Protein 2OWL (pdb70)

Foldseek 3Di:
DDFFKWKKFWDPDDPCPVVVLVLQVVAWDDDDLLDWTGWDPVDPLDRRQWDDDQQKIDGKDKIKAFPDDPVNLVVLLCVVQVVVVVPPDDRDDDVVCVVSSVVSSVVCSNVTDIDMDMWMARRVRNMDIRDDDPVVVVVVVVSVCVSRVHTDIGAFAPDQPLVLVQVCLLVVHFFPQKGFDWWWWKDAPDPVDDIDTTGPHDRNDVVNVVRVVVVITTAKTWMDGPVAWIFMGRVRITHRIDGDPCLVCVVVVPPVPPPVVVCNVSVVSVVVVVVVVVRVCVSSPHTDD/DDFFWWKKFFPDQLPDDVVVLVLQVVADDDDDLQGWTGWACVDDQDGRQWDDDPQKIDGKDKIKDFPDDPVQLVVVLVVVLVVCVVPDPVDPPPVPSVVRSVVSSSVCSNVTDMDMDMWIARSVRRMDIRDDDPVVVVVVVVNVCNSSVHTDIGGFDPDQQQVLQLVCLLVVAFFPQKGFDAWWWWAADPPPDDIDTTGPHDSNDCVNCVSVVVHTTTAKTWIHGNVAWIWMGRVRITHGIDGPVCLVCVLPDPDDPDDVVVCNVSSVSVVVVVVVVVSVCVSRPHTDD

B-factor: mean 51.79, std 23.67, range [5.96, 128.9]

Organism: Escherichia coli (strain K12) (NCBI:txid83333)

Sequence (578 aa):
LWFKNLVYRLSREISLRAEEEKQLASAFTPCGSQDAKGWVPPGSHSDALTHVANGQIVICARKEEKILPSPVIKQALEAKIAKLEAEQARKLKKTEKDSLKDEVLHSLLPRAFSRFSQTWIDTVNGLIVDCASAKKAEDTLALLRKSLGSLPVVPLSENPIELTLTEWVRSGSAAQGFQLLDEAELKSLLEDGGVIRAKKQDLTSEEITNHIEAGKVVTKLALDWQQRIQFVCDDGSLKRLKFCDELRDQNEDIDREDFAQRFDADFILTGELAALIQNLIEGLGGEAQLWFKNLVYRLSREISLRAEEEKQLASAFTPCGSQDAKGWVPPGSHSDALTHVANGQIVICARKEEKILPSPVIKQALEAKIAKLEAEQARKLKKTEKDSLKDEVLHSLLPRAFSRFSQTWIDTVNGLIVDCASAKKAEDTLALLRKSLGSLPVVPLSENPIELTLTEWVRSGSAAQGFQLLDEAELKSLLEDGGVIRAKKQDLTSEEITNHIEAGKVVTKLALDWQQRIQFVCDDGSLKRLKFCDELRDQNEDIDREDFAQRFDADFILTGELAALIQNLIEGLGGEAQ

Secondary structure (DSSP, 8-state):
---S---EEESS-----TT--HHHH----PPPTT----EE---TT---SEEESSSEEEEEEEEEEEE--HHHHHHHHHHHHHHHHTTS-----SSSTTHHHHHHHHHHTTT-EEEEEE--EETTTTB----S-HHHHHHHHHHHHHHHS---EEE-----HHHHHHHHHHHT-PSTTEEEEEEEEEE-SSTTS-EEEEES--SSSHHHHHHHHTT-EEEEEEEEETTTEEE--TTS---S-EE-HHHHSTTTTS-SS-HHHHHHHHHH--HHHHHHHHHHHHHTT----/---S---EEESS---S-TT--HHHH----PPPTT----B----TT---S-EEETTEEE--BEEEEEE--HHHHHHHHHHHHTTTTSS-----TTTTTHHHHHHHHHHHTTT-EEEEEE--EETTTTB----S-HHHHHHHHHHHHHHSS---EEE-----HHHHHHHHHHTT--STTEEEEEEEEEEESSTT--EEEEES--SSSHHHHHHHHTTEEEEEEEEEETTTEEE--TTS---S-EE-HHHHHTT-SS-SS-HHHHHHHHHH--HHHHHHHHHHHHHT-----

Nearest PDB structures (foldseek):
  2owl-assembly1_B  TM=1.003E+00  e=1.857E-48  Escherichia coli
  2owy-assembly1_B  TM=9.139E-01  e=2.282E-29  Pseudomonas aeruginosa PAO1
  3es2-assembly1_A  TM=2.554E-01  e=6.894E+00  Pseudomonas aeruginosa
  2owl-assembly1_B  TM=9.675E-01  e=3.656E-44  Escherichia coli
  2owy-assembly1_B  TM=9.275E-01  e=3.974E-29  Pseudomonas aeruginosa PAO1

Solvent-accessible surface area: 31763 Å² total

InterPro domains:
  IPR007476 Putative exonuclease, RdgC [MF_00194] (2-302)
  IPR007476 Putative exonuclease, RdgC [NF001464] (2-302)
  IPR007476 Putative exonuclease, RdgC [PF04381] (2-300)
  IPR007476 Putative exonuclease, RdgC [PTHR38103] (2-302)

Radius of gyration: 29.88 Å; Cα contacts (8 Å, |Δi|>4): 937; chains: 2; bounding box: 67×83×71 Å

Structure (mmCIF, N/CA/C/O backbone):
data_2OWL
#
_entry.id   2OWL
#
_cell.length_a   51.425
_cell.length_b   95.683
_cell.length_c   171.576
_cell.angle_alpha   90.00
_cell.angle_beta   90.00
_cell.angle_gamma   90.00
#
_symmetry.space_group_name_H-M   'P 21 21 21'
#
loop_
_entity.id
_entity.type
_entity.pdbx_description
1 polymer 'Recombination-associated protein rdgC'
2 non-polymer 'CALCIUM ION'
3 water water
#
loop_
_atom_site.group_PDB
_atom_site.id
_atom_site.type_symbol
_atom_site.label_atom_id
_atom_site.label_alt_id
_atom_site.label_comp_id
_atom_site.label_asym_id
_atom_site.label_entity_id
_atom_site.label_seq_id
_atom_site.pdbx_PDB_ins_code
_atom_site.Cartn_x
_atom_site.Cartn_y
_atom_site.Cartn_z
_atom_site.occupancy
_atom_site.B_iso_or_equiv
_atom_site.auth_seq_id
_atom_site.auth_comp_id
_atom_site.auth_asym_id
_atom_site.auth_atom_id
_atom_site.pdbx_PDB_model_num
ATOM 9 N N . LEU A 1 2 ? -21.213 -22.797 28.056 1.00 66.74 2 LEU A N 1
ATOM 10 C CA . LEU A 1 2 ? -20.558 -21.863 27.134 1.00 62.23 2 LEU A CA 1
ATOM 11 C C . LEU A 1 2 ? -20.003 -22.631 25.936 1.00 58.94 2 LEU A C 1
ATOM 12 O O . LEU A 1 2 ? -19.167 -23.554 26.054 1.00 59.19 2 LEU A O 1
ATOM 17 N N . TRP A 1 3 ? -20.559 -22.260 24.791 1.00 53.54 3 TRP A N 1
ATOM 18 C CA . TRP A 1 3 ? -20.200 -22.739 23.461 1.00 49.42 3 TRP A CA 1
ATOM 19 C C . TRP A 1 3 ? -18.817 -22.171 22.986 1.00 45.25 3 TRP A C 1
ATOM 20 O O . TRP A 1 3 ? -18.405 -21.043 23.308 1.00 43.84 3 TRP A O 1
ATOM 31 N N . PHE A 1 4 ? -18.125 -22.992 22.211 1.00 40.95 4 PHE A N 1
ATOM 32 C CA . PHE A 1 4 ? -16.891 -22.647 21.568 1.00 36.64 4 PHE A CA 1
ATOM 33 C C . PHE A 1 4 ? -17.009 -21.336 20.767 1.00 36.16 4 PHE A C 1
ATOM 34 O O . PHE A 1 4 ? -18.047 -21.088 20.100 1.00 36.97 4 PHE A O 1
ATOM 42 N N . LYS A 1 5 ? -15.959 -20.516 20.828 1.00 32.89 5 LYS A N 1
ATOM 43 C CA . LYS A 1 5 ? -15.900 -19.277 20.138 1.00 31.10 5 LYS A CA 1
ATOM 44 C C . LYS A 1 5 ? -14.954 -19.295 18.970 1.00 28.35 5 LYS A C 1
ATOM 45 O O . LYS A 1 5 ? -15.046 -18.480 18.057 1.00 26.76 5 LYS A O 1
ATOM 51 N N . ASN A 1 6 ? -14.083 -20.293 18.983 1.00 29.10 6 ASN A N 1
ATOM 52 C CA . ASN A 1 6 ? -12.944 -20.479 18.057 1.00 27.86 6 ASN A CA 1
ATOM 53 C C . ASN A 1 6 ? -12.576 -21.958 18.143 1.00 29.25 6 ASN A C 1
ATOM 54 O O . ASN A 1 6 ? -13.043 -22.598 19.113 1.00 25.06 6 ASN A O 1
ATOM 59 N N . LEU A 1 7 ? -11.783 -22.462 17.142 1.00 29.36 7 LEU A N 1
ATOM 60 C CA . LEU A 1 7 ? -11.468 -23.918 16.972 1.00 29.93 7 LEU A CA 1
ATOM 61 C C . LEU A 1 7 ? -10.187 -24.219 16.246 1.00 30.15 7 LEU A C 1
ATOM 62 O O . LEU A 1 7 ? -9.978 -23.774 15.152 1.00 31.57 7 LEU A O 1
ATOM 75 N N . VAL A 1 9 ? -8.274 -27.790 15.581 1.00 31.65 9 VAL A N 1
ATOM 76 C CA . VAL A 1 9 ? -8.453 -29.187 15.484 1.00 31.55 9 VAL A CA 1
ATOM 77 C C . VAL A 1 9 ? -7.140 -30.004 15.299 1.00 31.51 9 VAL A C 1
ATOM 78 O O . VAL A 1 9 ? -6.268 -29.607 14.540 1.00 30.79 9 VAL A O 1
ATOM 82 N N . TYR A 1 10 ? -7.090 -31.192 15.900 1.00 32.44 10 TYR A N 1
ATOM 83 C CA . TYR A 1 10 ? -5.936 -32.010 15.860 1.00 33.72 10 TYR A CA 1
ATOM 84 C C . TYR A 1 10 ? -6.352 -33.410 15.670 1.00 35.74 10 TYR A C 1
ATOM 85 O O . TYR A 1 10 ? -7.292 -33.886 16.273 1.00 31.64 10 TYR A O 1
ATOM 94 N N . ARG A 1 11 ? -5.570 -34.133 14.888 1.00 38.93 11 ARG A N 1
ATOM 95 C CA . ARG A 1 11 ? -5.754 -35.508 14.882 1.00 42.88 11 ARG A CA 1
ATOM 96 C C . ARG A 1 11 ? -4.918 -36.219 15.963 1.00 47.49 11 ARG A C 1
ATOM 97 O O . ARG A 1 11 ? -3.679 -36.085 16.040 1.00 46.56 11 ARG A O 1
ATOM 105 N N . LEU A 1 12 ? -5.624 -37.011 16.761 1.00 51.33 12 LEU A N 1
ATOM 106 C CA . LEU A 1 12 ? -4.992 -37.897 17.677 1.00 56.37 12 LEU A CA 1
ATOM 107 C C . LEU A 1 12 ? -4.596 -39.261 16.999 1.00 61.19 12 LEU A C 1
ATOM 108 O O . LEU A 1 12 ? -5.456 -40.013 16.448 1.00 61.72 12 LEU A O 1
ATOM 113 N N . SER A 1 13 ? -3.293 -39.551 17.036 1.00 66.64 13 SER A N 1
ATOM 114 C CA . SER A 1 13 ? -2.683 -40.659 16.287 1.00 72.75 13 SER A CA 1
ATOM 115 C C . SER A 1 13 ? -3.085 -42.078 16.784 1.00 77.20 13 SER A C 1
ATOM 116 O O . SER A 1 13 ? -2.377 -42.751 17.520 1.00 77.84 13 SER A O 1
ATOM 119 N N . ARG A 1 14 ? -4.314 -42.448 16.377 1.00 83.21 14 ARG A N 1
ATOM 120 C CA . ARG A 1 14 ? -4.999 -43.783 16.504 1.00 86.99 14 ARG A CA 1
ATOM 121 C C . ARG A 1 14 ? -5.145 -44.436 17.938 1.00 89.49 14 ARG A C 1
ATOM 122 O O . ARG A 1 14 ? -4.812 -45.630 18.194 1.00 89.55 14 ARG A O 1
ATOM 130 N N . GLU A 1 15 ? -5.672 -43.585 18.837 1.00 92.27 15 GLU A N 1
ATOM 131 C CA . GLU A 1 15 ? -6.146 -43.875 20.229 1.00 93.58 15 GLU A CA 1
ATOM 132 C C . GLU A 1 15 ? -5.189 -43.620 21.386 1.00 94.17 15 GLU A C 1
ATOM 133 O O . GLU A 1 15 ? -3.959 -43.590 21.234 1.00 93.43 15 GLU A O 1
ATOM 139 N N . ILE A 1 16 ? -5.840 -43.412 22.536 1.00 95.55 16 ILE A N 1
ATOM 140 C CA . ILE A 1 16 ? -5.235 -43.251 23.865 1.00 96.76 16 ILE A CA 1
ATOM 141 C C . ILE A 1 16 ? -5.815 -44.218 24.921 1.00 97.62 16 ILE A C 1
ATOM 142 O O . ILE A 1 16 ? -7.019 -44.557 24.883 1.00 98.13 16 ILE A O 1
ATOM 147 N N . SER A 1 17 ? -4.955 -44.645 25.852 1.00 98.14 17 SER A N 1
ATOM 148 C CA . SER A 1 17 ? -5.377 -45.427 27.008 1.00 98.94 17 SER A CA 1
ATOM 149 C C . SER A 1 17 ? -6.355 -44.584 27.856 1.00 99.42 17 SER A C 1
ATOM 150 O O . SER A 1 17 ? -5.996 -44.086 28.936 1.00 99.55 17 SER A O 1
ATOM 153 N N . LEU A 1 18 ? -7.590 -44.435 27.343 1.00 99.67 18 LEU A N 1
ATOM 154 C CA . LEU A 1 18 ? -8.557 -43.395 27.810 1.00 99.68 18 LEU A CA 1
ATOM 155 C C . LEU A 1 18 ? -9.535 -43.800 28.929 1.00 99.24 18 LEU A C 1
ATOM 156 O O . LEU A 1 18 ? -10.589 -43.138 29.097 1.00 99.14 18 LEU A O 1
ATOM 161 N N . ARG A 1 19 ? -9.200 -44.863 29.678 1.00 98.51 19 ARG A N 1
ATOM 162 C CA . ARG A 1 19 ? -10.076 -45.284 30.754 1.00 97.94 19 ARG A CA 1
ATOM 163 C C . ARG A 1 19 ? -10.406 -44.077 31.642 1.00 97.84 19 ARG A C 1
ATOM 164 O O . ARG A 1 19 ? -9.538 -43.543 32.377 1.00 97.56 19 ARG A O 1
ATOM 172 N N . ALA A 1 20 ? -11.668 -43.638 31.505 1.00 96.78 20 ALA A N 1
ATOM 173 C CA . ALA A 1 20 ? -12.090 -42.324 31.959 1.00 95.24 20 ALA A CA 1
ATOM 174 C C . ALA A 1 20 ? -12.187 -42.293 33.461 1.00 93.83 20 ALA A C 1
ATOM 175 O O . ALA A 1 20 ? -12.210 -41.214 34.064 1.00 94.57 20 ALA A O 1
ATOM 177 N N . GLU A 1 21 ? -12.180 -43.459 34.083 1.00 91.91 21 GLU A N 1
ATOM 178 C CA . GLU A 1 21 ? -12.036 -43.446 35.534 1.00 91.33 21 GLU A CA 1
ATOM 179 C C . GLU A 1 21 ? -10.572 -43.401 35.983 1.00 89.90 21 GLU A C 1
ATOM 180 O O . GLU A 1 21 ? -10.298 -43.107 37.144 1.00 89.40 21 GLU A O 1
ATOM 186 N N . GLU A 1 22 ? -9.632 -43.672 35.072 1.00 88.42 22 GLU A N 1
ATOM 187 C CA . GLU A 1 22 ? -8.245 -43.277 35.357 1.00 86.70 22 GLU A CA 1
ATOM 188 C C . GLU A 1 22 ? -7.888 -41.992 34.634 1.00 84.44 22 GLU A C 1
ATOM 189 O O . GLU A 1 22 ? -6.930 -41.310 35.041 1.00 85.48 22 GLU A O 1
ATOM 203 N N . GLU A 1 24 ? -9.809 -39.200 34.854 1.00 69.55 24 GLU A N 1
ATOM 204 C CA . GLU A 1 24 ? -10.148 -38.316 35.974 1.00 65.48 24 GLU A CA 1
ATOM 205 C C . GLU A 1 24 ? -9.083 -38.254 37.027 1.00 63.58 24 GLU A C 1
ATOM 206 O O . GLU A 1 24 ? -8.812 -37.172 37.609 1.00 62.07 24 GLU A O 1
ATOM 212 N N . LYS A 1 25 ? -8.487 -39.435 37.257 1.00 61.53 25 LYS A N 1
ATOM 213 C CA . LYS A 1 25 ? -7.401 -39.673 38.228 1.00 59.30 25 LYS A CA 1
ATOM 214 C C . LYS A 1 25 ? -6.074 -39.010 37.865 1.00 56.66 25 LYS A C 1
ATOM 215 O O . LYS A 1 25 ? -5.309 -38.570 38.760 1.00 55.25 25 LYS A O 1
ATOM 221 N N . GLN A 1 26 ? -5.800 -38.962 36.567 1.00 52.82 26 GLN A N 1
ATOM 222 C CA . GLN A 1 26 ? -4.559 -38.382 36.070 1.00 50.55 26 GLN A CA 1
ATOM 223 C C . GLN A 1 26 ? -4.610 -36.900 35.952 1.00 48.07 26 GLN A C 1
ATOM 224 O O . GLN A 1 26 ? -3.599 -36.211 36.115 1.00 48.81 26 GLN A O 1
ATOM 230 N N . LEU A 1 27 ? -5.795 -36.406 35.614 1.00 44.77 27 LEU A N 1
ATOM 231 C CA . LEU A 1 27 ? -6.042 -35.001 35.611 1.00 40.30 27 LEU A CA 1
ATOM 232 C C . LEU A 1 27 ? -6.087 -34.453 37.044 1.00 37.83 27 LEU A C 1
ATOM 233 O O . LEU A 1 27 ? -5.698 -33.315 37.231 1.00 35.21 27 LEU A O 1
ATOM 238 N N . ALA A 1 28 ? -6.661 -35.216 37.989 1.00 35.58 28 ALA A N 1
ATOM 239 C CA . ALA A 1 28 ? -6.724 -34.871 39.453 1.00 36.49 28 ALA A CA 1
ATOM 240 C C . ALA A 1 28 ? -5.417 -34.397 40.062 1.00 33.96 28 ALA A C 1
ATOM 241 O O . ALA A 1 28 ? -5.385 -33.431 40.883 1.00 34.18 28 ALA A O 1
ATOM 243 N N . SER A 1 29 ? -4.351 -35.054 39.648 1.00 32.40 29 SER A N 1
ATOM 244 C CA . SER A 1 29 ? -2.999 -34.653 40.077 1.00 33.01 29 SER A CA 1
ATOM 245 C C . SER A 1 29 ? -2.375 -33.430 39.504 1.00 34.72 29 SER A C 1
ATOM 246 O O . SER A 1 29 ? -1.375 -32.865 40.071 1.00 36.57 29 SER A O 1
ATOM 257 N N . ALA A 1 31 ? -4.766 -30.866 38.873 1.00 34.51 31 ALA A N 1
ATOM 258 C CA . ALA A 1 31 ? -5.812 -29.901 39.117 1.00 34.70 31 ALA A CA 1
ATOM 259 C C . ALA A 1 31 ? -5.106 -28.598 39.348 1.00 37.71 31 ALA A C 1
ATOM 260 O O . ALA A 1 31 ? -3.850 -28.593 39.689 1.00 40.14 31 ALA A O 1
ATOM 262 N N . PHE A 1 32 ? -5.891 -27.507 39.253 1.00 36.21 32 PHE A N 1
ATOM 263 C CA . PHE A 1 32 ? -5.338 -26.171 39.170 1.00 33.75 32 PHE A CA 1
ATOM 264 C C . PHE A 1 32 ? -4.933 -25.793 40.534 1.00 34.00 32 PHE A C 1
ATOM 265 O O . PHE A 1 32 ? -5.777 -25.892 41.457 1.00 33.66 32 PHE A O 1
ATOM 273 N N . THR A 1 33 ? -3.727 -25.253 40.717 1.00 34.63 33 THR A N 1
ATOM 274 C CA . THR A 1 33 ? -3.524 -24.569 42.026 1.00 36.79 33 THR A CA 1
ATOM 275 C C . THR A 1 33 ? -3.027 -23.154 41.817 1.00 38.62 33 THR A C 1
ATOM 276 O O . THR A 1 33 ? -2.273 -22.925 40.869 1.00 40.57 33 THR A O 1
ATOM 280 N N . PRO A 1 34 ? -3.471 -22.205 42.675 1.00 40.39 34 PRO A N 1
ATOM 281 C CA . PRO A 1 34 ? -3.115 -20.793 42.541 1.00 42.74 34 PRO A CA 1
ATOM 282 C C . PRO A 1 34 ? -1.622 -20.507 42.658 1.00 43.80 34 PRO A C 1
ATOM 283 O O . PRO A 1 34 ? -0.932 -21.294 43.174 1.00 43.28 34 PRO A O 1
ATOM 287 N N . CYS A 1 35 ? -1.164 -19.389 42.104 1.00 45.64 35 CYS A N 1
ATOM 288 C CA . CYS A 1 35 ? 0.230 -18.937 42.166 1.00 47.61 35 CYS A CA 1
ATOM 289 C C . CYS A 1 35 ? 0.637 -18.559 43.574 1.00 48.44 35 CYS A C 1
ATOM 290 O O . CYS A 1 35 ? -0.197 -17.984 44.373 1.00 47.64 35 CYS A O 1
ATOM 293 N N . GLY A 1 36 ? 1.898 -18.907 43.898 1.00 48.74 36 GLY A N 1
ATOM 294 C CA . GLY A 1 36 ? 2.529 -18.367 45.124 1.00 49.47 36 GLY A CA 1
ATOM 295 C C . GLY A 1 36 ? 3.071 -17.012 44.669 1.00 51.30 36 GLY A C 1
ATOM 296 O O . GLY A 1 36 ? 3.195 -16.736 43.449 1.00 50.37 36 GLY A O 1
ATOM 297 N N . SER A 1 37 ? 3.456 -16.181 45.624 1.00 52.53 37 SER A N 1
ATOM 298 C CA . SER A 1 37 ? 3.770 -14.834 45.279 1.00 53.58 37 SER A CA 1
ATOM 299 C C . SER A 1 37 ? 5.087 -14.708 44.481 1.00 53.74 37 SER A C 1
ATOM 300 O O . SER A 1 37 ? 5.275 -13.688 43.858 1.00 54.21 37 SER A O 1
ATOM 303 N N . GLN A 1 38 ? 5.899 -15.760 44.378 1.00 53.46 38 GLN A N 1
ATOM 304 C CA . GLN A 1 38 ? 6.970 -15.784 43.388 1.00 53.74 38 GLN A CA 1
ATOM 305 C C . GLN A 1 38 ? 6.712 -16.590 42.126 1.00 53.96 38 GLN A C 1
ATOM 306 O O . GLN A 1 38 ? 7.635 -16.720 41.278 1.00 54.62 38 GLN A O 1
ATOM 312 N N . ASP A 1 39 ? 5.505 -17.124 41.974 1.00 52.25 39 ASP A N 1
ATOM 313 C CA . ASP A 1 39 ? 5.147 -17.713 40.701 1.00 52.10 39 ASP A CA 1
ATOM 314 C C . ASP A 1 39 ? 4.659 -16.614 39.770 1.00 52.01 39 ASP A C 1
ATOM 315 O O . ASP A 1 39 ? 3.916 -15.739 40.164 1.00 52.14 39 ASP A O 1
ATOM 328 N N . ALA A 1 41 ? 2.951 -17.668 36.792 1.00 52.59 41 ALA A N 1
ATOM 329 C CA . ALA A 1 41 ? 1.822 -18.301 36.074 1.00 51.50 41 ALA A CA 1
ATOM 330 C C . ALA A 1 41 ? 1.750 -19.775 36.517 1.00 50.26 41 ALA A C 1
ATOM 331 O O . ALA A 1 41 ? 2.776 -20.458 36.554 1.00 48.84 41 ALA A O 1
ATOM 333 N N . LYS A 1 42 ? 0.534 -20.228 36.863 1.00 49.63 42 LYS A N 1
ATOM 334 C CA . LYS A 1 42 ? 0.223 -21.643 37.049 1.00 4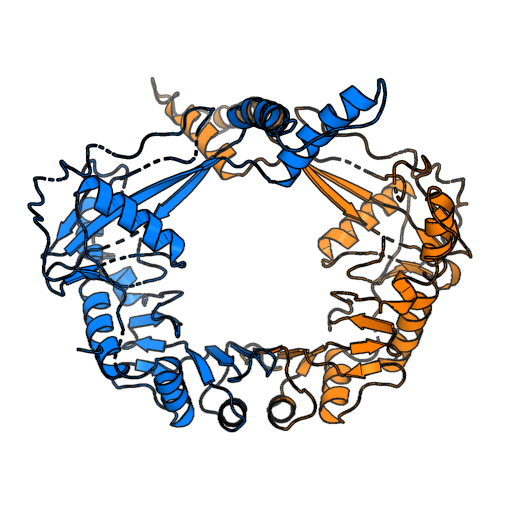8.62 42 LYS A CA 1
ATOM 335 C C . LYS A 1 42 ? -0.840 -22.028 36.015 1.00 48.71 42 LYS A C 1
ATOM 336 O O . LYS A 1 42 ? -1.514 -21.184 35.456 1.00 50.01 42 LYS A O 1
ATOM 350 N N . GLY A 1 44 ? -3.744 -25.525 35.268 1.00 42.75 44 GLY A N 1
ATOM 351 C CA . GLY A 1 44 ? -4.101 -26.914 35.641 1.00 38.77 44 GLY A CA 1
ATOM 352 C C . GLY A 1 44 ? -5.564 -27.103 35.441 1.00 36.03 44 GLY A C 1
ATOM 353 O O . GLY A 1 44 ? -6.274 -26.161 35.131 1.00 34.66 44 GLY A O 1
ATOM 354 N N . TRP A 1 45 ? -6.004 -28.320 35.580 1.00 35.09 45 T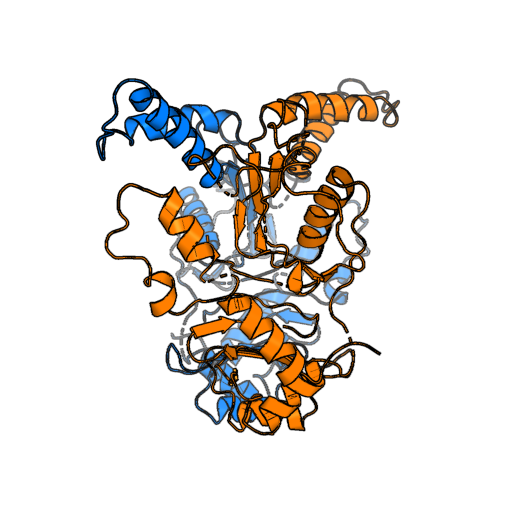RP A N 1
ATOM 355 C CA . TRP A 1 45 ? -7.394 -28.698 35.257 1.00 34.08 45 TRP A CA 1
ATOM 356 C C . TRP A 1 45 ? -8.398 -28.154 36.255 1.00 35.47 45 TRP A C 1
ATOM 357 O O . TRP A 1 45 ? -8.180 -28.098 37.496 1.00 36.44 45 TRP A O 1
ATOM 368 N N . VAL A 1 46 ? -9.503 -27.715 35.689 1.00 36.58 46 VAL A N 1
ATOM 369 C CA . VAL A 1 46 ? -10.716 -27.388 36.429 1.00 37.18 46 VAL A CA 1
ATOM 370 C C . VAL A 1 46 ? -11.897 -28.107 35.808 1.00 38.88 46 VAL A C 1
ATOM 371 O O . VAL A 1 46 ? -11.801 -28.613 34.659 1.00 39.16 46 VAL A O 1
ATOM 375 N N . PRO A 1 47 ? -12.942 -28.281 36.629 1.00 40.21 47 PRO A N 1
ATOM 376 C CA . PRO A 1 47 ? -14.244 -28.819 36.239 1.00 41.45 47 PRO A CA 1
ATOM 377 C C . PRO A 1 47 ? -14.784 -28.083 35.034 1.00 41.34 47 PRO A C 1
ATOM 378 O O . PRO A 1 47 ? -15.030 -26.885 35.168 1.00 42.66 47 PRO A O 1
ATOM 382 N N . PRO A 1 48 ? -15.047 -28.810 33.906 1.00 41.30 48 PRO A N 1
ATOM 383 C CA . PRO A 1 48 ? -15.714 -28.173 32.799 1.00 42.63 48 PRO A CA 1
ATOM 384 C C . PRO A 1 48 ? -17.044 -27.529 33.190 1.00 45.99 48 PRO A C 1
ATOM 385 O O . PRO A 1 48 ? -17.410 -26.554 32.575 1.00 45.50 48 PRO A O 1
ATOM 397 N N . GLY A 1 50 ? -18.101 -26.265 36.432 1.00 58.23 50 GLY A N 1
ATOM 398 C CA . GLY A 1 50 ? -18.019 -25.058 37.249 1.00 57.98 50 GLY A CA 1
ATOM 399 C C . GLY A 1 50 ? -18.113 -25.364 38.706 1.00 58.34 50 GLY A C 1
ATOM 400 O O . GLY A 1 50 ? -17.770 -26.455 39.131 1.00 58.26 50 GLY A O 1
ATOM 401 N N . SER A 1 51 ? -18.555 -24.386 39.495 1.00 59.05 51 SER A N 1
ATOM 402 C CA . SER A 1 51 ? -18.882 -24.683 40.898 1.00 59.80 51 SER A CA 1
ATOM 403 C C . SER A 1 51 ? -19.867 -25.868 41.003 1.00 58.38 51 SER A C 1
ATOM 404 O O . SER A 1 51 ? -19.841 -26.602 41.989 1.00 59.38 51 SER A O 1
ATOM 407 N N . HIS A 1 52 ? -20.688 -26.062 39.966 1.00 56.88 52 HIS A N 1
ATOM 408 C CA . HIS A 1 52 ? -21.704 -27.129 39.897 1.00 55.23 52 HIS A CA 1
ATOM 409 C C . HIS A 1 52 ? -21.191 -28.543 39.818 1.00 53.57 52 HIS A C 1
ATOM 410 O O . HIS A 1 52 ? -21.937 -29.463 39.968 1.00 53.92 52 HIS A O 1
ATOM 417 N N . SER A 1 53 ? -19.928 -28.767 39.513 1.00 52.98 53 SER A N 1
ATOM 418 C CA . SER A 1 53 ? -19.377 -30.132 39.604 1.00 52.19 53 SER A CA 1
ATOM 419 C C . SER A 1 53 ? -17.972 -30.115 40.215 1.00 52.52 53 SER A C 1
ATOM 420 O O . SER A 1 53 ? -17.269 -29.069 40.266 1.00 52.52 53 SER A O 1
ATOM 423 N N . ASP A 1 54 ? -17.578 -31.291 40.673 1.00 50.86 54 ASP A N 1
ATOM 424 C CA . ASP A 1 54 ? -16.235 -31.490 41.125 1.00 49.67 54 ASP A CA 1
ATOM 425 C C . ASP A 1 54 ? -15.391 -32.319 40.126 1.00 48.16 54 ASP A C 1
ATOM 426 O O . ASP A 1 54 ? -14.125 -32.379 40.279 1.00 49.53 54 ASP A O 1
ATOM 431 N N . ALA A 1 55 ? -16.069 -32.928 39.149 1.00 44.27 55 ALA A N 1
ATOM 432 C CA . ALA A 1 55 ? -15.482 -33.766 38.119 1.00 43.85 55 ALA A CA 1
ATOM 433 C C . ALA A 1 55 ? -14.712 -32.919 37.068 1.00 42.69 55 ALA A C 1
ATOM 434 O O . ALA A 1 55 ? -15.223 -31.934 36.545 1.00 41.46 55 ALA A O 1
ATOM 436 N N . LEU A 1 56 ? -13.455 -33.326 36.841 1.00 42.46 56 LEU A N 1
ATOM 437 C CA . LEU A 1 56 ? -12.517 -32.721 35.897 1.00 40.84 56 LEU A CA 1
ATOM 438 C C . LEU A 1 56 ? -12.807 -33.050 34.422 1.00 41.58 56 LEU A C 1
ATOM 439 O O . LEU A 1 56 ? -12.393 -32.335 33.555 1.00 40.61 56 LEU A O 1
ATOM 444 N N . THR A 1 57 ? -13.531 -34.142 34.156 1.00 42.66 57 THR A N 1
ATOM 445 C CA . THR A 1 57 ? -14.009 -34.517 32.827 1.00 42.48 57 THR A CA 1
ATOM 446 C C . THR A 1 57 ? -15.579 -34.486 32.760 1.00 44.18 57 THR A C 1
ATOM 447 O O . THR A 1 57 ? -16.277 -34.703 33.754 1.00 44.56 57 THR A O 1
ATOM 451 N N . HIS A 1 58 ? -16.142 -34.200 31.601 1.00 45.40 58 HIS A N 1
ATOM 452 C CA . HIS A 1 58 ? -17.511 -34.611 31.323 1.00 47.18 58 HIS A CA 1
ATOM 453 C C . HIS A 1 58 ? -17.506 -35.453 30.030 1.00 46.87 58 HIS A C 1
ATOM 454 O O . HIS A 1 58 ? -16.912 -35.048 29.029 1.00 46.43 58 HIS A O 1
ATOM 461 N N . VAL A 1 59 ? -18.083 -36.653 30.112 1.00 47.30 59 VAL A N 1
ATOM 462 C CA . VAL A 1 59 ? -18.267 -37.592 28.972 1.00 48.77 59 VAL A CA 1
ATOM 463 C C . VAL A 1 59 ? -19.743 -37.783 28.567 1.00 48.02 59 VAL A C 1
ATOM 464 O O . VAL A 1 59 ? -20.609 -37.949 29.415 1.00 47.77 59 VAL A O 1
ATOM 468 N N . ALA A 1 60 ? -20.045 -37.705 27.283 1.00 48.25 60 ALA A N 1
ATOM 469 C CA . ALA A 1 60 ? -21.399 -37.992 26.762 1.00 47.02 60 ALA A CA 1
ATOM 470 C C . ALA A 1 60 ? -21.220 -38.533 25.367 1.00 48.22 60 ALA A C 1
ATOM 471 O O . ALA A 1 60 ? -20.976 -37.764 24.446 1.00 50.36 60 ALA A O 1
ATOM 473 N N . ASN A 1 61 ? -21.238 -39.848 25.169 1.00 49.29 61 ASN A N 1
ATOM 474 C CA . ASN A 1 61 ? -21.180 -40.370 23.777 1.00 49.24 61 ASN A CA 1
ATOM 475 C C . ASN A 1 61 ? -19.829 -40.553 23.119 1.00 47.77 61 ASN A C 1
ATOM 476 O O . ASN A 1 61 ? -19.723 -40.462 21.858 1.00 45.30 61 ASN A O 1
ATOM 481 N N . GLY A 1 62 ? -18.841 -40.892 23.957 1.00 45.36 62 GLY A N 1
ATOM 482 C CA . GLY A 1 62 ? -17.442 -40.943 23.487 1.00 43.86 62 GLY A CA 1
ATOM 483 C C . GLY A 1 62 ? -16.867 -39.543 23.165 1.00 41.64 62 GLY A C 1
ATOM 484 O O . GLY A 1 62 ? -15.998 -39.435 22.401 1.00 40.64 62 GLY A O 1
ATOM 485 N N . GLN A 1 63 ? -17.475 -38.489 23.695 1.00 41.39 63 GLN A N 1
ATOM 486 C CA . GLN A 1 63 ? -17.006 -37.124 23.654 1.00 40.45 63 GLN A CA 1
ATOM 487 C C . GLN A 1 63 ? -16.646 -36.754 25.061 1.00 39.03 63 GLN A C 1
ATOM 488 O O . GLN A 1 63 ? -17.419 -36.960 25.919 1.00 39.76 63 GLN A O 1
ATOM 494 N N . ILE A 1 64 ? -15.439 -36.225 25.259 1.00 41.12 64 ILE A N 1
ATOM 495 C CA . ILE A 1 64 ? -14.858 -35.757 26.548 1.00 39.50 64 ILE A CA 1
ATOM 496 C C . ILE A 1 64 ? -14.584 -34.256 26.445 1.00 39.20 64 ILE A C 1
ATOM 497 O O . ILE A 1 64 ? -14.159 -33.754 25.457 1.00 41.34 64 ILE A O 1
ATOM 502 N N . VAL A 1 65 ? -14.967 -33.507 27.439 1.00 38.25 65 VAL A N 1
ATOM 503 C CA . VAL A 1 65 ? -14.619 -32.173 27.525 1.00 35.74 65 VAL A CA 1
ATOM 504 C C . VAL A 1 65 ? -13.802 -31.967 28.867 1.00 35.99 65 VAL A C 1
ATOM 505 O O . VAL A 1 65 ? -14.139 -32.500 29.952 1.00 33.33 65 VAL A O 1
ATOM 509 N N . ILE A 1 66 ? -12.770 -31.131 28.775 1.00 35.18 66 ILE A N 1
ATOM 510 C CA . ILE A 1 66 ? -11.858 -30.862 29.915 1.00 32.73 66 ILE A CA 1
ATOM 511 C C . ILE A 1 66 ? -11.504 -29.425 29.847 1.00 32.87 66 ILE A C 1
ATOM 512 O O . ILE A 1 66 ? -11.663 -28.760 28.790 1.00 34.15 66 ILE A O 1
ATOM 517 N N . CYS A 1 67 ? -11.137 -28.876 30.982 1.00 32.56 67 CYS A N 1
ATOM 518 C CA . CYS A 1 67 ? -10.981 -27.440 31.023 1.00 32.54 67 CYS A CA 1
ATOM 519 C C . CYS A 1 67 ? -9.631 -27.020 31.637 1.00 33.67 67 CYS A C 1
ATOM 520 O O . CYS A 1 67 ? -9.248 -27.421 32.725 1.00 35.62 67 CYS A O 1
ATOM 523 N N . ALA A 1 68 ? -8.887 -26.188 30.956 1.00 34.48 68 ALA A N 1
ATOM 524 C CA . ALA A 1 68 ? -7.562 -25.726 31.511 1.00 33.04 68 ALA A CA 1
ATOM 525 C C . ALA A 1 68 ? -7.565 -24.312 31.928 1.00 32.95 68 ALA A C 1
ATOM 526 O O . ALA A 1 68 ? -7.629 -23.441 31.052 1.00 36.49 68 ALA A O 1
ATOM 528 N N . ARG A 1 69 ? -7.377 -24.063 33.207 1.00 32.84 69 ARG A N 1
ATOM 529 C CA . ARG A 1 69 ? -7.270 -22.734 33.819 1.00 34.53 69 ARG A CA 1
ATOM 530 C C . ARG A 1 69 ? -5.833 -22.268 33.893 1.00 35.54 69 ARG A C 1
ATOM 531 O O . ARG A 1 69 ? -4.981 -23.054 34.159 1.00 37.08 69 ARG A O 1
ATOM 539 N N . LYS A 1 70 ? -5.591 -20.986 33.689 1.00 37.28 70 LYS A N 1
ATOM 540 C CA . LYS A 1 70 ? -4.232 -20.437 33.621 1.00 38.78 70 LYS A CA 1
ATOM 541 C C . LYS A 1 70 ? -4.228 -19.191 34.524 1.00 39.68 70 LYS A C 1
ATOM 542 O O . LYS A 1 70 ? -5.207 -18.479 34.604 1.00 39.48 70 LYS A O 1
ATOM 548 N N . GLU A 1 71 ? -3.198 -19.011 35.345 1.00 39.97 71 GLU A N 1
ATOM 549 C CA . GLU A 1 71 ? -3.218 -17.799 36.094 1.00 40.41 71 GLU A CA 1
ATOM 550 C C . GLU A 1 71 ? -1.961 -17.166 35.744 1.00 41.03 71 GLU A C 1
ATOM 551 O O . GLU A 1 71 ? -0.917 -17.830 35.757 1.00 43.03 71 GLU A O 1
ATOM 557 N N . GLU A 1 72 ? -2.043 -15.902 35.355 1.00 42.22 72 GLU A N 1
ATOM 558 C CA . GLU A 1 72 ? -0.839 -15.154 34.981 1.00 44.62 72 GLU A CA 1
ATOM 559 C C . GLU A 1 72 ? -0.781 -13.822 35.748 1.00 44.57 72 GLU A C 1
ATOM 560 O O . GLU A 1 72 ? -1.763 -13.070 35.831 1.00 44.19 72 GLU A O 1
ATOM 566 N N . LYS A 1 73 ? 0.394 -13.552 36.304 1.00 45.02 73 LYS A N 1
ATOM 567 C CA . LYS A 1 73 ? 0.651 -12.297 37.024 1.00 46.18 73 LYS A CA 1
ATOM 568 C C . LYS A 1 73 ? 0.653 -11.062 36.113 1.00 45.79 73 LYS A C 1
ATOM 569 O O . LYS A 1 73 ? 1.304 -11.073 35.057 1.00 44.90 73 LYS A O 1
ATOM 575 N N . ILE A 1 74 ? -0.065 -10.022 36.538 1.00 45.53 74 ILE A N 1
ATOM 576 C CA . ILE A 1 74 ? -0.109 -8.760 35.800 1.00 47.30 74 ILE A CA 1
ATOM 577 C C . ILE A 1 74 ? 1.177 -7.939 36.135 1.00 47.05 74 ILE A C 1
ATOM 578 O O . ILE A 1 74 ? 1.199 -7.189 37.063 1.00 49.01 74 ILE A O 1
ATOM 583 N N . LEU A 1 75 ? 2.259 -8.144 35.430 1.00 48.19 75 LEU A N 1
ATOM 584 C CA . LEU A 1 75 ? 3.545 -7.443 35.705 1.00 50.25 75 LEU A CA 1
ATOM 585 C C . LEU A 1 75 ? 4.141 -6.808 34.427 1.00 51.36 75 LEU A C 1
ATOM 586 O O . LEU A 1 75 ? 5.042 -7.392 33.757 1.00 52.59 75 LEU A O 1
ATOM 591 N N . PRO A 1 76 ? 3.650 -5.616 34.068 1.00 51.58 76 PRO A N 1
ATOM 592 C CA . PRO A 1 76 ? 3.983 -5.068 32.763 1.00 52.63 76 PRO A CA 1
ATOM 593 C C . PRO A 1 76 ? 5.457 -4.752 32.577 1.00 53.95 76 PRO A C 1
ATOM 594 O O . PRO A 1 76 ? 6.121 -4.299 33.512 1.00 54.47 76 PRO A O 1
ATOM 598 N N . SER A 1 77 ? 5.947 -4.967 31.349 1.00 55.83 77 SER A N 1
ATOM 599 C CA . SER A 1 77 ? 7.359 -4.810 30.988 1.00 56.51 77 SER A CA 1
ATOM 600 C C . SER A 1 77 ? 7.912 -3.428 31.329 1.00 56.98 77 SER A C 1
ATOM 601 O O . SER A 1 77 ? 9.095 -3.354 31.647 1.00 56.12 77 SER A O 1
ATOM 604 N N . PRO A 1 78 ? 7.074 -2.344 31.182 1.00 56.92 78 PRO A N 1
ATOM 605 C CA . PRO A 1 78 ? 7.414 -0.978 31.602 1.00 57.07 78 PRO A CA 1
ATOM 606 C C . PRO A 1 78 ? 7.521 -0.764 33.087 1.00 57.28 78 PRO A C 1
ATOM 607 O O . PRO A 1 78 ? 8.236 0.135 33.481 1.00 59.20 78 PRO A O 1
ATOM 611 N N . VAL A 1 79 ? 6.851 -1.579 33.892 1.00 56.88 79 VAL A N 1
ATOM 612 C CA . VAL A 1 79 ? 6.902 -1.476 35.338 1.00 56.86 79 VAL A CA 1
ATOM 613 C C . VAL A 1 79 ? 8.258 -1.975 35.880 1.00 59.61 79 VAL A C 1
ATOM 614 O O . VAL A 1 79 ? 8.815 -1.375 36.821 1.00 59.48 79 VAL A O 1
ATOM 618 N N . ILE A 1 80 ? 8.711 -3.124 35.346 1.00 61.71 80 ILE A N 1
ATOM 619 C CA . ILE A 1 80 ? 9.996 -3.756 35.665 1.00 63.93 80 ILE A CA 1
ATOM 620 C C . ILE A 1 80 ? 11.126 -2.852 35.195 1.00 66.40 80 ILE A C 1
ATOM 621 O O . ILE A 1 80 ? 12.014 -2.531 35.978 1.00 67.26 80 ILE A O 1
ATOM 626 N N . LYS A 1 81 ? 11.057 -2.442 33.919 1.00 69.18 81 LYS A N 1
ATOM 627 C CA . LYS A 1 81 ? 11.964 -1.462 33.259 1.00 70.71 81 LYS A CA 1
ATOM 628 C C . LYS A 1 81 ? 12.244 -0.225 34.070 1.00 71.72 81 LYS A C 1
ATOM 629 O O . LYS A 1 81 ? 13.363 0.217 34.108 1.00 72.57 81 LYS A O 1
ATOM 635 N N . GLN A 1 82 ? 11.236 0.343 34.702 1.00 73.26 82 GLN A N 1
ATOM 636 C CA . GLN A 1 82 ? 11.456 1.488 35.581 1.00 75.53 82 GLN A CA 1
ATOM 637 C C . GLN A 1 82 ? 12.050 1.178 36.971 1.00 75.99 82 GLN A C 1
ATOM 638 O O . GLN A 1 82 ? 12.954 1.872 37.413 1.00 76.52 82 GLN A O 1
ATOM 644 N N . ALA A 1 83 ? 11.554 0.138 37.636 1.00 77.04 83 ALA A N 1
ATOM 645 C CA . ALA A 1 83 ? 12.097 -0.357 38.913 1.00 77.95 83 ALA A CA 1
ATOM 646 C C . ALA A 1 83 ? 13.610 -0.559 38.883 1.00 78.22 83 ALA A C 1
ATOM 647 O O . ALA A 1 83 ? 14.327 -0.220 39.834 1.00 77.15 83 ALA A O 1
ATOM 649 N N . LEU A 1 84 ? 14.059 -1.125 37.773 1.00 79.39 84 LEU A N 1
ATOM 650 C CA . LEU A 1 84 ? 15.469 -1.429 37.516 1.00 81.11 84 LEU A CA 1
ATOM 651 C C . LEU A 1 84 ? 16.304 -0.186 37.310 1.00 82.38 84 LEU A C 1
ATOM 652 O O . LEU A 1 84 ? 17.260 0.033 38.038 1.00 82.52 84 LEU A O 1
ATOM 657 N N . GLU A 1 85 ? 15.945 0.600 36.292 1.00 83.81 85 GLU A N 1
ATOM 658 C CA . GLU A 1 85 ? 16.507 1.915 36.086 1.00 85.13 85 GLU A CA 1
ATOM 659 C C . GLU A 1 85 ? 16.522 2.779 37.357 1.00 86.98 85 GLU A C 1
ATOM 660 O O . GLU A 1 85 ? 17.582 3.287 37.736 1.00 87.51 85 GLU A O 1
ATOM 666 N N . ALA A 1 86 ? 15.394 2.918 38.052 1.00 88.79 86 ALA A N 1
ATOM 667 C CA . ALA A 1 86 ? 15.420 3.610 39.349 1.00 91.02 86 ALA A CA 1
ATOM 668 C C . ALA A 1 86 ? 16.600 3.186 40.268 1.00 91.68 86 ALA A C 1
ATOM 669 O O . ALA A 1 86 ? 17.258 4.064 40.845 1.00 92.22 86 ALA A O 1
ATOM 671 N N . LYS A 1 87 ? 16.869 1.873 40.385 1.00 92.85 87 LYS A N 1
ATOM 672 C CA . LYS A 1 87 ? 17.985 1.337 41.225 1.00 93.84 87 LYS A CA 1
ATOM 673 C C . LYS A 1 87 ? 19.385 1.311 40.573 1.00 95.49 87 LYS A C 1
ATOM 674 O O . LYS A 1 87 ? 20.400 1.500 41.267 1.00 95.55 87 LYS A O 1
ATOM 680 N N . ILE A 1 88 ? 19.431 1.084 39.256 1.00 97.42 88 ILE A N 1
ATOM 681 C CA . ILE A 1 88 ? 20.663 1.206 38.455 1.00 99.11 88 ILE A CA 1
ATOM 682 C C . ILE A 1 88 ? 21.145 2.672 38.407 1.00 100.95 88 ILE A C 1
ATOM 683 O O . ILE A 1 88 ? 22.350 2.938 38.308 1.00 101.27 88 ILE A O 1
ATOM 688 N N . ALA A 1 89 ? 20.185 3.605 38.477 1.00 102.85 89 ALA A N 1
ATOM 689 C CA . ALA A 1 89 ? 20.446 5.052 38.525 1.00 104.23 89 ALA A CA 1
ATOM 690 C C . ALA A 1 89 ? 20.821 5.521 39.945 1.00 105.02 89 ALA A C 1
ATOM 691 O O . ALA A 1 89 ? 21.330 6.637 40.128 1.00 105.06 89 ALA A O 1
ATOM 693 N N . LYS A 1 90 ? 20.577 4.654 40.932 1.00 106.17 90 LYS A N 1
ATOM 694 C CA . LYS A 1 90 ? 20.827 4.965 42.341 1.00 107.32 90 LYS A CA 1
ATOM 695 C C . LYS A 1 90 ? 22.212 4.549 42.817 1.00 108.86 90 LYS A C 1
ATOM 696 O O . LYS A 1 90 ? 22.761 5.190 43.717 1.00 109.12 90 LYS A O 1
ATOM 702 N N . LEU A 1 91 ? 22.786 3.494 42.230 1.00 110.66 91 LEU A N 1
ATOM 703 C CA . LEU A 1 91 ? 24.229 3.249 42.404 1.00 112.17 91 LEU A CA 1
ATOM 704 C C . LEU A 1 91 ? 24.956 4.511 41.911 1.00 113.31 91 LEU A C 1
ATOM 705 O O . LEU A 1 91 ? 25.666 5.202 42.681 1.00 113.43 91 LEU A O 1
ATOM 710 N N . GLU A 1 92 ? 24.706 4.800 40.626 1.00 114.26 92 GLU A N 1
ATOM 711 C CA . GLU A 1 92 ? 25.312 5.882 39.844 1.00 115.26 92 GLU A CA 1
ATOM 712 C C . GLU A 1 92 ? 25.029 7.308 40.349 1.00 116.31 92 GLU A C 1
ATOM 713 O O . GLU A 1 92 ? 25.857 8.217 40.150 1.00 116.52 92 GLU A O 1
ATOM 719 N N . ALA A 1 93 ? 23.879 7.498 41.003 1.00 117.39 93 ALA A N 1
ATOM 720 C CA . ALA A 1 93 ? 23.653 8.681 41.826 1.00 118.27 93 ALA A CA 1
ATOM 721 C C . ALA A 1 93 ? 24.760 8.786 42.899 1.00 119.17 93 ALA A C 1
ATOM 722 O O . ALA A 1 93 ? 24.859 9.822 43.563 1.00 119.38 93 ALA A O 1
ATOM 724 N N . GLU A 1 94 ? 25.570 7.723 43.075 1.00 120.10 94 GLU A N 1
ATOM 725 C CA . GLU A 1 94 ? 26.897 7.848 43.746 1.00 121.07 94 GLU A CA 1
ATOM 726 C C . GLU A 1 94 ? 28.106 7.121 43.114 1.00 121.24 94 GLU A C 1
ATOM 727 O O . GLU A 1 94 ? 28.533 6.049 43.570 1.00 120.92 94 GLU A O 1
ATOM 733 N N . GLN A 1 95 ? 28.649 7.818 42.103 1.00 121.71 95 GLN A N 1
ATOM 734 C CA . GLN A 1 95 ? 29.656 7.402 41.081 1.00 122.41 95 GLN A CA 1
ATOM 735 C C . GLN A 1 95 ? 29.172 6.569 39.878 1.00 123.03 95 GLN A C 1
ATOM 736 O O . GLN A 1 95 ? 28.954 5.356 39.999 1.00 123.14 95 GLN A O 1
ATOM 742 N N . ALA A 1 96 ? 29.081 7.233 38.717 1.00 123.68 96 ALA A N 1
ATOM 743 C CA . ALA A 1 96 ? 28.572 6.672 37.447 1.00 124.23 96 ALA A CA 1
ATOM 744 C C . ALA A 1 96 ? 29.228 5.349 36.961 1.00 124.78 96 ALA A C 1
ATOM 745 O O . ALA A 1 96 ? 29.865 4.638 37.751 1.00 124.80 96 ALA A O 1
ATOM 747 N N . ARG A 1 97 ? 29.045 5.021 35.672 1.00 125.56 97 ARG A N 1
ATOM 748 C CA . ARG A 1 97 ? 29.602 3.797 35.027 1.00 125.99 97 ARG A CA 1
ATOM 749 C C . ARG A 1 97 ? 28.911 2.512 35.531 1.00 125.96 97 ARG A C 1
ATOM 750 O O . ARG A 1 97 ? 29.233 2.013 36.614 1.00 125.86 97 ARG A O 1
ATOM 758 N N . LYS A 1 98 ? 27.978 1.980 34.733 1.00 126.19 98 LYS A N 1
ATOM 759 C CA . LYS A 1 98 ? 27.059 0.885 35.167 1.00 126.27 98 LYS A CA 1
ATOM 760 C C . LYS A 1 98 ? 27.604 -0.573 35.230 1.00 126.18 98 LYS A C 1
ATOM 761 O O . LYS A 1 98 ? 27.847 -1.068 36.331 1.00 126.13 98 LYS A O 1
ATOM 767 N N . LEU A 1 99 ? 27.776 -1.243 34.077 1.00 126.39 99 LEU A N 1
ATOM 768 C CA . LEU A 1 99 ? 28.341 -2.639 33.942 1.00 126.48 99 LEU A CA 1
ATOM 769 C C . LEU A 1 99 ? 27.562 -3.779 34.695 1.00 126.19 99 LEU A C 1
ATOM 770 O O . LEU A 1 99 ? 27.384 -3.689 35.910 1.00 126.05 99 LEU A O 1
ATOM 775 N N . LYS A 1 100 ? 27.119 -4.868 34.041 1.00 125.96 100 LYS A N 1
ATOM 776 C CA . LYS A 1 100 ? 27.487 -5.370 32.710 1.00 125.67 100 LYS A CA 1
ATOM 777 C C . LYS A 1 100 ? 26.987 -6.850 32.607 1.00 125.88 100 LYS A C 1
ATOM 778 O O . LYS A 1 100 ? 27.534 -7.728 33.303 1.00 126.09 100 LYS A O 1
ATOM 784 N N . LYS A 1 101 ? 25.959 -7.113 31.774 1.00 125.56 101 LYS A N 1
ATOM 785 C CA . LYS A 1 101 ? 25.456 -8.499 31.403 1.00 125.10 101 LYS A CA 1
ATOM 786 C C . LYS A 1 101 ? 24.881 -9.453 32.511 1.00 125.11 101 LYS A C 1
ATOM 787 O O . LYS A 1 101 ? 23.653 -9.469 32.746 1.00 125.23 101 LYS A O 1
ATOM 793 N N . THR A 1 102 ? 25.750 -10.266 33.142 1.00 124.43 102 THR A N 1
ATOM 794 C CA . THR A 1 102 ? 25.375 -11.098 34.320 1.00 123.85 102 THR A CA 1
ATOM 795 C C . THR A 1 102 ? 25.377 -10.288 35.654 1.00 123.02 102 THR A C 1
ATOM 796 O O . THR A 1 102 ? 25.316 -10.860 36.756 1.00 122.95 102 THR A O 1
ATOM 800 N N . GLU A 1 103 ? 25.444 -8.960 35.531 1.00 121.88 103 GLU A N 1
ATOM 801 C CA . GLU A 1 103 ? 25.378 -8.034 36.670 1.00 120.95 103 GLU A CA 1
ATOM 802 C C . GLU A 1 103 ? 23.925 -7.670 36.985 1.00 119.84 103 GLU A C 1
ATOM 803 O O . GLU A 1 103 ? 23.503 -7.639 38.160 1.00 119.59 103 GLU A O 1
ATOM 809 N N . LYS A 1 104 ? 23.186 -7.372 35.912 1.00 118.03 104 LYS A N 1
ATOM 810 C CA . LYS A 1 104 ? 21.776 -7.066 35.982 1.00 116.09 104 LYS A CA 1
ATOM 811 C C . LYS A 1 104 ? 20.936 -8.225 35.446 1.00 115.05 104 LYS A C 1
ATOM 812 O O . LYS A 1 104 ? 19.908 -8.036 34.781 1.00 115.11 104 LYS A O 1
ATOM 818 N N . ASP A 1 105 ? 21.437 -9.428 35.711 1.00 113.32 105 ASP A N 1
ATOM 819 C CA . ASP A 1 105 ? 20.611 -10.608 35.889 1.00 111.60 105 ASP A CA 1
ATOM 820 C C . ASP A 1 105 ? 20.362 -10.761 37.415 1.00 110.31 105 ASP A C 1
ATOM 821 O O . ASP A 1 105 ? 19.289 -11.176 37.853 1.00 110.11 105 ASP A O 1
ATOM 826 N N . SER A 1 106 ? 21.364 -10.401 38.217 1.00 108.94 106 SER A N 1
ATOM 827 C CA . SER A 1 106 ? 21.223 -10.345 39.685 1.00 107.18 106 SER A CA 1
ATOM 828 C C . SER A 1 106 ? 20.381 -9.135 40.150 1.00 105.81 106 SER A C 1
ATOM 829 O O . SER A 1 106 ? 19.526 -9.277 41.052 1.00 105.38 106 SER A O 1
ATOM 832 N N . LEU A 1 107 ? 20.616 -7.962 39.533 1.00 103.88 107 LEU A N 1
ATOM 833 C CA . LEU A 1 107 ? 19.855 -6.754 39.874 1.00 101.94 107 LEU A CA 1
ATOM 834 C C . LEU A 1 107 ? 18.422 -6.868 39.388 1.00 100.76 107 LEU A C 1
ATOM 835 O O . LEU A 1 107 ? 17.488 -6.533 40.130 1.00 100.46 107 LEU A O 1
ATOM 840 N N . LYS A 1 108 ? 18.263 -7.385 38.162 1.00 99.05 108 LYS A N 1
ATOM 841 C CA . LYS A 1 108 ? 16.958 -7.548 37.526 1.00 97.35 108 LYS A CA 1
ATOM 842 C C . LYS A 1 108 ? 16.035 -8.482 38.323 1.00 96.69 108 LYS A C 1
ATOM 843 O O . LYS A 1 108 ? 14.813 -8.274 38.344 1.00 96.80 108 LYS A O 1
ATOM 849 N N . ASP A 1 109 ? 16.612 -9.482 38.998 1.00 95.21 109 ASP A N 1
ATOM 850 C CA . ASP A 1 109 ? 15.817 -10.411 39.829 1.00 93.58 109 ASP A CA 1
ATOM 851 C C . ASP A 1 109 ? 15.478 -9.950 41.243 1.00 92.01 109 ASP A C 1
ATOM 852 O O . ASP A 1 109 ? 14.474 -10.386 41.826 1.00 91.78 109 ASP A O 1
ATOM 857 N N . GLU A 1 110 ? 16.290 -9.051 41.778 1.00 90.21 110 GLU A N 1
ATOM 858 C CA . GLU A 1 110 ? 15.878 -8.303 42.956 1.00 88.91 110 GLU A CA 1
ATOM 859 C C . GLU A 1 110 ? 14.549 -7.588 42.655 1.00 86.63 110 GLU A C 1
ATOM 860 O O . GLU A 1 110 ? 13.619 -7.641 43.482 1.00 85.81 110 GLU A O 1
ATOM 866 N N . VAL A 1 111 ? 14.447 -6.948 41.474 1.00 83.83 111 VAL A N 1
ATOM 867 C CA . VAL A 1 111 ? 13.203 -6.201 41.152 1.00 81.24 111 VAL A CA 1
ATOM 868 C C . VAL A 1 111 ? 12.032 -7.135 40.976 1.00 78.92 111 VAL A C 1
ATOM 869 O O . VAL A 1 111 ? 10.925 -6.847 41.446 1.00 78.94 111 VAL A O 1
ATOM 873 N N . LEU A 1 112 ? 12.292 -8.258 40.320 1.00 76.11 112 LEU A N 1
ATOM 874 C CA . LEU A 1 112 ? 11.276 -9.292 40.136 1.00 73.70 112 LEU A CA 1
ATOM 875 C C . LEU A 1 112 ? 10.830 -9.936 41.452 1.00 71.64 112 LEU A C 1
ATOM 876 O O . LEU A 1 112 ? 9.629 -10.077 41.645 1.00 71.04 112 LEU A O 1
ATOM 881 N N . HIS A 1 113 ? 11.773 -10.272 42.351 1.00 69.39 113 HIS A N 1
ATOM 882 C CA . HIS A 1 113 ? 11.429 -10.840 43.666 1.00 67.94 113 HIS A CA 1
ATOM 883 C C . HIS A 1 113 ? 10.669 -9.797 44.484 1.00 65.86 113 HIS A C 1
ATOM 884 O O . HIS A 1 113 ? 9.877 -10.097 45.383 1.00 65.44 113 HIS A O 1
ATOM 891 N N . SER A 1 114 ? 10.902 -8.563 44.113 1.00 63.62 114 SER A N 1
ATOM 892 C CA . SER A 1 114 ? 10.424 -7.427 44.856 1.00 62.41 114 SER A CA 1
ATOM 893 C C . SER A 1 114 ? 8.989 -7.035 44.424 1.00 61.06 114 SER A C 1
ATOM 894 O O . SER A 1 114 ? 8.133 -6.638 45.246 1.00 61.24 114 SER A O 1
ATOM 897 N N . LEU A 1 115 ? 8.738 -7.154 43.128 1.00 58.98 115 LEU A N 1
ATOM 898 C CA . LEU A 1 115 ? 7.518 -6.640 42.523 1.00 57.36 115 LEU A CA 1
ATOM 899 C C . LEU A 1 115 ? 6.470 -7.749 42.431 1.00 56.46 115 LEU A C 1
ATOM 900 O O . LEU A 1 115 ? 5.302 -7.537 42.761 1.00 55.05 115 LEU A O 1
ATOM 905 N N . LEU A 1 116 ? 6.946 -8.927 42.034 1.00 55.48 116 LEU A N 1
ATOM 906 C CA . LEU A 1 116 ? 6.180 -10.156 41.924 1.00 55.46 116 LEU A CA 1
ATOM 907 C C . LEU A 1 116 ? 5.125 -10.380 42.981 1.00 55.23 116 LEU A C 1
ATOM 908 O O . LEU A 1 116 ? 3.972 -10.669 42.621 1.00 55.97 116 LEU A O 1
ATOM 913 N N . PRO A 1 117 ? 5.484 -10.288 44.295 1.00 54.39 117 PRO A N 1
ATOM 914 C CA . PRO A 1 117 ? 4.444 -10.475 45.300 1.00 53.18 117 PRO A CA 1
ATOM 915 C C . PRO A 1 117 ? 3.213 -9.566 45.234 1.00 51.91 117 PRO A C 1
ATOM 916 O O . PRO A 1 117 ? 2.173 -9.999 45.673 1.00 51.57 117 PRO A O 1
ATOM 920 N N . ARG A 1 118 ? 3.346 -8.315 44.760 1.00 51.72 118 ARG A N 1
ATOM 921 C CA . ARG A 1 118 ? 2.208 -7.339 44.729 1.00 49.92 118 ARG A CA 1
ATOM 922 C C . ARG A 1 118 ? 1.324 -7.332 43.468 1.00 48.32 118 ARG A C 1
ATOM 923 O O . ARG A 1 118 ? 0.172 -6.854 43.491 1.00 48.48 118 ARG A O 1
ATOM 931 N N . ALA A 1 119 ? 1.891 -7.887 42.399 1.00 46.06 119 ALA A N 1
ATOM 932 C CA . ALA A 1 119 ? 1.296 -8.071 41.082 1.00 44.74 119 ALA A CA 1
ATOM 933 C C . ALA A 1 119 ? -0.020 -8.723 41.232 1.00 44.15 119 ALA A C 1
ATOM 934 O O . ALA A 1 119 ? -0.185 -9.664 41.979 1.00 46.61 119 ALA A O 1
ATOM 936 N N . PHE A 1 120 ? -0.998 -8.249 40.521 1.00 44.03 120 PHE A N 1
ATOM 937 C CA . PHE A 1 120 ? -2.301 -8.882 40.565 1.00 41.34 120 PHE A CA 1
ATOM 938 C C . PHE A 1 120 ? -2.311 -10.003 39.555 1.00 40.74 120 PHE A C 1
ATOM 939 O O . PHE A 1 120 ? -1.337 -10.117 38.752 1.00 39.54 120 PHE A O 1
ATOM 947 N N . SER A 1 121 ? -3.348 -10.864 39.594 1.00 40.48 121 SER A N 1
ATOM 948 C CA . SER A 1 121 ? -3.427 -11.946 38.542 1.00 42.26 121 SER A CA 1
ATOM 949 C C . SER A 1 121 ? -4.466 -11.710 37.437 1.00 41.10 121 SER A C 1
ATOM 950 O O . SER A 1 121 ? -5.529 -11.132 37.672 1.00 37.42 121 SER A O 1
ATOM 953 N N . ARG A 1 122 ? -4.119 -12.243 36.265 1.00 41.40 122 ARG A N 1
ATOM 954 C CA . ARG A 1 122 ? -5.045 -12.383 35.162 1.00 42.14 122 ARG A CA 1
ATOM 955 C C . ARG A 1 122 ? -5.339 -13.870 34.918 1.00 41.98 122 ARG A C 1
ATOM 956 O O . ARG A 1 122 ? -4.429 -14.703 34.850 1.00 38.77 122 ARG A O 1
ATOM 964 N N . PHE A 1 123 ? -6.648 -14.159 34.806 1.00 43.47 123 PHE A N 1
ATOM 965 C CA . PHE A 1 123 ? -7.256 -15.525 34.516 1.00 44.85 123 PHE A CA 1
ATOM 966 C C . PHE A 1 123 ? -7.792 -15.854 33.107 1.00 44.93 123 PHE A C 1
ATOM 967 O O . PHE A 1 123 ? -8.458 -15.052 32.445 1.00 46.01 123 PHE A O 1
ATOM 975 N N . SER A 1 124 ? -7.489 -17.058 32.645 1.00 44.51 124 SER A N 1
ATOM 976 C CA . SER A 1 124 ? -7.852 -17.537 31.324 1.00 42.45 124 SER A CA 1
ATOM 977 C C . SER A 1 124 ? -8.253 -19.020 31.564 1.00 42.23 124 SER A C 1
ATOM 978 O O . SER A 1 124 ? -7.899 -19.618 32.621 1.00 42.39 124 SER A O 1
ATOM 981 N N . GLN A 1 125 ? -9.116 -19.559 30.709 1.00 40.15 125 GLN A N 1
ATOM 982 C CA . GLN A 1 125 ? -9.647 -20.929 30.850 1.00 39.13 125 GLN A CA 1
ATOM 983 C C . GLN A 1 125 ? -9.980 -21.358 29.464 1.00 39.00 125 GLN A C 1
ATOM 984 O O . GLN A 1 125 ? -10.610 -20.631 28.758 1.00 38.69 125 GLN A O 1
ATOM 990 N N . THR A 1 126 ? -9.459 -22.511 29.056 1.00 38.92 126 THR A N 1
ATOM 991 C CA . THR A 1 126 ? -9.558 -23.101 27.705 1.00 35.57 126 THR A CA 1
ATOM 992 C C . THR A 1 126 ? -10.162 -24.460 27.773 1.00 35.47 126 THR A C 1
ATOM 993 O O . THR A 1 126 ? -9.663 -25.366 28.429 1.00 33.33 126 THR A O 1
ATOM 1013 N N . TRP A 1 129 ? -12.080 -30.500 23.789 1.00 33.62 129 TRP A N 1
ATOM 1014 C CA . TRP A 1 129 ? -13.061 -31.515 23.507 1.00 33.29 129 TRP A CA 1
ATOM 1015 C C . TRP A 1 129 ? -12.317 -32.557 22.696 1.00 34.02 129 TRP A C 1
ATOM 1016 O O . TRP A 1 129 ? -11.631 -32.237 21.747 1.00 34.82 129 TRP A O 1
ATOM 1027 N N . ILE A 1 130 ? -12.537 -33.800 23.067 1.00 34.70 130 ILE A N 1
ATOM 1028 C CA . ILE A 1 130 ? -11.890 -34.893 22.527 1.00 39.53 130 ILE A CA 1
ATOM 1029 C C . ILE A 1 130 ? -13.016 -35.783 22.049 1.00 40.64 130 ILE A C 1
ATOM 1030 O O . ILE A 1 130 ? -13.880 -36.180 22.811 1.00 41.69 130 ILE A O 1
ATOM 1035 N N . ASP A 1 131 ? -12.984 -36.057 20.754 1.00 42.25 131 ASP A N 1
ATOM 1036 C CA . ASP A 1 131 ? -13.957 -36.842 20.064 1.00 42.30 131 ASP A CA 1
ATOM 1037 C C . ASP A 1 131 ? -13.211 -38.180 19.825 1.00 43.31 131 ASP A C 1
ATOM 1038 O O . ASP A 1 131 ? -12.367 -38.304 18.965 1.00 40.56 131 ASP A O 1
ATOM 1043 N N . THR A 1 132 ? -13.505 -39.141 20.695 1.00 45.41 132 THR A N 1
ATOM 1044 C CA . THR A 1 132 ? -13.067 -40.530 20.610 1.00 48.88 132 THR A CA 1
ATOM 1045 C C . THR A 1 132 ? -13.614 -41.308 19.403 1.00 49.71 132 THR A C 1
ATOM 1046 O O . THR A 1 132 ? -13.083 -42.385 19.082 1.00 50.29 132 THR A O 1
ATOM 1050 N N . VAL A 1 133 ? -14.675 -40.804 18.766 1.00 49.89 133 VAL A N 1
ATOM 1051 C CA . VAL A 1 133 ? -15.218 -41.474 17.598 1.00 50.94 133 VAL A CA 1
ATOM 1052 C C . VAL A 1 133 ? -14.421 -41.060 16.338 1.00 51.84 133 VAL A C 1
ATOM 1053 O O . VAL A 1 133 ? -13.818 -41.873 15.668 1.00 53.79 133 VAL A O 1
ATOM 1057 N N . ASN A 1 134 ? -14.403 -39.771 16.021 1.00 51.24 134 ASN A N 1
ATOM 1058 C CA . ASN A 1 134 ? -13.515 -39.286 15.004 1.00 48.31 134 ASN A CA 1
ATOM 1059 C C . ASN A 1 134 ? -11.995 -39.247 15.272 1.00 46.81 134 ASN A C 1
ATOM 1060 O O . ASN A 1 134 ? -11.213 -38.901 14.338 1.00 47.08 134 ASN A O 1
ATOM 1065 N N . GLY A 1 135 ? -11.552 -39.574 16.482 1.00 43.24 135 GLY A N 1
ATOM 1066 C CA . GLY A 1 135 ? -10.047 -39.551 16.755 1.00 42.69 135 GLY A CA 1
ATOM 1067 C C . GLY A 1 135 ? -9.443 -38.146 16.592 1.00 40.90 135 GLY A C 1
ATOM 1068 O O . GLY A 1 135 ? -8.408 -37.986 15.995 1.00 42.80 135 GLY A O 1
ATOM 1069 N N . LEU A 1 136 ? -10.143 -37.126 17.075 1.00 39.10 136 LEU A N 1
ATOM 1070 C CA . LEU A 1 136 ? -9.872 -35.756 16.860 1.00 35.60 136 LEU A CA 1
ATOM 1071 C C . LEU A 1 136 ? -9.988 -35.031 18.192 1.00 33.41 136 LEU A C 1
ATOM 1072 O O . LEU A 1 136 ? -10.773 -35.410 19.072 1.00 33.91 136 LEU A O 1
ATOM 1077 N N . ILE A 1 137 ? -9.191 -33.988 18.369 1.00 33.07 137 ILE A N 1
ATOM 1078 C CA . ILE A 1 137 ? -9.302 -33.082 19.525 1.00 31.90 137 ILE A CA 1
ATOM 1079 C C . ILE A 1 137 ? -9.494 -31.650 19.127 1.00 30.93 137 ILE A C 1
ATOM 1080 O O . ILE A 1 137 ? -8.813 -31.174 18.254 1.00 31.90 137 ILE A O 1
ATOM 1093 N N . VAL A 1 139 ? -9.774 -27.615 20.236 1.00 31.28 139 VAL A N 1
ATOM 1094 C CA . VAL A 1 139 ? -9.402 -26.699 21.330 1.00 28.64 139 VAL A CA 1
ATOM 1095 C C . VAL A 1 139 ? -10.041 -25.377 21.091 1.00 28.71 139 VAL A C 1
ATOM 1096 O O . VAL A 1 139 ? -9.941 -24.835 20.024 1.00 30.33 139 VAL A O 1
ATOM 1100 N N . ASP A 1 140 ? -10.701 -24.847 22.101 1.00 30.01 140 ASP A N 1
ATOM 1101 C CA . ASP A 1 140 ? -11.524 -23.641 22.004 1.00 28.12 140 ASP A CA 1
ATOM 1102 C C . ASP A 1 140 ? -10.612 -22.506 22.248 1.00 29.02 140 ASP A C 1
ATOM 1103 O O . ASP A 1 140 ? -10.653 -21.825 23.265 1.00 28.71 140 ASP A O 1
ATOM 1108 N N . CYS A 1 141 ? -9.736 -22.277 21.294 1.00 30.82 141 CYS A N 1
ATOM 1109 C CA . CYS A 1 141 ? -8.844 -21.147 21.455 1.00 32.16 141 CYS A CA 1
ATOM 1110 C C . CYS A 1 141 ? -8.545 -20.507 20.076 1.00 32.77 141 CYS A C 1
ATOM 1111 O O . CYS A 1 141 ? -8.585 -21.153 19.018 1.00 31.62 141 CYS A O 1
ATOM 1114 N N . ALA A 1 142 ? -8.318 -19.203 20.093 1.00 34.57 142 ALA A N 1
ATOM 1115 C CA . ALA A 1 142 ? -7.848 -18.505 18.909 1.00 37.80 142 ALA A CA 1
ATOM 1116 C C . ALA A 1 142 ? -6.316 -18.690 18.441 1.00 38.08 142 ALA A C 1
ATOM 1117 O O . ALA A 1 142 ? -6.004 -18.572 17.248 1.00 39.81 142 ALA A O 1
ATOM 1119 N N . SER A 1 143 ? -5.353 -19.004 19.322 1.00 40.87 143 SER A N 1
ATOM 1120 C CA . SER A 1 143 ? -3.885 -19.198 18.850 1.00 40.32 143 SER A CA 1
ATOM 1121 C C . SER A 1 143 ? -3.332 -20.562 19.014 1.00 38.58 143 SER A C 1
ATOM 1122 O O . SER A 1 143 ? -3.619 -21.216 19.993 1.00 38.29 143 SER A O 1
ATOM 1125 N N . ALA A 1 144 ? -2.534 -20.950 18.033 1.00 39.24 144 ALA A N 1
ATOM 1126 C CA . ALA A 1 144 ? -1.642 -22.120 18.048 1.00 41.62 144 ALA A CA 1
ATOM 1127 C C . ALA A 1 144 ? -0.812 -22.346 19.314 1.00 42.22 144 ALA A C 1
ATOM 1128 O O . ALA A 1 144 ? -0.769 -23.450 19.774 1.00 44.73 144 ALA A O 1
ATOM 1130 N N . LYS A 1 145 ? -0.259 -21.315 19.933 1.00 44.14 145 LYS A N 1
ATOM 1131 C CA . LYS A 1 145 ? 0.473 -21.467 21.150 1.00 46.30 145 LYS A CA 1
ATOM 1132 C C . LYS A 1 145 ? -0.362 -21.814 22.387 1.00 46.46 145 LYS A C 1
ATOM 1133 O O . LYS A 1 145 ? 0.041 -22.688 23.195 1.00 47.34 145 LYS A O 1
ATOM 1139 N N . LYS A 1 146 ? -1.537 -21.188 22.518 1.00 44.99 146 LYS A N 1
ATOM 1140 C CA . LYS A 1 146 ? -2.459 -21.545 23.564 1.00 42.51 146 LYS A CA 1
ATOM 1141 C C . LYS A 1 146 ? -2.969 -22.958 23.456 1.00 41.23 146 LYS A C 1
ATOM 1142 O O . LYS A 1 146 ? -3.158 -23.612 24.483 1.00 41.36 146 LYS A O 1
ATOM 1148 N N . ALA A 1 147 ? -3.242 -23.420 22.224 1.00 40.71 147 ALA A N 1
ATOM 1149 C CA . ALA A 1 147 ? -3.670 -24.802 21.983 1.00 39.53 147 ALA A CA 1
ATOM 1150 C C . ALA A 1 147 ? -2.515 -25.721 22.267 1.00 39.18 147 ALA A C 1
ATOM 1151 O O . ALA A 1 147 ? -2.744 -26.848 22.612 1.00 41.59 147 ALA A O 1
ATOM 1153 N N . GLU A 1 148 ? -1.286 -25.291 22.068 1.00 39.16 148 GLU A N 1
ATOM 1154 C CA . GLU A 1 148 ? -0.120 -26.173 22.328 1.00 39.95 148 GLU A CA 1
ATOM 1155 C C . GLU A 1 148 ? 0.211 -26.252 23.775 1.00 39.09 148 GLU A C 1
ATOM 1156 O O . GLU A 1 148 ? 0.760 -27.230 24.177 1.00 42.04 148 GLU A O 1
ATOM 1162 N N . ASP A 1 149 ? -0.129 -25.250 24.566 1.00 39.11 149 ASP A N 1
ATOM 1163 C CA . ASP A 1 149 ? 0.115 -25.220 26.028 1.00 38.40 149 ASP A CA 1
ATOM 1164 C C . ASP A 1 149 ? -0.866 -26.186 26.717 1.00 37.93 149 ASP A C 1
ATOM 1165 O O . ASP A 1 149 ? -0.524 -26.879 27.634 1.00 39.03 149 ASP A O 1
ATOM 1170 N N . THR A 1 150 ? -2.123 -26.179 26.295 1.00 37.15 150 THR A N 1
ATOM 1171 C CA . THR A 1 150 ? -3.168 -27.140 26.787 1.00 35.41 150 THR A CA 1
ATOM 1172 C C . THR A 1 150 ? -2.869 -28.545 26.345 1.00 33.94 150 THR A C 1
ATOM 1173 O O . THR A 1 150 ? -3.198 -29.466 27.025 1.00 34.99 150 THR A O 1
ATOM 1177 N N . LEU A 1 151 ? -2.230 -28.730 25.200 1.00 31.51 151 LEU A N 1
ATOM 1178 C CA . LEU A 1 151 ? -2.054 -30.069 24.755 1.00 31.35 151 LEU A CA 1
ATOM 1179 C C . LEU A 1 151 ? -0.912 -30.696 25.606 1.00 33.09 151 LEU A C 1
ATOM 1180 O O . LEU A 1 151 ? -1.051 -31.820 26.075 1.00 32.16 151 LEU A O 1
ATOM 1185 N N . ALA A 1 152 ? 0.201 -29.939 25.739 1.00 32.48 152 ALA A N 1
ATOM 1186 C CA . ALA A 1 152 ? 1.316 -30.212 26.626 1.00 33.99 152 ALA A CA 1
ATOM 1187 C C . ALA A 1 152 ? 0.844 -30.447 28.026 1.00 32.92 152 ALA A C 1
ATOM 1188 O O . ALA A 1 152 ? 1.261 -31.467 28.636 1.00 33.77 152 ALA A O 1
ATOM 1190 N N . LEU A 1 153 ? -0.018 -29.553 28.573 1.00 32.27 153 LEU A N 1
ATOM 1191 C CA . LEU A 1 153 ? -0.621 -29.893 29.874 1.00 33.08 153 LEU A CA 1
ATOM 1192 C C . LEU A 1 153 ? -1.292 -31.266 29.802 1.00 33.31 153 LEU A C 1
ATOM 1193 O O . LEU A 1 153 ? -1.137 -32.043 30.711 1.00 33.99 153 LEU A O 1
ATOM 1198 N N . LEU A 1 154 ? -2.084 -31.543 28.759 1.00 33.21 154 LEU A N 1
ATOM 1199 C CA . LEU A 1 154 ? -2.766 -32.808 28.706 1.00 33.52 154 LEU A CA 1
ATOM 1200 C C . LEU A 1 154 ? -1.778 -33.963 28.599 1.00 34.09 154 LEU A C 1
ATOM 1201 O O . LEU A 1 154 ? -1.943 -35.000 29.205 1.00 33.29 154 LEU A O 1
ATOM 1206 N N . ARG A 1 155 ? -0.822 -33.824 27.715 1.00 36.07 155 ARG A N 1
ATOM 1207 C CA . ARG A 1 155 ? 0.173 -34.857 27.494 1.00 38.48 155 ARG A CA 1
ATOM 1208 C C . ARG A 1 155 ? 1.056 -35.087 28.769 1.00 40.52 155 ARG A C 1
ATOM 1209 O O . ARG A 1 155 ? 1.630 -36.146 28.951 1.00 41.82 155 ARG A O 1
ATOM 1217 N N . LYS A 1 156 ? 1.169 -34.098 29.645 1.00 41.14 156 LYS A N 1
ATOM 1218 C CA . LYS A 1 156 ? 1.879 -34.316 30.886 1.00 40.87 156 LYS A CA 1
ATOM 1219 C C . LYS A 1 156 ? 1.031 -35.129 31.826 1.00 41.77 156 LYS A C 1
ATOM 1220 O O . LYS A 1 156 ? 1.566 -36.032 32.495 1.00 44.95 156 LYS A O 1
ATOM 1226 N N . SER A 1 157 ? -0.269 -34.857 31.921 1.00 40.71 157 SER A N 1
ATOM 1227 C CA . SER A 1 157 ? -1.145 -35.621 32.815 1.00 39.29 157 SER A CA 1
ATOM 1228 C C . SER A 1 157 ? -1.121 -37.115 32.413 1.00 40.42 157 SER A C 1
ATOM 1229 O O . SER A 1 157 ? -1.219 -38.015 33.255 1.00 40.09 157 SER A O 1
ATOM 1232 N N . LEU A 1 158 ? -1.005 -37.378 31.112 1.00 42.10 158 LEU A N 1
ATOM 1233 C CA . LEU A 1 158 ? -1.343 -38.684 30.566 1.00 43.30 158 LEU A CA 1
ATOM 1234 C C . LEU A 1 158 ? -0.131 -39.474 30.073 1.00 44.22 158 LEU A C 1
ATOM 1235 O O . LEU A 1 158 ? -0.195 -40.717 29.994 1.00 44.62 158 LEU A O 1
ATOM 1240 N N . GLY A 1 159 ? 0.966 -38.772 29.799 1.00 44.87 159 GLY A N 1
ATOM 1241 C CA . GLY A 1 159 ? 2.267 -39.386 29.524 1.00 43.06 159 GLY A CA 1
ATOM 1242 C C . GLY A 1 159 ? 2.609 -39.094 28.069 1.00 45.54 159 GLY A C 1
ATOM 1243 O O . GLY A 1 159 ? 3.540 -38.336 27.753 1.00 46.16 159 GLY A O 1
ATOM 1244 N N . SER A 1 160 ? 1.831 -39.693 27.161 1.00 46.03 160 SER A N 1
ATOM 1245 C CA . SER A 1 160 ? 2.024 -39.532 25.737 1.00 44.67 160 SER A CA 1
ATOM 1246 C C . SER A 1 160 ? 0.714 -39.038 25.171 1.00 42.85 160 SER A C 1
ATOM 1247 O O . SER A 1 160 ? -0.357 -39.376 25.678 1.00 43.06 160 SER A O 1
ATOM 1250 N N . LEU A 1 161 ? 0.799 -38.214 24.112 1.00 40.26 161 LEU A N 1
ATOM 1251 C CA . LEU A 1 161 ? -0.388 -37.690 23.465 1.00 36.31 161 LEU A CA 1
ATOM 1252 C C . LEU A 1 161 ? 0.076 -37.341 22.149 1.00 36.23 161 LEU A C 1
ATOM 1253 O O . LEU A 1 161 ? 0.413 -36.201 21.983 1.00 35.16 161 LEU A O 1
ATOM 1258 N N . PRO A 1 162 ? 0.060 -38.315 21.173 1.00 38.07 162 PRO A N 1
ATOM 1259 C CA . PRO A 1 162 ? 0.468 -38.000 19.794 1.00 38.67 162 PRO A CA 1
ATOM 1260 C C . PRO A 1 162 ? -0.733 -37.409 18.978 1.00 40.69 162 PRO A C 1
ATOM 1261 O O . PRO A 1 162 ? -1.629 -38.147 18.574 1.00 39.78 162 PRO A O 1
ATOM 1265 N N . VAL A 1 163 ? -0.688 -36.080 18.770 1.00 42.14 163 VAL A N 1
ATOM 1266 C CA . VAL A 1 163 ? -1.569 -35.275 17.973 1.00 43.04 163 VAL A CA 1
ATOM 1267 C C . VAL A 1 163 ? -0.758 -34.690 16.796 1.00 45.52 163 VAL A C 1
ATOM 1268 O O . VAL A 1 163 ? 0.441 -34.542 16.903 1.00 47.09 163 VAL A O 1
ATOM 1272 N N . VAL A 1 164 ? -1.389 -34.447 15.645 1.00 46.09 164 VAL A N 1
ATOM 1273 C CA . VAL A 1 164 ? -0.885 -33.489 14.658 1.00 45.79 164 VAL A CA 1
ATOM 1274 C C . VAL A 1 164 ? -2.058 -32.643 14.185 1.00 46.64 164 VAL A C 1
ATOM 1275 O O . VAL A 1 164 ? -3.183 -33.125 14.136 1.00 46.19 164 VAL A O 1
ATOM 1279 N N . PRO A 1 165 ? -1.777 -31.400 13.742 1.00 48.02 165 PRO A N 1
ATOM 1280 C CA . PRO A 1 165 ? -2.822 -30.650 12.957 1.00 47.60 165 PRO A CA 1
ATOM 1281 C C . PRO A 1 165 ? -3.383 -31.353 11.716 1.00 47.57 165 PRO A C 1
ATOM 1282 O O . PRO A 1 165 ? -2.792 -32.294 11.171 1.00 48.58 165 PRO A O 1
ATOM 1286 N N . LEU A 1 166 ? -4.551 -30.930 11.256 1.00 47.97 166 LEU A N 1
ATOM 1287 C CA . LEU A 1 166 ? -5.066 -31.575 10.074 1.00 46.93 166 LEU A CA 1
ATOM 1288 C C . LEU A 1 166 ? -4.395 -30.965 8.882 1.00 45.61 166 LEU A C 1
ATOM 1289 O O . LEU A 1 166 ? -4.141 -29.783 8.794 1.00 47.64 166 LEU A O 1
ATOM 1294 N N . SER A 1 167 ? -4.110 -31.773 7.914 1.00 44.26 167 SER A N 1
ATOM 1295 C CA . SER A 1 167 ? -3.413 -31.229 6.854 1.00 42.53 167 SER A CA 1
ATOM 1296 C C . SER A 1 167 ? -4.244 -31.693 5.678 1.00 41.79 167 SER A C 1
ATOM 1297 O O . SER A 1 167 ? -4.598 -32.899 5.584 1.00 42.48 167 SER A O 1
ATOM 1308 N N . GLU A 1 169 ? -5.027 -32.237 1.573 1.00 38.99 169 GLU A N 1
ATOM 1309 C CA . GLU A 1 169 ? -4.613 -32.528 0.245 1.00 38.83 169 GLU A CA 1
ATOM 1310 C C . GLU A 1 169 ? -4.310 -31.271 -0.560 1.00 39.24 169 GLU A C 1
ATOM 1311 O O . GLU A 1 169 ? -3.159 -31.120 -1.034 1.00 38.85 169 GLU A O 1
ATOM 1317 N N . ASN A 1 170 ? -5.365 -30.440 -0.820 1.00 38.11 170 ASN A N 1
ATOM 1318 C CA . ASN A 1 170 ? -5.193 -29.144 -1.431 1.00 34.38 170 ASN A CA 1
ATOM 1319 C C . ASN A 1 170 ? -4.930 -28.032 -0.463 1.00 33.44 170 ASN A C 1
ATOM 1320 O O . ASN A 1 170 ? -5.447 -28.021 0.685 1.00 32.40 170 ASN A O 1
ATOM 1325 N N . PRO A 1 171 ? -4.044 -27.083 -0.903 1.00 31.61 171 PRO A N 1
ATOM 1326 C CA . PRO A 1 171 ? -3.949 -25.959 -0.017 1.00 29.03 171 PRO A CA 1
ATOM 1327 C C . PRO A 1 171 ? -5.294 -25.246 0.154 1.00 28.91 171 PRO A C 1
ATOM 1328 O O . PRO A 1 171 ? -6.024 -24.969 -0.877 1.00 30.13 171 PRO A O 1
ATOM 1332 N N . ILE A 1 172 ? -5.530 -24.845 1.435 1.00 27.97 172 ILE A N 1
ATOM 1333 C CA . ILE A 1 172 ? -6.701 -24.031 1.859 1.00 26.90 172 ILE A CA 1
ATOM 1334 C C . ILE A 1 172 ? -6.859 -22.707 1.117 1.00 28.06 172 ILE A C 1
ATOM 1335 O O . ILE A 1 172 ? -7.948 -22.478 0.642 1.00 27.44 172 ILE A O 1
ATOM 1340 N N . GLU A 1 173 ? -5.804 -21.863 0.972 1.00 30.48 173 GLU A N 1
ATOM 1341 C CA . GLU A 1 173 ? -5.997 -20.542 0.330 1.00 31.51 173 GLU A CA 1
ATOM 1342 C C . GLU A 1 173 ? -6.592 -20.734 -1.050 1.00 30.11 173 GLU A C 1
ATOM 1343 O O . GLU A 1 173 ? -7.224 -19.817 -1.619 1.00 29.19 173 GLU A O 1
ATOM 1349 N N . LEU A 1 174 ? -6.159 -21.817 -1.663 1.00 31.53 174 LEU A N 1
ATOM 1350 C CA . LEU A 1 174 ? -6.436 -22.124 -3.114 1.00 30.66 174 LEU A CA 1
ATOM 1351 C C . LEU A 1 174 ? -7.876 -22.694 -3.278 1.00 26.56 174 LEU A C 1
ATOM 1352 O O . LEU A 1 174 ? -8.559 -22.454 -4.246 1.00 26.61 174 LEU A O 1
ATOM 1357 N N . THR A 1 175 ? -8.299 -23.479 -2.328 1.00 26.20 175 THR A N 1
ATOM 1358 C CA . THR A 1 175 ? -9.735 -23.949 -2.281 1.00 25.84 175 THR A CA 1
ATOM 1359 C C . THR A 1 175 ? -10.533 -22.745 -1.926 1.00 25.30 175 THR A C 1
ATOM 1360 O O . THR A 1 175 ? -11.498 -22.490 -2.607 1.00 28.72 175 THR A O 1
ATOM 1364 N N . LEU A 1 176 ? -10.079 -21.934 -0.981 1.00 23.97 176 LEU A N 1
ATOM 1365 C CA . LEU A 1 176 ? -10.861 -20.679 -0.676 1.00 25.75 176 LEU A CA 1
ATOM 1366 C C . LEU A 1 176 ? -11.033 -19.681 -1.700 1.00 26.80 176 LEU A C 1
ATOM 1367 O O . LEU A 1 176 ? -12.132 -19.042 -1.776 1.00 31.62 176 LEU A O 1
ATOM 1372 N N . THR A 1 177 ? -10.034 -19.534 -2.547 1.00 26.08 177 THR A N 1
ATOM 1373 C CA . THR A 1 177 ? -9.990 -18.570 -3.633 1.00 23.52 177 THR A CA 1
ATOM 1374 C C . THR A 1 177 ? -10.910 -19.017 -4.748 1.00 24.15 177 THR A C 1
ATOM 1375 O O . THR A 1 177 ? -11.491 -18.220 -5.485 1.00 27.38 177 THR A O 1
ATOM 1379 N N . GLU A 1 178 ? -10.890 -20.280 -5.046 1.00 26.08 178 GLU A N 1
ATOM 1380 C CA . GLU A 1 178 ? -11.854 -20.846 -6.077 1.00 27.41 178 GLU A CA 1
ATOM 1381 C C . GLU A 1 178 ? -13.319 -20.781 -5.693 1.00 28.70 178 GLU A C 1
ATOM 1382 O O . GLU A 1 178 ? -14.090 -20.656 -6.640 1.00 30.64 178 GLU A O 1
ATOM 1388 N N . TRP A 1 179 ? -13.696 -20.937 -4.364 1.00 27.88 179 TRP A N 1
ATOM 1389 C CA . TRP A 1 179 ? -15.080 -20.692 -3.847 1.00 27.04 179 TRP A CA 1
ATOM 1390 C C . TRP A 1 179 ? -15.435 -19.288 -4.170 1.00 30.31 179 TRP A C 1
ATOM 1391 O O . TRP A 1 179 ? -16.307 -19.068 -4.900 1.00 31.18 179 TRP A O 1
ATOM 1402 N N . VAL A 1 180 ? -14.618 -18.312 -3.798 1.00 34.44 180 VAL A N 1
ATOM 1403 C CA . VAL A 1 180 ? -14.893 -16.915 -4.201 1.00 34.38 180 VAL A CA 1
ATOM 1404 C C . VAL A 1 180 ? -14.903 -16.697 -5.676 1.00 36.46 180 VAL A C 1
ATOM 1405 O O . VAL A 1 180 ? -15.902 -16.147 -6.219 1.00 37.00 180 VAL A O 1
ATOM 1409 N N . ARG A 1 181 ? -13.817 -17.135 -6.334 1.00 37.22 181 ARG A N 1
ATOM 1410 C CA . ARG A 1 181 ? -13.733 -17.022 -7.784 1.00 37.87 181 ARG A CA 1
ATOM 1411 C C . ARG A 1 181 ? -14.938 -17.596 -8.602 1.00 38.76 181 ARG A C 1
ATOM 1412 O O . ARG A 1 181 ? -15.293 -16.996 -9.594 1.00 38.44 181 ARG A O 1
ATOM 1420 N N . SER A 1 182 ? -15.444 -18.785 -8.240 1.00 38.73 182 SER A N 1
ATOM 1421 C CA . SER A 1 182 ? -16.581 -19.432 -8.890 1.00 40.86 182 SER A CA 1
ATOM 1422 C C . SER A 1 182 ? -17.937 -18.934 -8.316 1.00 42.08 182 SER A C 1
ATOM 1423 O O . SER A 1 182 ? -18.992 -19.230 -8.840 1.00 46.05 182 SER A O 1
ATOM 1426 N N . GLY A 1 183 ? -17.917 -18.241 -7.210 1.00 41.61 183 GLY A N 1
ATOM 1427 C CA . GLY A 1 183 ? -19.098 -17.630 -6.713 1.00 40.04 183 GLY A CA 1
ATOM 1428 C C . GLY A 1 183 ? -19.930 -18.543 -5.859 1.00 39.87 183 GLY A C 1
ATOM 1429 O O . GLY A 1 183 ? -21.086 -18.196 -5.514 1.00 39.50 183 GLY A O 1
ATOM 1430 N N . SER A 1 184 ? -19.354 -19.695 -5.512 1.00 37.04 184 SER A N 1
ATOM 1431 C CA . SER A 1 184 ? -20.036 -20.646 -4.668 1.00 35.87 184 SER A CA 1
ATOM 1432 C C . SER A 1 184 ? -18.989 -21.428 -3.841 1.00 35.19 184 SER A C 1
ATOM 1433 O O . SER A 1 184 ? -18.032 -21.857 -4.424 1.00 37.33 184 SER A O 1
ATOM 1436 N N . ALA A 1 185 ? -19.136 -21.510 -2.518 1.00 33.03 185 ALA A N 1
ATOM 1437 C CA . ALA A 1 185 ? -18.483 -22.467 -1.576 1.00 32.43 185 ALA A CA 1
ATOM 1438 C C . ALA A 1 185 ? -18.883 -23.999 -1.694 1.00 32.56 185 ALA A C 1
ATOM 1439 O O . ALA A 1 185 ? -19.976 -24.299 -2.077 1.00 30.70 185 ALA A O 1
ATOM 1441 N N . ALA A 1 186 ? -17.972 -24.930 -1.334 1.00 32.68 186 ALA A N 1
ATOM 1442 C CA . ALA A 1 186 ? -18.280 -26.373 -1.350 1.00 33.46 186 ALA A CA 1
ATOM 1443 C C . ALA A 1 186 ? -19.663 -26.684 -0.678 1.00 33.51 186 ALA A C 1
ATOM 1444 O O . ALA A 1 186 ? -20.225 -25.888 0.040 1.00 30.15 186 ALA A O 1
ATOM 1446 N N . GLN A 1 187 ? -20.197 -27.843 -1.039 1.00 34.31 187 GLN A N 1
ATOM 1447 C CA . GLN A 1 187 ? -21.487 -28.254 -0.703 1.00 36.54 187 GLN A CA 1
ATOM 1448 C C . GLN A 1 187 ? -21.575 -28.278 0.822 1.00 35.89 187 GLN A C 1
ATOM 1449 O O . GLN A 1 187 ? -20.667 -28.844 1.472 1.00 37.51 187 GLN A O 1
ATOM 1455 N N . GLY A 1 188 ? -22.644 -27.687 1.402 1.00 33.41 188 GLY A N 1
ATOM 1456 C CA . GLY A 1 188 ? -22.819 -27.646 2.812 1.00 30.09 188 GLY A CA 1
ATOM 1457 C C . GLY A 1 188 ? -22.652 -26.215 3.273 1.00 31.03 188 GLY A C 1
ATOM 1458 O O . GLY A 1 188 ? -23.353 -25.760 4.182 1.00 32.05 188 GLY A O 1
ATOM 1459 N N . PHE A 1 189 ? -21.785 -25.477 2.588 1.00 29.20 189 PHE A N 1
ATOM 1460 C CA . PHE A 1 189 ? -21.282 -24.166 3.051 1.00 27.58 189 PHE A CA 1
ATOM 1461 C C . PHE A 1 189 ? -21.784 -23.158 2.139 1.00 26.52 189 PHE A C 1
ATOM 1462 O O . PHE A 1 189 ? -21.876 -23.408 1.000 1.00 26.43 189 PHE A O 1
ATOM 1470 N N . GLN A 1 190 ? -22.020 -21.988 2.690 1.00 26.44 190 GLN A N 1
ATOM 1471 C CA . GLN A 1 190 ? -22.345 -20.858 1.992 1.00 28.44 190 GLN A CA 1
ATOM 1472 C C . GLN A 1 190 ? -21.369 -19.626 2.356 1.00 26.99 190 GLN A C 1
ATOM 1473 O O . GLN A 1 190 ? -21.143 -19.368 3.523 1.00 28.31 190 GLN A O 1
ATOM 1479 N N . LEU A 1 191 ? -20.910 -18.887 1.337 1.00 26.84 191 LEU A N 1
ATOM 1480 C CA . LEU A 1 191 ? -20.266 -17.551 1.421 1.00 27.80 191 LEU A CA 1
ATOM 1481 C C . LEU A 1 191 ? -20.970 -16.345 2.091 1.00 28.39 191 LEU A C 1
ATOM 1482 O O . LEU A 1 191 ? -21.984 -15.922 1.620 1.00 30.93 191 LEU A O 1
ATOM 1487 N N . LEU A 1 192 ? -20.358 -15.749 3.137 1.00 27.23 192 LEU A N 1
ATOM 1488 C CA . LEU A 1 192 ? -20.856 -14.648 3.864 1.00 24.75 192 LEU A CA 1
ATOM 1489 C C . LEU A 1 192 ? -20.141 -13.503 3.301 1.00 25.14 192 LEU A C 1
ATOM 1490 O O . LEU A 1 192 ? -19.839 -13.529 2.136 1.00 24.85 192 LEU A O 1
ATOM 1495 N N . ASP A 1 193 ? -19.813 -12.497 4.108 1.00 25.54 193 ASP A N 1
ATOM 1496 C CA . ASP A 1 193 ? -19.517 -11.173 3.561 1.00 29.38 193 ASP A CA 1
ATOM 1497 C C . ASP A 1 193 ? -18.101 -10.656 4.023 1.00 28.80 193 ASP A C 1
ATOM 1498 O O . ASP A 1 193 ? -17.805 -9.480 4.038 1.00 27.99 193 ASP A O 1
ATOM 1503 N N . GLU A 1 194 ? -17.247 -11.570 4.469 1.00 28.57 194 GLU A N 1
ATOM 1504 C CA . GLU A 1 194 ? -16.006 -11.133 5.091 1.00 28.72 194 GLU A CA 1
ATOM 1505 C C . GLU A 1 194 ? -14.828 -11.982 4.553 1.00 28.57 194 GLU A C 1
ATOM 1506 O O . GLU A 1 194 ? -14.822 -13.244 4.485 1.00 27.24 194 GLU A O 1
ATOM 1512 N N . ALA A 1 195 ? -13.864 -11.284 4.020 1.00 27.86 195 ALA A N 1
ATOM 1513 C CA . ALA A 1 195 ? -12.638 -11.982 3.507 1.00 25.54 195 ALA A CA 1
ATOM 1514 C C . ALA A 1 195 ? -11.363 -11.165 3.608 1.00 23.89 195 ALA A C 1
ATOM 1515 O O . ALA A 1 195 ? -11.358 -9.917 3.611 1.00 21.48 195 ALA A O 1
ATOM 1517 N N . GLU A 1 196 ? -10.277 -11.947 3.547 1.00 25.88 196 GLU A N 1
ATOM 1518 C CA . GLU A 1 196 ? -8.913 -11.489 3.473 1.00 23.61 196 GLU A CA 1
ATOM 1519 C C . GLU A 1 196 ? -8.203 -12.029 2.272 1.00 23.85 196 GLU A C 1
ATOM 1520 O O . GLU A 1 196 ? -8.223 -13.160 2.026 1.00 23.45 196 GLU A O 1
ATOM 1526 N N . LEU A 1 197 ? -7.607 -11.154 1.475 1.00 24.45 197 LEU A N 1
ATOM 1527 C CA . LEU A 1 197 ? -7.031 -11.543 0.218 1.00 26.26 197 LEU A CA 1
ATOM 1528 C C . LEU A 1 197 ? -5.569 -11.076 0.249 1.00 26.67 197 LEU A C 1
ATOM 1529 O O . LEU A 1 197 ? -5.241 -9.890 0.401 1.00 27.13 197 LEU A O 1
ATOM 1534 N N . LYS A 1 198 ? -4.688 -12.003 0.081 1.00 25.66 198 LYS A N 1
ATOM 1535 C CA . LYS A 1 198 ? -3.272 -11.577 0.019 1.00 25.11 198 LYS A CA 1
ATOM 1536 C C . LYS A 1 198 ? -2.553 -11.796 -1.280 1.00 25.81 198 LYS A C 1
ATOM 1537 O O . LYS A 1 198 ? -2.682 -12.854 -1.931 1.00 26.25 198 LYS A O 1
ATOM 1543 N N . SER A 1 199 ? -1.743 -10.829 -1.680 1.00 28.02 199 SER A N 1
ATOM 1544 C CA . SER A 1 199 ? -0.827 -11.128 -2.794 1.00 29.48 199 SER A CA 1
ATOM 1545 C C . SER A 1 199 ? -0.007 -12.378 -2.429 1.00 31.04 199 SER A C 1
ATOM 1546 O O . SER A 1 199 ? 0.179 -12.817 -1.225 1.00 30.91 199 SER A O 1
ATOM 1549 N N . LEU A 1 200 ? 0.516 -13.000 -3.459 1.00 34.48 200 LEU A N 1
ATOM 1550 C CA . LEU A 1 200 ? 1.472 -14.131 -3.215 1.00 35.53 200 LEU A CA 1
ATOM 1551 C C . LEU A 1 200 ? 2.868 -13.699 -2.736 1.00 36.19 200 LEU A C 1
ATOM 1552 O O . LEU A 1 200 ? 3.658 -14.542 -2.280 1.00 38.47 200 LEU A O 1
ATOM 1557 N N . LEU A 1 201 ? 3.158 -12.396 -2.870 1.00 34.92 201 LEU A N 1
ATOM 1558 C CA . LEU A 1 201 ? 4.442 -11.759 -2.532 1.00 34.15 201 LEU A CA 1
ATOM 1559 C C . LEU A 1 201 ? 4.343 -11.024 -1.205 1.00 36.15 201 LEU A C 1
ATOM 1560 O O . LEU A 1 201 ? 3.523 -10.135 -1.076 1.00 35.71 201 LEU A O 1
ATOM 1565 N N . GLU A 1 202 ? 5.177 -11.358 -0.221 1.00 40.42 202 GLU A N 1
ATOM 1566 C CA . GLU A 1 202 ? 5.346 -10.457 0.927 1.00 45.67 202 GLU A CA 1
ATOM 1567 C C . GLU A 1 202 ? 5.637 -9.068 0.317 1.00 47.18 202 GLU A C 1
ATOM 1568 O O . GLU A 1 202 ? 6.558 -8.880 -0.583 1.00 49.43 202 GLU A O 1
ATOM 1574 N N . ASP A 1 203 ? 4.769 -8.110 0.673 1.00 46.82 203 ASP A N 1
ATOM 1575 C CA . ASP A 1 203 ? 4.891 -6.720 0.139 1.00 44.67 203 ASP A CA 1
ATOM 1576 C C . ASP A 1 203 ? 4.025 -6.388 -1.059 1.00 41.52 203 ASP A C 1
ATOM 1577 O O . ASP A 1 203 ? 3.932 -5.200 -1.484 1.00 39.46 203 ASP A O 1
ATOM 1582 N N . GLY A 1 204 ? 3.323 -7.391 -1.570 1.00 39.05 204 GLY A N 1
ATOM 1583 C CA . GLY A 1 204 ? 2.450 -7.125 -2.723 1.00 38.45 204 GLY A CA 1
ATOM 1584 C C . GLY A 1 204 ? 0.962 -6.719 -2.594 1.00 37.19 204 GLY A C 1
ATOM 1585 O O . GLY A 1 204 ? 0.264 -6.540 -3.661 1.00 38.18 204 GLY A O 1
ATOM 1586 N N . GLY A 1 205 ? 0.416 -6.583 -1.370 1.00 34.47 205 GLY A N 1
ATOM 1587 C CA . GLY A 1 205 ? -1.010 -6.109 -1.353 1.00 30.60 205 GLY A CA 1
ATOM 1588 C C . GLY A 1 205 ? -1.915 -7.048 -0.543 1.00 29.99 205 GLY A C 1
ATOM 1589 O O . GLY A 1 205 ? -2.027 -8.299 -0.831 1.00 25.88 205 GLY A O 1
ATOM 1590 N N . VAL A 1 206 ? -2.450 -6.462 0.511 1.00 27.59 206 VAL A N 1
ATOM 1591 C CA . VAL A 1 206 ? -3.376 -7.149 1.434 1.00 30.17 206 VAL A CA 1
ATOM 1592 C C . VAL A 1 206 ? -4.732 -6.328 1.413 1.00 29.98 206 VAL A C 1
ATOM 1593 O O . VAL A 1 206 ? -4.732 -5.063 1.433 1.00 29.31 206 VAL A O 1
ATOM 1597 N N . ILE A 1 207 ? -5.836 -7.043 1.207 1.00 29.74 207 ILE A N 1
ATOM 1598 C CA . ILE A 1 207 ? -7.198 -6.483 1.169 1.00 26.62 207 ILE A CA 1
ATOM 1599 C C . ILE A 1 207 ? -7.965 -7.205 2.219 1.00 26.88 207 ILE A C 1
ATOM 1600 O O . ILE A 1 207 ? -8.088 -8.436 2.186 1.00 27.47 207 ILE A O 1
ATOM 1605 N N . ARG A 1 208 ? -8.435 -6.443 3.210 1.00 28.54 208 ARG A N 1
ATOM 1606 C CA . ARG A 1 208 ? -9.391 -6.919 4.223 1.00 30.57 208 ARG A CA 1
ATOM 1607 C C . ARG A 1 208 ? -10.786 -6.412 3.877 1.00 28.22 208 ARG A C 1
ATOM 1608 O O . ARG A 1 208 ? -11.045 -5.190 3.830 1.00 27.23 208 ARG A O 1
ATOM 1616 N N . ALA A 1 209 ? -11.719 -7.330 3.653 1.00 28.58 209 ALA A N 1
ATOM 1617 C CA . ALA A 1 209 ? -13.126 -6.807 3.320 1.00 27.59 209 ALA A CA 1
ATOM 1618 C C . ALA A 1 209 ? -14.102 -7.189 4.343 1.00 28.44 209 ALA A C 1
ATOM 1619 O O . ALA A 1 209 ? -14.150 -8.303 4.704 1.00 28.82 209 ALA A O 1
ATOM 1621 N N . LYS A 1 210 ? -14.922 -6.262 4.832 1.00 32.02 210 LYS A N 1
ATOM 1622 C CA . LYS A 1 210 ? -16.087 -6.604 5.746 1.00 34.26 210 LYS A CA 1
ATOM 1623 C C . LYS A 1 210 ? -17.466 -6.123 5.175 1.00 34.39 210 LYS A C 1
ATOM 1624 O O . LYS A 1 210 ? -17.597 -5.048 4.495 1.00 33.64 210 LYS A O 1
ATOM 1630 N N . LYS A 1 211 ? -18.527 -6.860 5.517 1.00 35.67 211 LYS A N 1
ATOM 1631 C CA . LYS A 1 211 ? -19.941 -6.485 5.149 1.00 34.06 211 LYS A CA 1
ATOM 1632 C C . LYS A 1 211 ? -20.049 -6.238 3.657 1.00 34.51 211 LYS A C 1
ATOM 1633 O O . LYS A 1 211 ? -20.836 -5.388 3.230 1.00 36.15 211 LYS A O 1
ATOM 1639 N N . GLN A 1 212 ? -19.308 -7.027 2.883 1.00 32.57 212 GLN A N 1
ATOM 1640 C CA . GLN A 1 212 ? -19.085 -6.798 1.475 1.00 32.75 212 GLN A CA 1
ATOM 1641 C C . GLN A 1 212 ? -19.642 -7.925 0.713 1.00 32.53 212 GLN A C 1
ATOM 1642 O O . GLN A 1 212 ? -19.718 -9.037 1.199 1.00 34.87 212 GLN A O 1
ATOM 1648 N N . ASP A 1 213 ? -20.032 -7.635 -0.499 1.00 32.32 213 ASP A N 1
ATOM 1649 C CA . ASP A 1 213 ? -20.486 -8.625 -1.419 1.00 33.86 213 ASP A CA 1
ATOM 1650 C C . ASP A 1 213 ? -19.272 -9.262 -2.070 1.00 33.01 213 ASP A C 1
ATOM 1651 O O . ASP A 1 213 ? -18.633 -8.644 -2.932 1.00 33.36 213 ASP A O 1
ATOM 1656 N N . LEU A 1 214 ? -18.977 -10.501 -1.697 1.00 34.20 214 LEU A N 1
ATOM 1657 C CA . LEU A 1 214 ? -17.774 -11.284 -2.217 1.00 34.62 214 LEU A CA 1
ATOM 1658 C C . LEU A 1 214 ? -17.631 -11.823 -3.662 1.00 36.52 214 LEU A C 1
ATOM 1659 O O . LEU A 1 214 ? -16.471 -11.965 -4.238 1.00 35.47 214 LEU A O 1
ATOM 1664 N N . THR A 1 215 ? -18.764 -12.339 -4.132 1.00 38.44 215 THR A N 1
ATOM 1665 C CA . THR A 1 215 ? -19.071 -12.642 -5.540 1.00 40.51 215 THR A CA 1
ATOM 1666 C C . THR A 1 215 ? -19.637 -11.326 -6.110 1.00 41.73 215 THR A C 1
ATOM 1667 O O . THR A 1 215 ? -20.888 -11.095 -6.090 1.00 44.27 215 THR A O 1
ATOM 1671 N N . SER A 1 216 ? -18.722 -10.474 -6.535 1.00 41.58 216 SER A N 1
ATOM 1672 C CA . SER A 1 216 ? -18.973 -9.207 -7.149 1.00 42.98 216 SER A CA 1
ATOM 1673 C C . SER A 1 216 ? -17.632 -8.981 -7.837 1.00 44.66 216 SER A C 1
ATOM 1674 O O . SER A 1 216 ? -16.692 -9.643 -7.528 1.00 45.72 216 SER A O 1
ATOM 1677 N N . GLU A 1 217 ? -17.518 -8.128 -8.830 1.00 46.93 217 GLU A N 1
ATOM 1678 C CA . GLU A 1 217 ? -16.222 -8.036 -9.537 1.00 47.90 217 GLU A CA 1
ATOM 1679 C C . GLU A 1 217 ? -15.190 -7.127 -8.859 1.00 47.05 217 GLU A C 1
ATOM 1680 O O . GLU A 1 217 ? -14.008 -6.967 -9.341 1.00 49.65 217 GLU A O 1
ATOM 1686 N N . GLU A 1 218 ? -15.624 -6.467 -7.786 1.00 45.12 218 GLU A N 1
ATOM 1687 C CA . GLU A 1 218 ? -14.774 -5.626 -6.947 1.00 44.47 218 GLU A CA 1
ATOM 1688 C C . GLU A 1 218 ? -13.743 -6.547 -6.297 1.00 42.90 218 GLU A C 1
ATOM 1689 O O . GLU A 1 218 ? -12.595 -6.202 -6.217 1.00 39.16 218 GLU A O 1
ATOM 1695 N N . ILE A 1 219 ? -14.272 -7.696 -5.839 1.00 43.27 219 ILE A N 1
ATOM 1696 C CA . ILE A 1 219 ? -13.554 -8.821 -5.228 1.00 42.56 219 ILE A CA 1
ATOM 1697 C C . ILE A 1 219 ? -12.865 -9.666 -6.269 1.00 43.62 219 ILE A C 1
ATOM 1698 O O . ILE A 1 219 ? -11.646 -9.842 -6.231 1.00 43.99 219 ILE A O 1
ATOM 1703 N N . THR A 1 220 ? -13.623 -10.135 -7.240 1.00 44.49 220 THR A N 1
ATOM 1704 C CA . THR A 1 220 ? -13.054 -10.797 -8.470 1.00 43.55 220 THR A CA 1
ATOM 1705 C C . THR A 1 220 ? -11.760 -10.200 -8.990 1.00 42.81 220 THR A C 1
ATOM 1706 O O . THR A 1 220 ? -10.835 -10.954 -9.307 1.00 43.17 220 THR A O 1
ATOM 1710 N N . ASN A 1 221 ? -11.721 -8.864 -9.137 1.00 42.37 221 ASN A N 1
ATOM 1711 C CA . ASN A 1 221 ? -10.482 -8.183 -9.632 1.00 42.69 221 ASN A CA 1
ATOM 1712 C C . ASN A 1 221 ? -9.293 -8.574 -8.825 1.00 41.41 221 ASN A C 1
ATOM 1713 O O . ASN A 1 221 ? -8.174 -8.706 -9.347 1.00 43.03 221 ASN A O 1
ATOM 1718 N N . HIS A 1 222 ? -9.510 -8.750 -7.527 1.00 40.28 222 HIS A N 1
ATOM 1719 C CA . HIS A 1 222 ? -8.364 -8.953 -6.631 1.00 37.94 222 HIS A CA 1
ATOM 1720 C C . HIS A 1 222 ? -7.733 -10.307 -6.879 1.00 37.23 222 HIS A C 1
ATOM 1721 O O . HIS A 1 222 ? -6.475 -10.454 -6.893 1.00 33.83 222 HIS A O 1
ATOM 1728 N N . ILE A 1 223 ? -8.623 -11.301 -7.080 1.00 36.61 223 ILE A N 1
ATOM 1729 C CA . ILE A 1 223 ? -8.181 -12.630 -7.425 1.00 36.36 223 ILE A CA 1
ATOM 1730 C C . ILE A 1 223 ? -7.505 -12.673 -8.775 1.00 37.36 223 ILE A C 1
ATOM 1731 O O . ILE A 1 223 ? -6.528 -13.430 -8.942 1.00 36.09 223 ILE A O 1
ATOM 1736 N N . GLU A 1 224 ? -8.074 -11.921 -9.719 1.00 39.18 224 GLU A N 1
ATOM 1737 C CA . GLU A 1 224 ? -7.587 -11.791 -11.100 1.00 41.31 224 GLU A CA 1
ATOM 1738 C C . GLU A 1 224 ? -6.253 -11.110 -11.230 1.00 41.03 224 GLU A C 1
ATOM 1739 O O . GLU A 1 224 ? -5.539 -11.441 -12.144 1.00 42.53 224 GLU A O 1
ATOM 1745 N N . ALA A 1 225 ? -5.961 -10.123 -10.374 1.00 40.13 225 ALA A N 1
ATOM 1746 C CA . ALA A 1 225 ? -4.572 -9.668 -10.078 1.00 38.18 225 ALA A CA 1
ATOM 1747 C C . ALA A 1 225 ? -4.005 -10.769 -9.246 1.00 37.80 225 ALA A C 1
ATOM 1748 O O . ALA A 1 225 ? -4.728 -11.733 -8.950 1.00 41.22 225 ALA A O 1
ATOM 1750 N N . GLY A 1 226 ? -2.775 -10.856 -8.808 1.00 38.63 226 GLY A N 1
ATOM 1751 C CA . GLY A 1 226 ? -2.513 -12.315 -8.178 1.00 34.69 226 GLY A CA 1
ATOM 1752 C C . GLY A 1 226 ? -3.057 -12.674 -6.760 1.00 36.23 226 GLY A C 1
ATOM 1753 O O . GLY A 1 226 ? -2.554 -13.602 -6.088 1.00 37.60 226 GLY A O 1
ATOM 1754 N N . LYS A 1 227 ? -4.053 -11.980 -6.207 1.00 33.27 227 LYS A N 1
ATOM 1755 C CA . LYS A 1 227 ? -4.394 -12.289 -4.750 1.00 29.94 227 LYS A CA 1
ATOM 1756 C C . LYS A 1 227 ? -5.125 -13.617 -4.456 1.00 27.86 227 LYS A C 1
ATOM 1757 O O . LYS A 1 227 ? -5.990 -14.071 -5.196 1.00 26.11 227 LYS A O 1
ATOM 1763 N N . VAL A 1 228 ? -4.771 -14.205 -3.311 1.00 27.18 228 VAL A N 1
ATOM 1764 C CA . VAL A 1 228 ? -5.340 -15.426 -2.733 1.00 24.36 228 VAL A CA 1
ATOM 1765 C C . VAL A 1 228 ? -6.102 -15.043 -1.489 1.00 23.20 228 VAL A C 1
ATOM 1766 O O . VAL A 1 228 ? -5.723 -14.019 -0.881 1.00 22.94 228 VAL A O 1
ATOM 1770 N N . VAL A 1 229 ? -7.247 -15.732 -1.307 1.00 20.92 229 VAL A N 1
ATOM 1771 C CA . VAL A 1 229 ? -8.172 -15.711 -0.180 1.00 18.14 229 VAL A CA 1
ATOM 1772 C C . VAL A 1 229 ? -7.728 -16.489 0.944 1.00 19.98 229 VAL A C 1
ATOM 1773 O O . VAL A 1 229 ? -7.607 -17.673 0.824 1.00 19.25 229 VAL A O 1
ATOM 1777 N N . THR A 1 230 ? -7.395 -15.796 2.061 1.00 21.78 230 THR A N 1
ATOM 1778 C CA . THR A 1 230 ? -6.703 -16.436 3.181 1.00 20.29 230 THR A CA 1
ATOM 1779 C C . THR A 1 230 ? -7.558 -16.521 4.397 1.00 20.40 230 THR A C 1
ATOM 1780 O O . THR A 1 230 ? -7.241 -17.248 5.358 1.00 19.71 230 THR A O 1
ATOM 1784 N N . LYS A 1 231 ? -8.700 -15.822 4.355 1.00 21.87 231 LYS A N 1
ATOM 1785 C CA . LYS A 1 231 ? -9.714 -15.869 5.442 1.00 22.04 231 LYS A CA 1
ATOM 1786 C C . LYS A 1 231 ? -11.069 -15.675 4.781 1.00 23.32 231 LYS A C 1
ATOM 1787 O O . LYS A 1 231 ? -11.247 -14.744 4.040 1.00 21.01 231 LYS A O 1
ATOM 1793 N N . LEU A 1 232 ? -11.981 -16.598 5.015 1.00 22.42 232 LEU A N 1
ATOM 1794 C CA . LEU A 1 232 ? -13.320 -16.501 4.377 1.00 21.83 232 LEU A CA 1
ATOM 1795 C C . LEU A 1 232 ? -14.385 -16.757 5.391 1.00 20.25 232 LEU A C 1
ATOM 1796 O O . LEU A 1 232 ? -14.417 -17.844 6.016 1.00 16.34 232 LEU A O 1
ATOM 1801 N N . ALA A 1 233 ? -15.248 -15.754 5.625 1.00 22.01 233 ALA A N 1
ATOM 1802 C CA . ALA A 1 233 ? -16.544 -16.081 6.351 1.00 19.86 233 ALA A CA 1
ATOM 1803 C C . ALA A 1 233 ? -17.498 -17.019 5.606 1.00 21.57 233 ALA A C 1
ATOM 1804 O O . ALA A 1 233 ? -17.787 -16.867 4.405 1.00 21.33 233 ALA A O 1
ATOM 1806 N N . LEU A 1 234 ? -17.925 -18.044 6.364 1.00 22.33 234 LEU A N 1
ATOM 1807 C CA . LEU A 1 234 ? -18.765 -19.167 5.945 1.00 24.82 234 LEU A CA 1
ATOM 1808 C C . LEU A 1 234 ? -19.961 -19.433 6.834 1.00 25.42 234 LEU A C 1
ATOM 1809 O O . LEU A 1 234 ? -19.942 -19.150 8.048 1.00 26.64 234 LEU A O 1
ATOM 1814 N N . ASP A 1 235 ? -21.057 -19.902 6.250 1.00 25.56 235 ASP A N 1
ATOM 1815 C CA . ASP A 1 235 ? -22.221 -20.294 7.127 1.00 24.34 235 ASP A CA 1
ATOM 1816 C C . ASP A 1 235 ? -22.518 -21.724 6.878 1.00 22.57 235 ASP A C 1
ATOM 1817 O O . ASP A 1 235 ? -22.632 -22.032 5.752 1.00 23.16 235 ASP A O 1
ATOM 1822 N N . TRP A 1 236 ? -22.593 -22.614 7.856 1.00 21.03 236 TRP A N 1
ATOM 1823 C CA . TRP A 1 236 ? -22.874 -23.903 7.562 1.00 21.82 236 TRP A CA 1
ATOM 1824 C C . TRP A 1 236 ? -24.406 -24.153 8.003 1.00 24.24 236 TRP A C 1
ATOM 1825 O O . TRP A 1 236 ? -24.772 -24.134 9.205 1.00 20.65 236 TRP A O 1
ATOM 1836 N N . GLN A 1 237 ? -25.168 -24.567 6.993 1.00 27.01 237 GLN A N 1
ATOM 1837 C CA . GLN A 1 237 ? -26.606 -24.967 7.093 1.00 27.61 237 GLN A CA 1
ATOM 1838 C C . GLN A 1 237 ? -27.511 -23.977 7.800 1.00 28.18 237 GLN A C 1
ATOM 1839 O O . GLN A 1 237 ? -28.270 -24.421 8.576 1.00 31.12 237 GLN A O 1
ATOM 1845 N N . GLN A 1 238 ? -27.419 -22.668 7.615 1.00 31.50 238 GLN A N 1
ATOM 1846 C CA . GLN A 1 238 ? -28.274 -21.717 8.408 1.00 33.03 238 GLN A CA 1
ATOM 1847 C C . GLN A 1 238 ? -28.047 -21.754 9.971 1.00 34.76 238 GLN A C 1
ATOM 1848 O O . GLN A 1 238 ? -28.692 -20.952 10.672 1.00 36.04 238 GLN A O 1
ATOM 1854 N N . ARG A 1 239 ? -27.168 -22.662 10.483 1.00 34.02 239 ARG A N 1
ATOM 1855 C CA . ARG A 1 239 ? -26.904 -23.091 11.902 1.00 30.76 239 ARG A CA 1
ATOM 1856 C C . ARG A 1 239 ? -25.563 -22.690 12.575 1.00 32.05 239 ARG A C 1
ATOM 1857 O O . ARG A 1 239 ? -25.539 -22.509 13.813 1.00 32.67 239 ARG A O 1
ATOM 1865 N N . ILE A 1 240 ? -24.441 -22.621 11.803 1.00 30.46 240 ILE A N 1
ATOM 1866 C CA . ILE A 1 240 ? -23.064 -22.192 12.354 1.00 27.32 240 ILE A CA 1
ATOM 1867 C C . ILE A 1 240 ? -22.322 -21.413 11.337 1.00 24.86 240 ILE A C 1
ATOM 1868 O O . ILE A 1 240 ? -22.031 -21.965 10.231 1.00 26.41 240 ILE A O 1
ATOM 1873 N N . GLN A 1 241 ? -22.122 -20.123 11.626 1.00 23.06 241 GLN A N 1
ATOM 1874 C CA . GLN A 1 241 ? -21.151 -19.202 10.954 1.00 24.45 241 GLN A CA 1
ATOM 1875 C C . GLN A 1 241 ? -19.72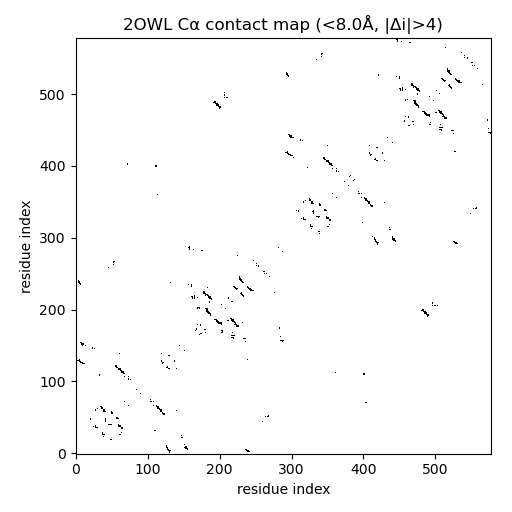2 -19.188 11.692 1.00 24.52 241 GLN A C 1
ATOM 1876 O O . GLN A 1 241 ? -19.605 -19.382 12.942 1.00 20.87 241 GLN A O 1
ATOM 1882 N N . PHE A 1 242 ? -18.678 -18.895 10.902 1.00 25.20 242 PHE A N 1
ATOM 1883 C CA . PHE A 1 242 ? -17.249 -18.922 11.387 1.00 24.82 242 PHE A CA 1
ATOM 1884 C C . PHE A 1 242 ? -16.416 -18.283 10.285 1.00 25.42 242 PHE A C 1
ATOM 1885 O O . PHE A 1 242 ? -16.913 -18.106 9.171 1.00 27.05 242 PHE A O 1
ATOM 1893 N N . VAL A 1 243 ? -15.171 -17.877 10.578 1.00 26.48 243 VAL A N 1
ATOM 1894 C CA . VAL A 1 243 ? -14.117 -17.502 9.520 1.00 22.98 243 VAL A CA 1
ATOM 1895 C C . VAL A 1 243 ? -13.263 -18.736 9.360 1.00 25.31 243 VAL A C 1
ATOM 1896 O O . VAL A 1 243 ? -12.677 -19.241 10.333 1.00 28.97 243 VAL A O 1
ATOM 1908 N N . CYS A 1 245 ? -9.810 -20.029 8.232 1.00 28.42 245 CYS A N 1
ATOM 1909 C CA . CYS A 1 245 ? -8.403 -19.480 8.080 1.00 25.69 245 CYS A CA 1
ATOM 1910 C C . CYS A 1 245 ? -7.527 -20.427 7.281 1.00 23.51 245 CYS A C 1
ATOM 1911 O O . CYS A 1 245 ? -7.535 -21.580 7.518 1.00 19.21 245 CYS A O 1
ATOM 1914 N N . ASP A 1 246 ? -6.721 -19.886 6.375 1.00 25.69 246 ASP A N 1
ATOM 1915 C CA . ASP A 1 246 ? -5.689 -20.738 5.739 1.00 26.00 246 ASP A CA 1
ATOM 1916 C C . ASP A 1 246 ? -4.720 -21.573 6.511 1.00 27.36 246 ASP A C 1
ATOM 1917 O O . ASP A 1 246 ? -4.177 -22.522 5.949 1.00 29.74 246 ASP A O 1
ATOM 1922 N N . ASP A 1 247 ? -4.590 -21.350 7.807 1.00 28.46 247 ASP A N 1
ATOM 1923 C CA . ASP A 1 247 ? -3.840 -22.224 8.645 1.00 30.89 247 ASP A CA 1
ATOM 1924 C C . ASP A 1 247 ? -4.627 -23.353 9.174 1.00 32.64 247 ASP A C 1
ATOM 1925 O O . ASP A 1 247 ? -4.095 -23.989 10.068 1.00 35.38 247 ASP A O 1
ATOM 1930 N N . GLY A 1 248 ? -5.903 -23.577 8.735 1.00 31.77 248 GLY A N 1
ATOM 1931 C CA . GLY A 1 248 ? -6.689 -24.671 9.208 1.00 26.28 248 GLY A CA 1
ATOM 1932 C C . GLY A 1 248 ? -7.550 -24.383 10.390 1.00 26.48 248 GLY A C 1
ATOM 1933 O O . GLY A 1 248 ? -8.312 -25.206 10.813 1.00 28.68 248 GLY A O 1
ATOM 1934 N N . SER A 1 249 ? -7.486 -23.200 10.925 1.00 25.69 249 SER A N 1
ATOM 1935 C CA . SER A 1 249 ? -8.250 -22.821 12.088 1.00 24.89 249 SER A CA 1
ATOM 1936 C C . SER A 1 249 ? -9.614 -22.088 11.706 1.00 24.81 249 SER A C 1
ATOM 1937 O O . SER A 1 249 ? -9.832 -21.753 10.537 1.00 25.83 249 SER A O 1
ATOM 1940 N N . LEU A 1 250 ? -10.530 -22.063 12.678 1.00 23.73 250 LEU A N 1
ATOM 1941 C CA . LEU A 1 250 ? -11.916 -21.498 12.610 1.00 24.06 250 LEU A CA 1
ATOM 1942 C C . LEU A 1 250 ? -11.988 -20.532 13.697 1.00 22.39 250 LEU A C 1
ATOM 1943 O O . LEU A 1 250 ? -11.938 -20.915 14.855 1.00 25.52 250 LEU A O 1
ATOM 1948 N N . LYS A 1 251 ? -12.129 -19.315 13.299 1.00 22.43 251 LYS A N 1
ATOM 1949 C CA . LYS A 1 251 ? -12.351 -18.207 14.126 1.00 26.22 251 LYS A CA 1
ATOM 1950 C C . LYS A 1 251 ? -13.815 -17.744 14.264 1.00 26.44 251 LYS A C 1
ATOM 1951 O O . LYS A 1 251 ? -14.659 -17.945 13.401 1.00 25.72 251 LYS A O 1
ATOM 1957 N N . ARG A 1 252 ? -14.103 -17.124 15.385 1.00 28.32 252 ARG A N 1
ATOM 1958 C CA . ARG A 1 252 ? -15.383 -16.476 15.618 1.00 26.76 252 ARG A CA 1
ATOM 1959 C C . ARG A 1 252 ? -16.617 -17.286 15.308 1.00 26.99 252 ARG A C 1
ATOM 1960 O O . ARG A 1 252 ? -17.533 -16.833 14.598 1.00 25.00 252 ARG A O 1
ATOM 1968 N N . LEU A 1 253 ? -16.629 -18.468 15.891 1.00 26.93 253 LEU A N 1
ATOM 1969 C CA . LEU A 1 253 ? -17.769 -19.334 15.829 1.00 28.83 253 LEU A CA 1
ATOM 1970 C C . LEU A 1 253 ? -19.041 -18.556 16.310 1.00 31.90 253 LEU A C 1
ATOM 1971 O O . LEU A 1 253 ? -19.022 -17.867 17.390 1.00 32.42 253 LEU A O 1
ATOM 1976 N N . LYS A 1 254 ? -20.136 -18.678 15.527 1.00 33.46 254 LYS A N 1
ATOM 1977 C CA . LYS A 1 254 ? -21.514 -18.198 15.952 1.00 34.37 254 LYS A CA 1
ATOM 1978 C C . LYS A 1 254 ? -22.543 -19.270 15.739 1.00 34.81 254 LYS A C 1
ATOM 1979 O O . LYS A 1 254 ? -22.697 -19.727 14.607 1.00 36.14 254 LYS A O 1
ATOM 1985 N N . PHE A 1 255 ? -23.181 -19.706 16.820 1.00 33.36 255 PHE A N 1
ATOM 1986 C CA . PHE A 1 255 ? -24.260 -20.661 16.779 1.00 34.48 255 PHE A CA 1
ATOM 1987 C C . PHE A 1 255 ? -25.637 -19.920 16.655 1.00 36.11 255 PHE A C 1
ATOM 1988 O O . PHE A 1 255 ? -25.878 -18.998 17.450 1.00 34.06 255 PHE A O 1
ATOM 1996 N N . CYS A 1 256 ? -26.472 -20.315 15.645 1.00 35.94 256 CYS A N 1
ATOM 1997 C CA . CYS A 1 256 ? -27.860 -19.768 15.513 1.00 35.13 256 CYS A CA 1
ATOM 1998 C C . CYS A 1 256 ? -28.600 -19.868 16.841 1.00 35.62 256 CYS A C 1
ATOM 1999 O O . CYS A 1 256 ? -28.416 -20.807 17.661 1.00 35.22 256 CYS A O 1
ATOM 2002 N N . ASP A 1 257 ? -29.412 -18.847 17.087 1.00 39.20 257 ASP A N 1
ATOM 2003 C CA . ASP A 1 257 ? -30.477 -18.890 18.114 1.00 41.39 257 ASP A CA 1
ATOM 2004 C C . ASP A 1 257 ? -31.202 -20.255 18.316 1.00 40.51 257 ASP A C 1
ATOM 2005 O O . ASP A 1 257 ? -31.430 -20.691 19.392 1.00 41.96 257 ASP A O 1
ATOM 2010 N N . GLU A 1 258 ? -31.425 -21.014 17.303 1.00 41.49 258 GLU A N 1
ATOM 2011 C CA . GLU A 1 258 ? -32.219 -22.212 17.485 1.00 44.08 258 GLU A CA 1
ATOM 2012 C C . GLU A 1 258 ? -31.540 -23.361 18.167 1.00 44.94 258 GLU A C 1
ATOM 2013 O O . GLU A 1 258 ? -32.178 -24.348 18.575 1.00 45.80 258 GLU A O 1
ATOM 2019 N N . LEU A 1 259 ? -30.195 -23.311 18.203 1.00 45.63 259 LEU A N 1
ATOM 2020 C CA . LEU A 1 259 ? -29.402 -24.371 18.825 1.00 41.17 259 LEU A CA 1
ATOM 2021 C C . LEU A 1 259 ? -29.126 -23.834 20.140 1.00 40.94 259 LEU A C 1
ATOM 2022 O O . LEU A 1 259 ? -29.130 -24.562 21.066 1.00 40.02 259 LEU A O 1
ATOM 2027 N N . ARG A 1 260 ? -28.866 -22.544 20.219 1.00 43.36 260 ARG A N 1
ATOM 2028 C CA . ARG A 1 260 ? -28.611 -21.948 21.530 1.00 48.45 260 ARG A CA 1
ATOM 2029 C C . ARG A 1 260 ? -29.831 -22.122 22.414 1.00 50.86 260 ARG A C 1
ATOM 2030 O O . ARG A 1 260 ? -29.692 -22.565 23.567 1.00 51.20 260 ARG A O 1
ATOM 2038 N N . ASP A 1 261 ? -31.016 -21.804 21.853 1.00 52.98 261 ASP A N 1
ATOM 2039 C CA . ASP A 1 261 ? -32.288 -21.921 22.624 1.00 54.56 261 ASP A CA 1
ATOM 2040 C C . ASP A 1 261 ? -32.919 -23.292 22.612 1.00 55.16 261 ASP A C 1
ATOM 2041 O O . ASP A 1 261 ? -33.776 -23.560 23.420 1.00 55.73 261 ASP A O 1
ATOM 2046 N N . GLN A 1 262 ? -32.432 -24.205 21.768 1.00 55.21 262 GLN A N 1
ATOM 2047 C CA . GLN A 1 262 ? -33.004 -25.541 21.714 1.00 54.64 262 GLN A CA 1
ATOM 2048 C C . GLN A 1 262 ? -33.479 -26.051 23.086 1.00 57.22 262 GLN A C 1
ATOM 2049 O O . GLN A 1 262 ? -34.623 -26.452 23.250 1.00 57.88 262 GLN A O 1
ATOM 2055 N N . ASN A 1 263 ? -32.615 -26.034 24.078 1.00 60.95 263 ASN A N 1
ATOM 2056 C CA . ASN A 1 263 ? -32.925 -26.676 25.359 1.00 62.95 263 ASN A CA 1
ATOM 2057 C C . ASN A 1 263 ? -33.386 -25.623 26.435 1.00 64.90 263 ASN A C 1
ATOM 2058 O O . ASN A 1 263 ? -33.178 -25.789 27.635 1.00 64.91 263 ASN A O 1
ATOM 2063 N N . GLU A 1 264 ? -34.008 -24.545 25.975 1.00 67.44 264 GLU A N 1
ATOM 2064 C CA . GLU A 1 264 ? -34.602 -23.489 26.805 1.00 71.45 264 GLU A CA 1
ATOM 2065 C C . GLU A 1 264 ? -35.625 -24.003 27.854 1.00 72.90 264 GLU A C 1
ATOM 2066 O O . GLU A 1 264 ? -35.800 -23.383 28.924 1.00 72.72 264 GLU A O 1
ATOM 2072 N N . ASP A 1 265 ? -36.303 -25.121 27.533 1.00 74.86 265 ASP A N 1
ATOM 2073 C CA . ASP A 1 265 ? -37.318 -25.718 28.426 1.00 76.45 265 ASP A CA 1
ATOM 2074 C C . ASP A 1 265 ? -36.759 -26.618 29.562 1.00 77.38 265 ASP A C 1
ATOM 2075 O O . ASP A 1 265 ? -37.513 -27.228 30.327 1.00 77.69 265 ASP A O 1
ATOM 2080 N N . ILE A 1 266 ? -35.439 -26.684 29.691 1.00 78.90 266 ILE A N 1
ATOM 2081 C CA . ILE A 1 266 ? -34.819 -27.378 30.832 1.00 79.63 266 ILE A CA 1
ATOM 2082 C C . ILE A 1 266 ? -34.841 -26.356 31.961 1.00 81.00 266 ILE A C 1
ATOM 2083 O O . ILE A 1 266 ? -34.524 -25.179 31.750 1.00 80.41 266 ILE A O 1
ATOM 2088 N N . ASP A 1 267 ? -35.234 -26.830 33.147 1.00 82.93 267 ASP A N 1
ATOM 2089 C CA . ASP A 1 267 ? -35.763 -26.013 34.239 1.00 84.91 267 ASP A CA 1
ATOM 2090 C C . ASP A 1 267 ? -35.221 -24.586 34.371 1.00 85.85 267 ASP A C 1
ATOM 2091 O O . ASP A 1 267 ? -35.953 -23.646 34.764 1.00 86.36 267 ASP A O 1
ATOM 2096 N N . ARG A 1 268 ? -33.967 -24.437 33.966 1.00 86.44 268 ARG A N 1
ATOM 2097 C CA . ARG A 1 268 ? -33.117 -23.278 34.236 1.00 87.13 268 ARG A CA 1
ATOM 2098 C C . ARG A 1 268 ? -32.536 -23.507 35.609 1.00 86.43 268 ARG A C 1
ATOM 2099 O O . ARG A 1 268 ? -31.989 -22.598 36.211 1.00 86.63 268 ARG A O 1
ATOM 2107 N N . GLU A 1 269 ? -32.627 -24.753 36.072 1.00 86.18 269 GLU A N 1
ATOM 2108 C CA . GLU A 1 269 ? -32.335 -25.075 37.471 1.00 86.11 269 GLU A CA 1
ATOM 2109 C C . GLU A 1 269 ? -31.264 -26.143 37.569 1.00 84.76 269 GLU A C 1
ATOM 2110 O O . GLU A 1 269 ? -30.207 -25.869 38.160 1.00 84.65 269 GLU A O 1
ATOM 2116 N N . ASP A 1 270 ? -31.541 -27.348 37.031 1.00 83.21 270 ASP A N 1
ATOM 2117 C CA . ASP A 1 270 ? -30.496 -28.392 36.902 1.00 81.77 270 ASP A CA 1
ATOM 2118 C C . ASP A 1 270 ? -29.463 -28.011 35.847 1.00 80.66 270 ASP A C 1
ATOM 2119 O O . ASP A 1 270 ? -29.682 -28.207 34.628 1.00 80.06 270 ASP A O 1
ATOM 2124 N N . PHE A 1 271 ? -28.348 -27.456 36.334 1.00 79.23 271 PHE A N 1
ATOM 2125 C CA . PHE A 1 271 ? -27.232 -27.087 35.487 1.00 77.97 271 PHE A CA 1
ATOM 2126 C C . PHE A 1 271 ? -26.549 -28.349 34.878 1.00 76.41 271 PHE A C 1
ATOM 2127 O O . PHE A 1 271 ? -26.204 -28.353 33.699 1.00 77.53 271 PHE A O 1
ATOM 2135 N N . ALA A 1 272 ? -26.414 -29.427 35.643 1.00 73.65 272 ALA A N 1
ATOM 2136 C CA . ALA A 1 272 ? -25.837 -30.682 35.142 1.00 71.55 272 ALA A CA 1
ATOM 2137 C C . ALA A 1 272 ? -26.540 -31.317 33.950 1.00 70.63 272 ALA A C 1
ATOM 2138 O O . ALA A 1 272 ? -25.932 -32.182 33.257 1.00 71.83 272 ALA A O 1
ATOM 2140 N N . GLN A 1 273 ? -27.827 -30.976 33.762 1.00 67.93 273 GLN A N 1
ATOM 2141 C CA . GLN A 1 273 ? -28.639 -31.540 32.658 1.00 65.04 273 GLN A CA 1
ATOM 2142 C C . GLN A 1 273 ? -28.817 -30.630 31.455 1.00 62.52 273 GLN A C 1
ATOM 2143 O O . GLN A 1 273 ? -28.931 -31.136 30.307 1.00 59.77 273 GLN A O 1
ATOM 2149 N N . ARG A 1 274 ? -28.831 -29.314 31.753 1.00 59.43 274 ARG A N 1
ATOM 2150 C CA . ARG A 1 274 ? -28.608 -28.272 30.764 1.00 57.40 274 ARG A CA 1
ATOM 2151 C C . ARG A 1 274 ? -27.211 -28.394 30.066 1.00 56.04 274 ARG A C 1
ATOM 2152 O O . ARG A 1 274 ? -27.144 -28.322 28.858 1.00 57.07 274 ARG A O 1
ATOM 2160 N N . PHE A 1 275 ? -26.128 -28.619 30.823 1.00 53.62 275 PHE A N 1
ATOM 2161 C CA . PHE A 1 275 ? -24.780 -28.803 30.292 1.00 50.99 275 PHE A CA 1
ATOM 2162 C C . PHE A 1 275 ? -24.801 -30.080 29.530 1.00 50.39 275 PHE A C 1
ATOM 2163 O O . PHE A 1 275 ? -24.165 -30.198 28.469 1.00 50.42 275 PHE A O 1
ATOM 2171 N N . ASP A 1 276 ? -25.561 -31.046 30.023 1.00 49.22 276 ASP A N 1
ATOM 2172 C CA . ASP A 1 276 ? -25.520 -32.335 29.366 1.00 49.22 276 ASP A CA 1
ATOM 2173 C C . ASP A 1 276 ? -26.211 -32.308 28.019 1.00 49.10 276 ASP A C 1
ATOM 2174 O O . ASP A 1 276 ? -25.755 -32.938 27.047 1.00 51.62 276 ASP A O 1
ATOM 2179 N N . ALA A 1 277 ? -27.267 -31.528 27.919 1.00 48.64 277 ALA A N 1
ATOM 2180 C CA . ALA A 1 277 ? -28.037 -31.515 26.711 1.00 46.27 277 ALA A CA 1
ATOM 2181 C C . ALA A 1 277 ? -27.313 -30.665 25.680 1.00 44.87 277 ALA A C 1
ATOM 2182 O O . ALA A 1 277 ? -27.387 -30.940 24.490 1.00 45.81 277 ALA A O 1
ATOM 2184 N N . ASP A 1 278 ? -26.686 -29.598 26.165 1.00 42.92 278 ASP A N 1
ATOM 2185 C CA . ASP A 1 278 ? -26.029 -28.592 25.348 1.00 40.88 278 ASP A CA 1
ATOM 2186 C C . ASP A 1 278 ? -24.731 -29.107 24.752 1.00 38.62 278 ASP A C 1
ATOM 2187 O O . ASP A 1 278 ? -24.452 -28.867 23.586 1.00 38.45 278 ASP A O 1
ATOM 2192 N N . PHE A 1 279 ? -24.038 -29.892 25.550 1.00 37.28 279 PHE A N 1
ATOM 2193 C CA . PHE A 1 279 ? -22.799 -30.550 25.191 1.00 35.32 279 PHE A CA 1
ATOM 2194 C C . PHE A 1 279 ? -23.029 -31.561 24.186 1.00 35.98 279 PHE A C 1
ATOM 2195 O O . PHE A 1 279 ? -22.307 -31.520 23.199 1.00 37.75 279 PHE A O 1
ATOM 2203 N N . ILE A 1 280 ? -24.022 -32.476 24.352 1.00 36.94 280 ILE A N 1
ATOM 2204 C CA . ILE A 1 280 ? -24.312 -33.506 23.292 1.00 36.49 280 ILE A CA 1
ATOM 2205 C C . ILE A 1 280 ? -24.763 -32.773 21.981 1.00 34.88 280 ILE A C 1
ATOM 2206 O O . ILE A 1 280 ? -24.368 -33.102 20.894 1.00 34.89 280 ILE A O 1
ATOM 2211 N N . LEU A 1 281 ? -25.548 -31.731 22.111 1.00 34.24 281 LEU A N 1
ATOM 2212 C CA . LEU A 1 281 ? -26.008 -30.969 20.973 1.00 34.19 281 LEU A CA 1
ATOM 2213 C C . LEU A 1 281 ? -24.818 -30.259 20.203 1.00 36.27 281 LEU A C 1
ATOM 2214 O O . LEU A 1 281 ? -24.782 -30.228 18.963 1.00 37.30 281 LEU A O 1
ATOM 2227 N N . THR A 1 283 ? -21.467 -30.795 20.276 1.00 34.23 283 THR A N 1
ATOM 2228 C CA . THR A 1 283 ? -20.502 -31.735 19.734 1.00 34.09 283 THR A CA 1
ATOM 2229 C C . THR A 1 283 ? -21.012 -32.538 18.535 1.00 36.02 283 THR A C 1
ATOM 2230 O O . THR A 1 283 ? -20.256 -32.692 17.476 1.00 37.41 283 THR A O 1
ATOM 2234 N N . GLY A 1 284 ? -22.295 -32.967 18.546 1.00 34.82 284 GLY A N 1
ATOM 2235 C CA . GLY A 1 284 ? -22.817 -33.637 17.329 1.00 31.87 284 GLY A CA 1
ATOM 2236 C C . GLY A 1 284 ? -22.846 -32.719 16.113 1.00 32.01 284 GLY A C 1
ATOM 2237 O O . GLY A 1 284 ? -22.517 -33.101 14.969 1.00 33.29 284 GLY A O 1
ATOM 2238 N N . GLU A 1 285 ? -23.308 -31.530 16.338 1.00 29.37 285 GLU A N 1
ATOM 2239 C CA . GLU A 1 285 ? -23.307 -30.448 15.359 1.00 31.36 285 GLU A CA 1
ATOM 2240 C C . GLU A 1 285 ? -21.849 -30.013 14.838 1.00 30.86 285 GLU A C 1
ATOM 2241 O O . GLU A 1 285 ? -21.603 -29.948 13.626 1.00 29.95 285 GLU A O 1
ATOM 2247 N N . LEU A 1 286 ? -20.894 -29.741 15.750 1.00 31.59 286 LEU A N 1
ATOM 2248 C CA . LEU A 1 286 ? -19.480 -29.391 15.304 1.00 31.00 286 LEU A CA 1
ATOM 2249 C C . LEU A 1 286 ? -18.867 -30.560 14.650 1.00 29.98 286 LEU A C 1
ATOM 2250 O O . LEU A 1 286 ? -18.263 -30.383 13.652 1.00 32.37 286 LEU A O 1
ATOM 2255 N N . ALA A 1 287 ? -19.146 -31.766 15.125 1.00 30.47 287 ALA A N 1
ATOM 2256 C CA . ALA A 1 287 ? -18.648 -32.948 14.483 1.00 31.09 287 ALA A CA 1
ATOM 2257 C C . ALA A 1 287 ? -19.112 -33.080 13.089 1.00 31.58 287 ALA A C 1
ATOM 2258 O O . ALA A 1 287 ? -18.379 -33.551 12.155 1.00 32.55 287 ALA A O 1
ATOM 2260 N N . ALA A 1 288 ? -20.350 -32.662 12.850 1.00 33.11 288 ALA A N 1
ATOM 2261 C CA . ALA A 1 288 ? -20.861 -32.977 11.533 1.00 30.47 288 ALA A CA 1
ATOM 2262 C C . ALA A 1 288 ? -20.390 -31.881 10.585 1.00 28.34 288 ALA A C 1
ATOM 2263 O O . ALA A 1 288 ? -20.234 -32.119 9.451 1.00 30.84 288 ALA A O 1
ATOM 2265 N N . LEU A 1 289 ? -20.198 -30.678 11.062 1.00 27.60 289 LEU A N 1
ATOM 2266 C CA . LEU A 1 289 ? -19.525 -29.533 10.331 1.00 26.82 289 LEU A CA 1
ATOM 2267 C C . LEU A 1 289 ? -18.087 -29.857 9.889 1.00 27.31 289 LEU A C 1
ATOM 2268 O O . LEU A 1 289 ? -17.744 -29.579 8.786 1.00 25.93 289 LEU A O 1
ATOM 2273 N N . ILE A 1 290 ? -17.301 -30.488 10.794 1.00 26.87 290 ILE A N 1
ATOM 2274 C CA . ILE A 1 290 ? -15.959 -30.831 10.594 1.00 24.40 290 ILE A CA 1
ATOM 2275 C C . ILE A 1 290 ? -15.826 -31.904 9.537 1.00 24.21 290 ILE A C 1
ATOM 2276 O O . ILE A 1 290 ? -15.089 -31.769 8.588 1.00 23.44 290 ILE A O 1
ATOM 2281 N N . GLN A 1 291 ? -16.694 -32.920 9.570 1.00 25.04 291 GLN A N 1
ATOM 2282 C CA . GLN A 1 291 ? -16.628 -33.914 8.618 1.00 22.32 291 GLN A CA 1
ATOM 2283 C C . GLN A 1 291 ? -16.920 -33.398 7.255 1.00 24.20 291 GLN A C 1
ATOM 2284 O O . GLN A 1 291 ? -16.322 -33.850 6.273 1.00 27.90 291 GLN A O 1
ATOM 2290 N N . ASN A 1 292 ? -17.774 -32.417 7.168 1.00 23.87 292 ASN A N 1
ATOM 2291 C CA . ASN A 1 292 ? -18.268 -31.925 5.921 1.00 25.39 292 ASN A CA 1
ATOM 2292 C C . ASN A 1 292 ? -17.251 -30.933 5.392 1.00 26.29 292 ASN A C 1
ATOM 2293 O O . ASN A 1 292 ? -16.996 -30.853 4.142 1.00 25.44 292 ASN A O 1
ATOM 2298 N N . LEU A 1 293 ? -16.724 -30.100 6.300 1.00 26.03 293 LEU A N 1
ATOM 2299 C CA . LEU A 1 293 ? -15.679 -29.127 5.966 1.00 27.65 293 LEU A CA 1
ATOM 2300 C C . LEU A 1 293 ? -14.339 -29.830 5.390 1.00 27.93 293 LEU A C 1
ATOM 2301 O O . LEU A 1 293 ? -13.875 -29.485 4.303 1.00 28.18 293 LEU A O 1
ATOM 2306 N N . ILE A 1 294 ? -13.868 -30.897 6.020 1.00 28.42 294 ILE A N 1
ATOM 2307 C CA . ILE A 1 294 ? -12.745 -31.667 5.512 1.00 29.44 294 ILE A CA 1
ATOM 2308 C C . ILE A 1 294 ? -13.027 -32.036 4.086 1.00 33.79 294 ILE A C 1
ATOM 2309 O O . ILE A 1 294 ? -12.187 -31.923 3.123 1.00 36.65 294 ILE A O 1
ATOM 2314 N N . GLU A 1 295 ? -14.225 -32.512 3.882 1.00 35.29 295 GLU A N 1
ATOM 2315 C CA . GLU A 1 295 ? -14.590 -32.890 2.527 1.00 36.11 295 GLU A CA 1
ATOM 2316 C C . GLU A 1 295 ? -14.727 -31.713 1.560 1.00 34.48 295 GLU A C 1
ATOM 2317 O O . GLU A 1 295 ? -14.240 -31.768 0.466 1.00 34.96 295 GLU A O 1
ATOM 2323 N N . GLY A 1 296 ? -15.349 -30.622 1.973 1.00 34.54 296 GLY A N 1
ATOM 2324 C CA . GLY A 1 296 ? -15.413 -29.376 1.136 1.00 33.03 296 GLY A CA 1
ATOM 2325 C C . GLY A 1 296 ? -14.023 -28.855 0.768 1.00 33.04 296 GLY A C 1
ATOM 2326 O O . GLY A 1 296 ? -13.787 -28.368 -0.349 1.00 31.87 296 GLY A O 1
ATOM 2327 N N . LEU A 1 297 ? -13.070 -28.979 1.712 1.00 31.55 297 LEU A N 1
ATOM 2328 C CA . LEU A 1 297 ? -11.682 -28.492 1.433 1.00 29.50 297 LEU A CA 1
ATOM 2329 C C . LEU A 1 297 ? -10.857 -29.484 0.666 1.00 30.07 297 LEU A C 1
ATOM 2330 O O . LEU A 1 297 ? -9.666 -29.265 0.562 1.00 32.09 297 LEU A O 1
ATOM 2335 N N . GLY A 1 298 ? -11.463 -30.593 0.216 1.00 30.42 298 GLY A N 1
ATOM 2336 C CA . GLY A 1 298 ? -10.858 -31.522 -0.772 1.00 27.41 298 GLY A CA 1
ATOM 2337 C C . GLY A 1 298 ? -10.263 -32.731 -0.077 1.00 27.95 298 GLY A C 1
ATOM 2338 O O . GLY A 1 298 ? -9.701 -33.564 -0.727 1.00 29.24 298 GLY A O 1
ATOM 2339 N N . GLY A 1 299 ? -10.430 -32.896 1.227 1.00 28.00 299 GLY A N 1
ATOM 2340 C CA . GLY A 1 299 ? -9.951 -34.133 1.883 1.00 29.96 299 GLY A CA 1
ATOM 2341 C C . GLY A 1 299 ? -8.579 -33.979 2.628 1.00 32.71 299 GLY A C 1
ATOM 2342 O O . GLY A 1 299 ? -7.771 -33.119 2.293 1.00 30.96 299 GLY A O 1
ATOM 2343 N N . GLU A 1 300 ? -8.354 -34.770 3.645 1.00 34.26 300 GLU A N 1
ATOM 2344 C CA . GLU A 1 300 ? -7.170 -34.762 4.333 1.00 40.01 300 GLU A CA 1
ATOM 2345 C C . GLU A 1 300 ? -6.118 -35.370 3.429 1.00 43.53 300 GLU A C 1
ATOM 2346 O O . GLU A 1 300 ? -6.461 -36.105 2.475 1.00 43.93 300 GLU A O 1
ATOM 2352 N N . ALA A 1 301 ? -4.857 -34.997 3.676 1.00 46.49 301 ALA A N 1
ATOM 2353 C CA . ALA A 1 301 ? -3.775 -35.670 2.997 1.00 50.68 301 ALA A CA 1
ATOM 2354 C C . ALA A 1 301 ? -3.635 -36.965 3.801 1.00 54.12 301 ALA A C 1
ATOM 2355 O O . ALA A 1 301 ? -3.473 -36.936 5.088 1.00 55.37 301 ALA A O 1
ATOM 2357 N N . GLN A 1 302 ? -3.713 -38.087 3.062 1.00 58.39 302 GLN A N 1
ATOM 2358 C CA . GLN A 1 302 ? -3.781 -39.506 3.612 1.00 61.79 302 GLN A CA 1
ATOM 2359 C C . GLN A 1 302 ? -2.418 -40.224 3.715 1.00 61.16 302 GLN A C 1
ATOM 2360 O O . GLN A 1 302 ? -1.406 -39.598 4.054 1.00 61.38 302 GLN A O 1
ATOM 2366 N N . LEU B 1 2 ? 10.568 12.429 20.421 1.00 50.46 2 LEU B N 1
ATOM 2367 C CA . LEU B 1 2 ? 10.650 13.910 20.286 1.00 51.75 2 LEU B CA 1
ATOM 2368 C C . LEU B 1 2 ? 9.657 14.338 19.212 1.00 50.67 2 LEU B C 1
ATOM 2369 O O . LEU B 1 2 ? 8.900 15.352 19.378 1.00 51.17 2 LEU B O 1
ATOM 2374 N N . TRP B 1 3 ? 9.688 13.562 18.112 1.00 47.47 3 TRP B N 1
ATOM 2375 C CA . TRP B 1 3 ? 9.025 13.877 16.903 1.00 45.09 3 TRP B CA 1
ATOM 2376 C C . TRP B 1 3 ? 7.658 13.310 17.075 1.00 43.39 3 TRP B C 1
ATOM 2377 O O . TRP B 1 3 ? 7.519 12.155 17.542 1.00 43.60 3 TRP B O 1
ATOM 2388 N N . PHE B 1 4 ? 6.663 14.113 16.683 1.00 38.74 4 PHE B N 1
ATOM 2389 C CA . PHE B 1 4 ? 5.267 13.714 16.696 1.00 36.31 4 PHE B CA 1
ATOM 2390 C C . PHE B 1 4 ? 4.992 12.410 15.967 1.00 35.02 4 PHE B C 1
ATOM 2391 O O . PHE B 1 4 ? 5.604 12.129 14.983 1.00 35.84 4 PHE B O 1
ATOM 2399 N N . LYS B 1 5 ? 4.082 11.588 16.486 1.00 34.90 5 LYS B N 1
ATOM 2400 C CA . LYS B 1 5 ? 3.696 10.337 15.819 1.00 35.92 5 LYS B CA 1
ATOM 2401 C C . LYS B 1 5 ? 2.298 10.363 15.230 1.00 34.57 5 LYS B C 1
ATOM 2402 O O . LYS B 1 5 ? 1.998 9.563 14.350 1.00 35.39 5 LYS B O 1
ATOM 2408 N N . ASN B 1 6 ? 1.448 11.235 15.741 1.00 33.38 6 ASN B N 1
ATOM 2409 C CA . ASN B 1 6 ? 0.100 11.406 15.221 1.00 33.49 6 ASN B CA 1
ATOM 2410 C C . ASN B 1 6 ? -0.109 12.881 15.441 1.00 33.30 6 ASN B C 1
ATOM 2411 O O . ASN B 1 6 ? 0.736 13.470 16.101 1.00 33.19 6 ASN B O 1
ATOM 2416 N N . LEU B 1 7 ? -1.238 13.436 14.968 1.00 32.98 7 LEU B N 1
ATOM 2417 C CA . LEU B 1 7 ? -1.552 14.861 15.079 1.00 33.79 7 LEU B CA 1
ATOM 2418 C C . LEU B 1 7 ? -3.045 15.137 15.033 1.00 34.85 7 LEU B C 1
ATOM 2419 O O . LEU B 1 7 ? -3.697 14.857 14.075 1.00 36.00 7 LEU B O 1
ATOM 2432 N N . VAL B 1 9 ? -5.398 18.550 15.068 1.00 39.39 9 VAL B N 1
ATOM 2433 C CA . VAL B 1 9 ? -5.399 20.034 14.903 1.00 38.59 9 VAL B CA 1
ATOM 2434 C C . VAL B 1 9 ? -6.696 20.777 15.332 1.00 39.52 9 VAL B C 1
ATOM 2435 O O . VAL B 1 9 ? -7.785 20.259 15.161 1.00 39.06 9 VAL B O 1
ATOM 2439 N N . TYR B 1 10 ? -6.549 21.968 15.937 1.00 40.57 10 TYR B N 1
ATOM 2440 C CA . TYR B 1 10 ? -7.625 22.668 16.640 1.00 40.01 10 TYR B CA 1
ATOM 2441 C C . TYR B 1 10 ? -7.334 24.115 16.442 1.00 43.33 10 TYR B C 1
ATOM 2442 O O . TYR B 1 10 ? -6.186 24.450 16.489 1.00 44.64 10 TYR B O 1
ATOM 2451 N N . ARG B 1 11 ? -8.334 24.955 16.129 1.00 46.82 11 ARG B N 1
ATOM 2452 C CA . ARG B 1 11 ? -8.152 26.406 16.028 1.00 50.02 11 ARG B CA 1
ATOM 2453 C C . ARG B 1 11 ? -8.386 26.943 17.424 1.00 52.70 11 ARG B C 1
ATOM 2454 O O . ARG B 1 11 ? -9.364 26.548 18.074 1.00 51.42 11 ARG B O 1
ATOM 24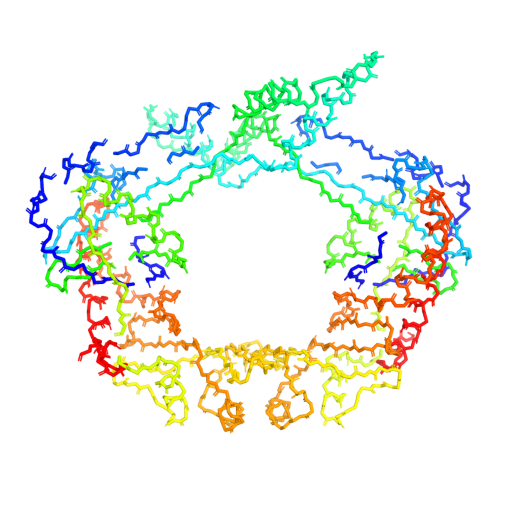62 N N . LEU B 1 12 ? -7.540 27.886 17.833 1.00 56.30 12 LEU B N 1
ATOM 2463 C CA . LEU B 1 12 ? -7.622 28.551 19.122 1.00 60.49 12 LEU B CA 1
ATOM 2464 C C . LEU B 1 12 ? -8.474 29.786 18.883 1.00 64.46 12 LEU B C 1
ATOM 2465 O O . LEU B 1 12 ? -7.986 30.754 18.289 1.00 65.01 12 LEU B O 1
ATOM 2470 N N . SER B 1 13 ? -9.733 29.771 19.315 1.00 68.47 13 SER B N 1
ATOM 2471 C CA . SER B 1 13 ? -10.622 30.888 18.945 1.00 73.78 13 SER B CA 1
ATOM 2472 C C . SER B 1 13 ? -10.157 32.318 19.308 1.00 74.69 13 SER B C 1
ATOM 2473 O O . SER B 1 13 ? -10.344 33.203 18.483 1.00 75.39 13 SER B O 1
ATOM 2476 N N . ARG B 1 14 ? -9.469 32.517 20.446 1.00 77.35 14 ARG B N 1
ATOM 2477 C CA . ARG B 1 14 ? -8.824 33.839 20.807 1.00 79.32 14 ARG B CA 1
ATOM 2478 C C . ARG B 1 14 ? -7.387 33.934 21.442 1.00 80.77 14 ARG B C 1
ATOM 2479 O O . ARG B 1 14 ? -6.917 33.039 22.165 1.00 80.49 14 ARG B O 1
ATOM 2487 N N . GLU B 1 15 ? -6.795 35.125 21.263 1.00 82.96 15 GLU B N 1
ATOM 2488 C CA . GLU B 1 15 ? -5.328 35.384 21.161 1.00 84.97 15 GLU B CA 1
ATOM 2489 C C . GLU B 1 15 ? -4.346 34.841 22.201 1.00 85.62 15 GLU B C 1
ATOM 2490 O O . GLU B 1 15 ? -3.133 35.091 22.065 1.00 86.37 15 GLU B O 1
ATOM 2496 N N . ILE B 1 16 ? -4.840 34.116 23.206 1.00 86.50 16 ILE B N 1
ATOM 2497 C CA . ILE B 1 16 ? -4.040 33.684 24.404 1.00 86.92 16 ILE B CA 1
ATOM 2498 C C . ILE B 1 16 ? -3.753 34.817 25.399 1.00 87.81 16 ILE B C 1
ATOM 2499 O O . ILE B 1 16 ? -4.209 34.777 26.545 1.00 88.31 16 ILE B O 1
ATOM 2504 N N . SER B 1 17 ? -3.016 35.829 24.953 1.00 89.11 17 SER B N 1
ATOM 2505 C CA . SER B 1 17 ? -2.862 37.125 25.683 1.00 90.03 17 SER B CA 1
ATOM 2506 C C . SER B 1 17 ? -2.629 37.012 27.215 1.00 90.39 17 SER B C 1
ATOM 2507 O O . SER B 1 17 ? -2.908 37.952 27.973 1.00 91.01 17 SER B O 1
ATOM 2510 N N . LEU B 1 18 ? -2.150 35.847 27.661 1.00 90.59 18 LEU B N 1
ATOM 2511 C CA . LEU B 1 18 ? -1.290 35.782 28.850 1.00 90.73 18 LEU B CA 1
ATOM 2512 C C . LEU B 1 18 ? 0.143 36.017 28.269 1.00 90.43 18 LEU B C 1
ATOM 2513 O O . LEU B 1 18 ? 0.280 36.230 27.054 1.00 90.37 18 LEU B O 1
ATOM 2518 N N . ARG B 1 19 ? 1.192 36.040 29.094 1.00 89.96 19 ARG B N 1
ATOM 2519 C CA . ARG B 1 19 ? 2.593 36.019 28.547 1.00 89.58 19 ARG B CA 1
ATOM 2520 C C . ARG B 1 19 ? 3.332 34.745 28.999 1.00 88.78 19 ARG B C 1
ATOM 2521 O O . ARG B 1 19 ? 3.247 34.372 30.168 1.00 88.45 19 ARG B O 1
ATOM 2529 N N . ALA B 1 20 ? 4.025 34.078 28.071 1.00 87.86 20 ALA B N 1
ATOM 2530 C CA . ALA B 1 20 ? 4.867 32.928 28.423 1.00 86.87 20 ALA B CA 1
ATOM 2531 C C . ALA B 1 20 ? 6.067 33.321 29.340 1.00 85.60 20 ALA B C 1
ATOM 2532 O O . ALA B 1 20 ? 7.181 33.484 28.891 1.00 84.87 20 ALA B O 1
ATOM 2534 N N . GLU B 1 21 ? 5.740 33.561 30.614 1.00 84.84 21 GLU B N 1
ATOM 2535 C CA . GLU B 1 21 ? 6.597 33.520 31.835 1.00 83.91 21 GLU B CA 1
ATOM 2536 C C . GLU B 1 21 ? 5.479 33.556 32.881 1.00 82.95 21 GLU B C 1
ATOM 2537 O O . GLU B 1 21 ? 5.642 33.121 34.045 1.00 82.08 21 GLU B O 1
ATOM 2543 N N . GLU B 1 22 ? 4.349 34.123 32.414 1.00 81.76 22 GLU B N 1
ATOM 2544 C CA . GLU B 1 22 ? 2.995 34.084 33.042 1.00 80.81 22 GLU B CA 1
ATOM 2545 C C . GLU B 1 22 ? 2.305 32.731 32.709 1.00 77.96 22 GLU B C 1
ATOM 2546 O O . GLU B 1 22 ? 1.549 32.198 33.531 1.00 77.98 22 GLU B O 1
ATOM 2560 N N . GLU B 1 24 ? 4.173 29.677 31.604 1.00 64.66 24 GLU B N 1
ATOM 2561 C CA . GLU B 1 24 ? 5.161 29.077 32.491 1.00 62.49 24 GLU B CA 1
ATOM 2562 C C . GLU B 1 24 ? 4.772 29.005 33.953 1.00 60.99 24 GLU B C 1
ATOM 2563 O O . GLU B 1 24 ? 4.913 27.941 34.573 1.00 60.91 24 GLU B O 1
ATOM 2569 N N . LYS B 1 25 ? 4.236 30.100 34.476 1.00 58.75 25 LYS B N 1
ATOM 2570 C CA . LYS B 1 25 ? 3.863 30.198 35.882 1.00 58.00 25 LYS B CA 1
ATOM 2571 C C . LYS B 1 25 ? 2.455 29.670 36.156 1.00 56.32 25 LYS B C 1
ATOM 2572 O O . LYS B 1 25 ? 2.162 29.149 37.230 1.00 55.44 25 LYS B O 1
ATOM 2578 N N . GLN B 1 26 ? 1.572 29.731 35.179 1.00 55.14 26 GLN B N 1
ATOM 2579 C CA . GLN B 1 26 ? 0.277 29.090 35.436 1.00 53.68 26 GLN B CA 1
ATOM 2580 C C . GLN B 1 26 ? 0.253 27.589 35.230 1.00 50.58 26 GLN B C 1
ATOM 2581 O O . GLN B 1 26 ? -0.533 26.856 35.872 1.00 51.17 26 GLN B O 1
ATOM 2587 N N . LEU B 1 27 ? 1.159 27.140 34.363 1.00 47.87 27 LEU B N 1
ATOM 2588 C CA . LEU B 1 27 ? 1.499 25.720 34.226 1.00 44.81 27 LEU B CA 1
ATOM 2589 C C . LEU B 1 27 ? 2.419 25.163 35.378 1.00 44.07 27 LEU B C 1
ATOM 2590 O O . LEU B 1 27 ? 2.381 23.985 35.645 1.00 44.21 27 LEU B O 1
ATOM 2595 N N . ALA B 1 28 ? 3.247 25.990 36.016 1.00 40.92 28 ALA B N 1
ATOM 2596 C CA . ALA B 1 28 ? 3.941 25.554 37.217 1.00 39.83 28 ALA B CA 1
ATOM 2597 C C . ALA B 1 28 ? 2.981 25.142 38.329 1.00 39.68 28 ALA B C 1
ATOM 2598 O O . ALA B 1 28 ? 3.240 24.206 39.082 1.00 40.73 28 ALA B O 1
ATOM 2600 N N . SER B 1 29 ? 1.850 25.797 38.408 1.00 38.40 29 SER B N 1
ATOM 2601 C CA . SER B 1 29 ? 0.908 25.551 39.459 1.00 38.21 29 SER B CA 1
ATOM 2602 C C . SER B 1 29 ? 0.136 24.212 39.361 1.00 38.30 29 SER B C 1
ATOM 2603 O O . SER B 1 29 ? -0.448 23.765 40.346 1.00 38.15 29 SER B O 1
ATOM 2614 N N . ALA B 1 31 ? 1.708 21.525 37.604 1.00 37.08 31 ALA B N 1
ATOM 2615 C CA . ALA B 1 31 ? 2.813 20.609 37.446 1.00 36.23 31 ALA B CA 1
ATOM 2616 C C . ALA B 1 31 ? 2.496 19.234 38.035 1.00 36.73 31 ALA B C 1
ATOM 2617 O O . ALA B 1 31 ? 1.969 19.086 39.188 1.00 36.85 31 ALA B O 1
ATOM 2619 N N . PHE B 1 32 ? 2.848 18.222 37.260 1.00 33.98 32 PHE B N 1
ATOM 2620 C CA . PHE B 1 32 ? 2.700 16.863 37.750 1.00 34.43 32 PHE B CA 1
ATOM 2621 C C . PHE B 1 32 ? 3.419 16.549 39.064 1.00 34.59 32 PHE B C 1
ATOM 2622 O O . PHE B 1 32 ? 4.641 16.800 39.225 1.00 36.79 32 PHE B O 1
ATOM 2630 N N . THR B 1 33 ? 2.677 15.987 40.010 1.00 35.46 33 THR B N 1
ATOM 2631 C CA . THR B 1 33 ? 3.252 15.236 41.117 1.00 35.03 33 THR B CA 1
ATOM 2632 C C . THR B 1 33 ? 2.636 13.828 41.082 1.00 37.81 33 THR B C 1
ATOM 2633 O O . THR B 1 33 ? 1.436 13.678 40.674 1.00 38.50 33 THR B O 1
ATOM 2637 N N . PRO B 1 34 ? 3.438 12.787 41.446 1.00 37.16 34 PRO B N 1
ATOM 2638 C CA . PRO B 1 34 ? 2.833 11.425 41.438 1.00 36.66 34 PRO B CA 1
ATOM 2639 C C . PRO B 1 34 ? 1.595 11.031 42.281 1.00 35.76 34 PRO B C 1
ATOM 2640 O O . PRO B 1 34 ? 1.248 11.617 43.293 1.00 32.66 34 PRO B O 1
ATOM 2644 N N . CYS B 1 35 ? 1.003 9.936 41.847 1.00 35.96 35 CYS B N 1
ATOM 2645 C CA . CYS B 1 35 ? 0.057 9.196 42.675 1.00 38.96 35 CYS B CA 1
ATOM 2646 C C . CYS B 1 35 ? 0.544 8.843 44.107 1.00 41.29 35 CYS B C 1
ATOM 2647 O O . CYS B 1 35 ? 1.697 8.340 44.331 1.00 40.86 35 CYS B O 1
ATOM 2650 N N . GLY B 1 36 ? -0.315 9.125 45.095 1.00 43.55 36 GLY B N 1
ATOM 2651 C CA . GLY B 1 36 ? -0.065 8.602 46.448 1.00 44.96 36 GLY B CA 1
ATOM 2652 C C . GLY B 1 36 ? -0.498 7.149 46.349 1.00 47.21 36 GLY B C 1
ATOM 2653 O O . GLY B 1 36 ? -1.371 6.815 45.479 1.00 46.15 36 GLY B O 1
ATOM 2654 N N . SER B 1 37 ? 0.021 6.303 47.255 1.00 47.89 37 SER B N 1
ATOM 2655 C CA . SER B 1 37 ? -0.602 4.975 47.541 1.00 47.71 37 SER B CA 1
ATOM 2656 C C . SER B 1 37 ? -2.130 4.840 47.316 1.00 48.16 37 SER B C 1
ATOM 2657 O O . SER B 1 37 ? -2.563 3.749 46.955 1.00 48.49 37 SER B O 1
ATOM 2660 N N . GLN B 1 38 ? -2.912 5.909 47.433 1.00 47.99 38 GLN B N 1
ATOM 2661 C CA . GLN B 1 38 ? -4.401 5.811 47.463 1.00 48.79 38 GLN B CA 1
ATOM 2662 C C . GLN B 1 38 ? -5.155 6.636 46.414 1.00 48.61 38 GLN B C 1
ATOM 2663 O O . GLN B 1 38 ? -6.405 6.669 46.369 1.00 46.90 38 GLN B O 1
ATOM 2669 N N . ASP B 1 39 ? -4.381 7.319 45.584 1.00 50.17 39 ASP B N 1
ATOM 2670 C CA . ASP B 1 39 ? -4.898 8.266 44.602 1.00 52.26 39 ASP B CA 1
ATOM 2671 C C . ASP B 1 39 ? -5.633 7.699 43.369 1.00 53.12 39 ASP B C 1
ATOM 2672 O O . ASP B 1 39 ? -6.705 8.299 42.961 1.00 54.45 39 ASP B O 1
ATOM 2685 N N . ALA B 1 41 ? -5.148 8.122 40.082 1.00 44.75 41 ALA B N 1
ATOM 2686 C CA . ALA B 1 41 ? -4.765 8.810 38.888 1.00 42.66 41 ALA B CA 1
ATOM 2687 C C . ALA B 1 41 ? -4.418 10.279 39.200 1.00 42.20 41 ALA B C 1
ATOM 2688 O O . ALA B 1 41 ? -4.864 10.900 40.209 1.00 40.88 41 ALA B O 1
ATOM 2690 N N . LYS B 1 42 ? -3.573 10.828 38.348 1.00 41.30 42 LYS B N 1
ATOM 2691 C CA . LYS B 1 42 ? -2.952 12.144 38.612 1.00 41.09 42 LYS B CA 1
ATOM 2692 C C . LYS B 1 42 ? -2.426 12.615 37.296 1.00 41.88 42 LYS B C 1
ATOM 2693 O O . LYS B 1 42 ? -1.733 11.860 36.600 1.00 40.14 42 LYS B O 1
ATOM 2707 N N . GLY B 1 44 ? -0.694 16.132 35.207 1.00 36.16 44 GLY B N 1
ATOM 2708 C CA . GLY B 1 44 ? -0.135 17.489 35.173 1.00 31.73 44 GLY B CA 1
ATOM 2709 C C . GLY B 1 44 ? 0.942 17.704 34.113 1.00 30.83 44 GLY B C 1
ATOM 2710 O O . GLY B 1 44 ? 1.121 16.905 33.235 1.00 31.46 44 GLY B O 1
ATOM 2711 N N . TRP B 1 45 ? 1.651 18.824 34.172 1.00 31.27 45 TRP B N 1
ATOM 2712 C CA . TRP B 1 45 ? 2.627 19.298 33.157 1.00 29.58 45 TRP B CA 1
ATOM 2713 C C . TRP B 1 45 ? 4.057 18.953 33.552 1.00 31.42 45 TRP B C 1
ATOM 2714 O O . TRP B 1 45 ? 4.369 18.994 34.698 1.00 29.82 45 TRP B O 1
ATOM 2725 N N . VAL B 1 46 ? 4.912 18.635 32.565 1.00 31.99 46 VAL B N 1
ATOM 2726 C CA . VAL B 1 46 ? 6.231 18.193 32.795 1.00 32.22 46 VAL B CA 1
ATOM 2727 C C . VAL B 1 46 ? 7.154 18.897 31.760 1.00 36.94 46 VAL B C 1
ATOM 2728 O O . VAL B 1 46 ? 6.675 19.348 30.711 1.00 38.30 46 VAL B O 1
ATOM 2732 N N . PRO B 1 47 ? 8.454 19.082 32.095 1.00 39.85 47 PRO B N 1
ATOM 2733 C CA . PRO B 1 47 ? 9.374 19.611 31.080 1.00 41.81 47 PRO B CA 1
ATOM 2734 C C . PRO B 1 47 ? 9.278 18.862 29.784 1.00 43.83 47 PRO B C 1
ATOM 2735 O O . PRO B 1 47 ? 9.464 17.672 29.784 1.00 44.23 47 PRO B O 1
ATOM 2739 N N . PRO B 1 48 ? 8.941 19.567 28.676 1.00 47.29 48 PRO B N 1
ATOM 2740 C CA . PRO B 1 48 ? 8.896 18.863 27.373 1.00 48.92 48 PRO B CA 1
ATOM 2741 C C . PRO B 1 48 ? 10.259 18.326 26.964 1.00 52.74 48 PRO B C 1
ATOM 2742 O O . PRO B 1 48 ? 10.367 17.492 26.048 1.00 52.36 48 PRO B O 1
ATOM 2754 N N . GLY B 1 50 ? 12.510 17.177 29.360 1.00 64.76 50 GLY B N 1
ATOM 2755 C CA . GLY B 1 50 ? 12.819 16.086 30.261 1.00 64.54 50 GLY B CA 1
ATOM 2756 C C . GLY B 1 50 ? 13.730 16.463 31.406 1.00 65.17 50 GLY B C 1
ATOM 2757 O O . GLY B 1 50 ? 13.563 17.484 32.091 1.00 64.89 50 GLY B O 1
ATOM 2758 N N . SER B 1 51 ? 14.693 15.592 31.642 1.00 66.08 51 SER B N 1
ATOM 2759 C CA . SER B 1 51 ? 15.744 15.875 32.608 1.00 67.25 51 SER B CA 1
ATOM 2760 C C . SER B 1 51 ? 16.545 17.157 32.311 1.00 67.20 51 SER B C 1
ATOM 2761 O O . SER B 1 51 ? 16.829 17.963 33.183 1.00 67.29 51 SER B O 1
ATOM 2764 N N . HIS B 1 52 ? 16.845 17.357 31.047 1.00 68.16 52 HIS B N 1
ATOM 2765 C CA . HIS B 1 52 ? 17.745 18.425 30.613 1.00 68.82 52 HIS B CA 1
ATOM 2766 C C . HIS B 1 52 ? 17.320 19.870 30.910 1.00 67.53 52 HIS B C 1
ATOM 2767 O O . HIS B 1 52 ? 18.101 20.821 30.695 1.00 68.02 52 HIS B O 1
ATOM 2774 N N . SER B 1 53 ? 16.098 20.032 31.415 1.00 65.90 53 SER B N 1
ATOM 2775 C CA . SER B 1 53 ? 15.560 21.353 31.714 1.00 63.21 53 SER B CA 1
ATOM 2776 C C . SER B 1 53 ? 14.441 21.157 32.687 1.00 61.17 53 SER B C 1
ATOM 2777 O O . SER B 1 53 ? 13.761 20.136 32.638 1.00 60.60 53 SER B O 1
ATOM 2780 N N . ASP B 1 54 ? 14.257 22.123 33.569 1.00 58.84 54 ASP B N 1
ATOM 2781 C CA . ASP B 1 54 ? 13.198 22.063 34.568 1.00 58.16 54 ASP B CA 1
ATOM 2782 C C . ASP B 1 54 ? 12.022 22.992 34.187 1.00 55.33 54 ASP B C 1
ATOM 2783 O O . ASP B 1 54 ? 11.123 23.183 34.973 1.00 54.88 54 ASP B O 1
ATOM 2788 N N . ALA B 1 55 ? 12.038 23.549 32.977 1.00 52.03 55 ALA B N 1
ATOM 2789 C CA . ALA B 1 55 ? 10.986 24.421 32.523 1.00 50.25 55 ALA B CA 1
ATOM 2790 C C . ALA B 1 55 ? 9.873 23.608 31.827 1.00 49.28 55 ALA B C 1
ATOM 2791 O O . ALA B 1 55 ? 10.160 22.707 31.002 1.00 48.93 55 ALA B O 1
ATOM 2793 N N . LEU B 1 56 ? 8.637 23.991 32.144 1.00 47.51 56 LEU B N 1
ATOM 2794 C CA . LEU B 1 56 ? 7.410 23.403 31.683 1.00 46.06 56 LEU B CA 1
ATOM 2795 C C . LEU B 1 56 ? 6.957 23.937 30.311 1.00 46.40 56 LEU B C 1
ATOM 2796 O O . LEU B 1 56 ? 6.001 23.404 29.721 1.00 44.57 56 LEU B O 1
ATOM 2801 N N . THR B 1 57 ? 7.618 24.964 29.786 1.00 46.60 57 THR B N 1
ATOM 2802 C CA . THR B 1 57 ? 7.339 25.375 28.399 1.00 47.87 57 THR B CA 1
ATOM 2803 C C . THR B 1 57 ? 8.669 25.480 27.641 1.00 48.07 57 THR B C 1
ATOM 2804 O O . THR B 1 57 ? 9.678 25.808 28.214 1.00 48.59 57 THR B O 1
ATOM 2808 N N . HIS B 1 58 ? 8.692 25.175 26.352 1.00 48.40 58 HIS B N 1
ATOM 2809 C CA . HIS B 1 58 ? 9.841 25.568 25.508 1.00 49.04 58 HIS B CA 1
ATOM 2810 C C . HIS B 1 58 ? 9.228 26.318 24.344 1.00 48.42 58 HIS B C 1
ATOM 2811 O O . HIS B 1 58 ? 8.165 25.944 23.867 1.00 46.11 58 HIS B O 1
ATOM 2818 N N . VAL B 1 59 ? 9.838 27.460 24.009 1.00 49.06 59 VAL B N 1
ATOM 2819 C CA . VAL B 1 59 ? 9.311 28.424 23.002 1.00 50.08 59 VAL B CA 1
ATOM 2820 C C . VAL B 1 59 ? 10.336 28.816 21.900 1.00 50.83 59 VAL B C 1
ATOM 2821 O O . VAL B 1 59 ? 11.562 29.005 22.147 1.00 51.75 59 VAL B O 1
ATOM 2825 N N . ALA B 1 60 ? 9.844 28.949 20.681 1.00 51.10 60 ALA B N 1
ATOM 2826 C CA . ALA B 1 60 ? 10.714 29.272 19.575 1.00 51.64 60 ALA B CA 1
ATOM 2827 C C . ALA B 1 60 ? 9.948 29.850 18.415 1.00 53.05 60 ALA B C 1
ATOM 2828 O O . ALA B 1 60 ? 9.135 29.152 17.748 1.00 55.67 60 ALA B O 1
ATOM 2830 N N . ASN B 1 61 ? 10.175 31.126 18.131 1.00 52.44 61 ASN B N 1
ATOM 2831 C CA . ASN B 1 61 ? 9.550 31.641 16.932 1.00 51.57 61 ASN B CA 1
ATOM 2832 C C . ASN B 1 61 ? 7.986 31.732 16.998 1.00 51.23 61 ASN B C 1
ATOM 2833 O O . ASN B 1 61 ? 7.294 31.693 15.944 1.00 53.04 61 ASN B O 1
ATOM 2838 N N . GLY B 1 62 ? 7.443 31.931 18.207 1.00 50.86 62 GLY B N 1
ATOM 2839 C CA . GLY B 1 62 ? 5.954 31.954 18.481 1.00 49.95 62 GLY B CA 1
ATOM 2840 C C . GLY B 1 62 ? 5.295 30.555 18.529 1.00 49.13 62 GLY B C 1
ATOM 2841 O O . GLY B 1 62 ? 4.048 30.404 18.661 1.00 48.26 62 GLY B O 1
ATOM 2842 N N . GLN B 1 63 ? 6.176 29.540 18.433 1.00 48.45 63 GLN B N 1
ATOM 2843 C CA . GLN B 1 63 ? 5.873 28.087 18.574 1.00 46.66 63 GLN B CA 1
ATOM 2844 C C . GLN B 1 63 ? 6.115 27.602 20.011 1.00 46.00 63 GLN B C 1
ATOM 2845 O O . GLN B 1 63 ? 7.269 27.401 20.390 1.00 46.60 63 GLN B O 1
ATOM 2851 N N . ILE B 1 64 ? 5.047 27.488 20.825 1.00 43.85 64 ILE B N 1
ATOM 2852 C CA . ILE B 1 64 ? 5.186 26.906 22.161 1.00 42.32 64 ILE B CA 1
ATOM 2853 C C . ILE B 1 64 ? 4.896 25.428 22.141 1.00 42.12 64 ILE B C 1
ATOM 2854 O O . ILE B 1 64 ? 4.142 24.969 21.327 1.00 44.92 64 ILE B O 1
ATOM 2859 N N . VAL B 1 65 ? 5.546 24.659 22.998 1.00 41.79 65 VAL B N 1
ATOM 2860 C CA . VAL B 1 65 ? 5.304 23.225 23.202 1.00 39.22 65 VAL B CA 1
ATOM 2861 C C . VAL B 1 65 ? 5.190 23.027 24.718 1.00 40.19 65 VAL B C 1
ATOM 2862 O O . VAL B 1 65 ? 5.966 23.610 25.488 1.00 39.77 65 VAL B O 1
ATOM 2866 N N . ILE B 1 66 ? 4.193 22.245 25.149 1.00 38.54 66 ILE B N 1
ATOM 2867 C CA . ILE B 1 66 ? 4.004 21.914 26.556 1.00 34.16 66 ILE B CA 1
ATOM 2868 C C . ILE B 1 66 ? 3.860 20.352 26.627 1.00 33.97 66 ILE B C 1
ATOM 2869 O O . ILE B 1 66 ? 3.702 19.716 25.636 1.00 30.75 66 ILE B O 1
ATOM 2874 N N . CYS B 1 67 ? 3.920 19.741 27.800 1.00 33.46 67 CYS B N 1
ATOM 2875 C CA . CYS B 1 67 ? 3.827 18.302 27.814 1.00 33.62 67 CYS B CA 1
ATOM 2876 C C . CYS B 1 67 ? 3.121 17.809 29.088 1.00 34.17 67 CYS B C 1
ATOM 2877 O O . CYS B 1 67 ? 3.541 18.125 30.232 1.00 33.91 67 CYS B O 1
ATOM 2880 N N . ALA B 1 68 ? 2.014 17.068 28.858 1.00 32.90 68 ALA B N 1
ATOM 2881 C CA . ALA B 1 68 ? 1.164 16.564 29.910 1.00 32.35 68 ALA B CA 1
ATOM 2882 C C . ALA B 1 68 ? 1.593 15.123 30.197 1.00 33.09 68 ALA B C 1
ATOM 2883 O O . ALA B 1 68 ? 1.833 14.314 29.251 1.00 33.40 68 ALA B O 1
ATOM 2885 N N . ARG B 1 69 ? 1.637 14.804 31.490 1.00 32.72 69 ARG B N 1
ATOM 2886 C CA . ARG B 1 69 ? 1.864 13.502 31.915 1.00 33.06 69 ARG B CA 1
ATOM 2887 C C . ARG B 1 69 ? 0.712 12.990 32.758 1.00 33.47 69 ARG B C 1
ATOM 2888 O O . ARG B 1 69 ? 0.230 13.645 33.624 1.00 31.75 69 ARG B O 1
ATOM 2896 N N . LYS B 1 70 ? 0.286 11.768 32.473 1.00 35.42 70 LYS B N 1
ATOM 2897 C CA . LYS B 1 70 ? -0.838 11.129 33.172 1.00 36.94 70 LYS B CA 1
ATOM 2898 C C . LYS B 1 70 ? -0.330 9.859 33.897 1.00 36.87 70 LYS B C 1
ATOM 2899 O O . LYS B 1 70 ? 0.599 9.181 33.425 1.00 38.44 70 LYS B O 1
ATOM 2905 N N . GLU B 1 71 ? -0.828 9.585 35.092 1.00 37.73 71 GLU B N 1
ATOM 2906 C CA . GLU B 1 71 ? -0.530 8.300 35.741 1.00 38.43 71 GLU B CA 1
ATOM 2907 C C . GLU B 1 71 ? -1.792 7.725 36.301 1.00 39.38 71 GLU B C 1
ATOM 2908 O O . GLU B 1 71 ? -2.617 8.472 36.900 1.00 38.53 71 GLU B O 1
ATOM 2914 N N . GLU B 1 72 ? -1.973 6.414 36.055 1.00 40.81 72 GLU B N 1
ATOM 2915 C CA . GLU B 1 72 ? -3.177 5.660 36.532 1.00 41.15 72 GLU B CA 1
ATOM 2916 C C . GLU B 1 72 ? -2.741 4.355 37.077 1.00 40.25 72 GLU B C 1
ATOM 2917 O O . GLU B 1 72 ? -1.849 3.711 36.541 1.00 39.23 72 GLU B O 1
ATOM 2923 N N . LYS B 1 73 ? -3.347 4.028 38.203 1.00 42.11 73 LYS B N 1
ATOM 2924 C CA . LYS B 1 73 ? -3.146 2.735 38.839 1.00 44.20 73 LYS B CA 1
ATOM 2925 C C . LYS B 1 73 ? -3.624 1.554 37.930 1.00 43.53 73 LYS B C 1
ATOM 2926 O O . LYS B 1 73 ? -4.712 1.622 37.370 1.00 41.19 73 LYS B O 1
ATOM 2932 N N . ILE B 1 74 ? -2.758 0.538 37.758 1.00 43.85 74 ILE B N 1
ATOM 2933 C CA . ILE B 1 74 ? -3.074 -0.719 37.083 1.00 44.50 74 ILE B CA 1
ATOM 2934 C C . ILE B 1 74 ? -3.851 -1.638 38.092 1.00 45.95 74 ILE B C 1
ATOM 2935 O O . ILE B 1 74 ? -3.243 -2.493 38.790 1.00 45.17 74 ILE B O 1
ATOM 2940 N N . LEU B 1 75 ? -5.176 -1.420 38.151 1.00 47.66 75 LEU B N 1
ATOM 2941 C CA . LEU B 1 75 ? -6.128 -2.069 39.071 1.00 50.69 75 LEU B CA 1
ATOM 2942 C C . LEU B 1 75 ? -7.446 -2.546 38.341 1.00 52.42 75 LEU B C 1
ATOM 2943 O O . LEU B 1 75 ? -8.466 -1.873 38.420 1.00 52.97 75 LEU B O 1
ATOM 2948 N N . PRO B 1 76 ? -7.420 -3.691 37.617 1.00 54.00 76 PRO B N 1
ATOM 2949 C CA . PRO B 1 76 ? -8.611 -4.219 36.925 1.00 54.53 76 PRO B CA 1
ATOM 2950 C C . PRO B 1 76 ? -9.875 -4.413 37.770 1.00 55.84 76 PRO B C 1
ATOM 2951 O O . PRO B 1 76 ? -9.816 -4.960 38.849 1.00 56.87 76 PRO B O 1
ATOM 2955 N N . SER B 1 77 ? -11.006 -3.990 37.233 1.00 57.08 77 SER B N 1
ATOM 2956 C CA . SER B 1 77 ? -12.348 -4.227 37.778 1.00 59.38 77 SER B CA 1
ATOM 2957 C C . SER B 1 77 ? -12.754 -5.680 38.247 1.00 59.60 77 SER B C 1
ATOM 2958 O O . SER B 1 77 ? -13.660 -5.788 39.131 1.00 59.25 77 SER B O 1
ATOM 2961 N N . PRO B 1 78 ? -12.140 -6.763 37.629 1.00 58.84 78 PRO B N 1
ATOM 2962 C CA . PRO B 1 78 ? -12.251 -8.159 38.063 1.00 58.97 78 PRO B CA 1
ATOM 2963 C C . PRO B 1 78 ? -11.505 -8.424 39.355 1.00 59.15 78 PRO B C 1
ATOM 2964 O O . PRO B 1 78 ? -12.029 -9.139 40.219 1.00 59.80 78 PRO B O 1
ATOM 2968 N N . VAL B 1 79 ? -10.271 -7.918 39.452 1.00 58.08 79 VAL B N 1
ATOM 2969 C CA . VAL B 1 79 ? -9.484 -8.025 40.676 1.00 56.34 79 VAL B CA 1
ATOM 2970 C C . VAL B 1 79 ? -10.225 -7.378 41.840 1.00 56.43 79 VAL B C 1
ATOM 2971 O O . VAL B 1 79 ? -10.297 -7.981 42.920 1.00 55.51 79 VAL B O 1
ATOM 2975 N N . ILE B 1 80 ? -10.721 -6.147 41.619 1.00 57.58 80 ILE B N 1
ATOM 2976 C CA . ILE B 1 80 ? -11.629 -5.465 42.538 1.00 57.89 80 ILE B CA 1
ATOM 2977 C C . ILE B 1 80 ? -12.709 -6.476 42.756 1.00 59.71 80 ILE B C 1
ATOM 2978 O O . ILE B 1 80 ? -12.843 -6.925 43.848 1.00 61.47 80 ILE B O 1
ATOM 2983 N N . LYS B 1 81 ? -13.447 -6.894 41.722 1.00 61.88 81 LYS B N 1
ATOM 2984 C CA . LYS B 1 81 ? -14.691 -7.669 41.921 1.00 62.98 81 LYS B CA 1
ATOM 2985 C C . LYS B 1 81 ? -14.502 -8.861 42.805 1.00 63.86 81 LYS B C 1
ATOM 2986 O O . LYS B 1 81 ? -15.173 -8.968 43.865 1.00 63.55 81 LYS B O 1
ATOM 2992 N N . GLN B 1 82 ? -13.569 -9.731 42.390 1.00 64.24 82 GLN B N 1
ATOM 2993 C CA . GLN B 1 82 ? -13.204 -10.918 43.140 1.00 65.15 82 GLN B CA 1
ATOM 2994 C C . GLN B 1 82 ? -12.843 -10.636 44.575 1.00 66.49 82 GLN B C 1
ATOM 2995 O O . GLN B 1 82 ? -13.216 -11.403 45.441 1.00 68.20 82 GLN B O 1
ATOM 3001 N N . ALA B 1 83 ? -12.160 -9.541 44.881 1.00 68.37 83 ALA B N 1
ATOM 3002 C CA . ALA B 1 83 ? -11.744 -9.359 46.265 1.00 69.36 83 ALA B CA 1
ATOM 3003 C C . ALA B 1 83 ? -12.930 -8.983 47.136 1.00 70.75 83 ALA B C 1
ATOM 3004 O O . ALA B 1 83 ? -12.944 -9.345 48.319 1.00 71.26 83 ALA B O 1
ATOM 3006 N N . LEU B 1 84 ? -13.928 -8.307 46.539 1.00 72.41 84 LEU B N 1
ATOM 3007 C CA . LEU B 1 84 ? -15.217 -7.892 47.192 1.00 74.71 84 LEU B CA 1
ATOM 3008 C C . LEU B 1 84 ? -16.227 -9.008 47.468 1.00 75.85 84 LEU B C 1
ATOM 3009 O O . LEU B 1 84 ? -16.620 -9.216 48.592 1.00 75.90 84 LEU B O 1
ATOM 3014 N N . GLU B 1 85 ? -16.679 -9.652 46.395 1.00 77.92 85 GLU B N 1
ATOM 3015 C CA . GLU B 1 85 ? -17.322 -10.983 46.397 1.00 79.56 85 GLU B CA 1
ATOM 3016 C C . GLU B 1 85 ? -16.719 -12.075 47.283 1.00 80.38 85 GLU B C 1
ATOM 3017 O O . GLU B 1 85 ? -17.451 -12.927 47.777 1.00 80.94 85 GLU B O 1
ATOM 3023 N N . ALA B 1 86 ? -15.394 -12.106 47.413 1.00 81.74 86 ALA B N 1
ATOM 3024 C CA . ALA B 1 86 ? -14.715 -13.080 48.287 1.00 82.83 86 ALA B CA 1
ATOM 3025 C C . ALA B 1 86 ? -14.983 -12.713 49.727 1.00 83.64 86 ALA B C 1
ATOM 3026 O O . ALA B 1 86 ? -15.083 -13.586 50.597 1.00 84.31 86 ALA B O 1
ATOM 3028 N N . LYS B 1 87 ? -15.128 -11.415 49.960 1.00 84.38 87 LYS B N 1
ATOM 3029 C CA . LYS B 1 87 ? -15.219 -10.877 51.285 1.00 85.32 87 LYS B CA 1
ATOM 3030 C C . LYS B 1 87 ? -16.658 -10.948 51.757 1.00 86.41 87 LYS B C 1
ATOM 3031 O O . LYS B 1 87 ? -16.902 -11.200 52.942 1.00 86.78 87 LYS B O 1
ATOM 3037 N N . ILE B 1 88 ? -17.606 -10.732 50.837 1.00 87.89 88 ILE B N 1
ATOM 3038 C CA . ILE B 1 88 ? -19.050 -10.978 51.106 1.00 89.23 88 ILE B CA 1
ATOM 3039 C C . ILE B 1 88 ? -19.251 -12.465 51.400 1.00 90.33 88 ILE B C 1
ATOM 3040 O O . ILE B 1 88 ? -19.795 -12.811 52.431 1.00 90.33 88 ILE B O 1
ATOM 3045 N N . ALA B 1 89 ? -18.752 -13.322 50.511 1.00 91.91 89 ALA B N 1
ATOM 3046 C CA . ALA B 1 89 ? -18.600 -14.761 50.772 1.00 93.39 89 ALA B CA 1
ATOM 3047 C C . ALA B 1 89 ? -17.617 -15.168 51.924 1.00 94.64 89 ALA B C 1
ATOM 3048 O O . ALA B 1 89 ? -17.043 -16.273 51.925 1.00 94.62 89 ALA B O 1
ATOM 3050 N N . LYS B 1 90 ? -17.427 -14.268 52.891 1.00 96.14 90 LYS B N 1
ATOM 3051 C CA . LYS B 1 90 ? -16.963 -14.640 54.230 1.00 97.67 90 LYS B CA 1
ATOM 3052 C C . LYS B 1 90 ? -17.995 -14.130 55.286 1.00 99.43 90 LYS B C 1
ATOM 3053 O O . LYS B 1 90 ? -18.224 -14.777 56.331 1.00 100.04 90 LYS B O 1
ATOM 3059 N N . LEU B 1 91 ? -18.666 -13.009 55.015 1.00 100.93 91 LEU B N 1
ATOM 3060 C CA . LEU B 1 91 ? -19.821 -12.652 55.861 1.00 102.37 91 LEU B CA 1
ATOM 3061 C C . LEU B 1 91 ? -21.104 -13.454 55.448 1.00 103.56 91 LEU B C 1
ATOM 3062 O O . LEU B 1 91 ? -22.269 -13.007 55.482 1.00 102.84 91 LEU B O 1
ATOM 3067 N N . GLU B 1 92 ? -20.783 -14.688 55.053 1.00 105.19 92 GLU B N 1
ATOM 3068 C CA . GLU B 1 92 ? -21.682 -15.808 54.847 1.00 106.72 92 GLU B CA 1
ATOM 3069 C C . GLU B 1 92 ? -21.255 -16.874 55.866 1.00 107.68 92 GLU B C 1
ATOM 3070 O O . GLU B 1 92 ? -21.397 -18.079 55.617 1.00 107.21 92 GLU B O 1
ATOM 3076 N N . ALA B 1 93 ? -20.688 -16.398 56.990 1.00 109.36 93 ALA B N 1
ATOM 3077 C CA . ALA B 1 93 ? -20.335 -17.209 58.178 1.00 110.74 93 ALA B CA 1
ATOM 3078 C C . ALA B 1 93 ? -21.618 -17.476 58.978 1.00 111.55 93 ALA B C 1
ATOM 3079 O O . ALA B 1 93 ? -22.021 -18.626 59.190 1.00 111.54 93 ALA B O 1
ATOM 3081 N N . GLU B 1 94 ? -22.250 -16.399 59.427 1.00 112.61 94 GLU B N 1
ATOM 3082 C CA . GLU B 1 94 ? -23.632 -16.448 59.873 1.00 113.59 94 GLU B CA 1
ATOM 3083 C C . GLU B 1 94 ? -24.280 -15.315 59.080 1.00 113.91 94 GLU B C 1
ATOM 3084 O O . GLU B 1 94 ? -23.669 -14.249 58.889 1.00 113.80 94 GLU B O 1
ATOM 3090 N N . GLN B 1 95 ? -25.479 -15.560 58.562 1.00 114.34 95 GLN B N 1
ATOM 3091 C CA . GLN B 1 95 ? -26.125 -14.575 57.696 1.00 114.61 95 GLN B CA 1
ATOM 3092 C C . GLN B 1 95 ? -26.708 -13.362 58.479 1.00 115.37 95 GLN B C 1
ATOM 3093 O O . GLN B 1 95 ? -26.252 -13.036 59.590 1.00 115.15 95 GLN B O 1
ATOM 3099 N N . ALA B 1 96 ? -27.745 -12.752 57.905 1.00 116.12 96 ALA B N 1
ATOM 3100 C CA . ALA B 1 96 ? -28.055 -11.324 58.028 1.00 116.66 96 ALA B CA 1
ATOM 3101 C C . ALA B 1 96 ? -27.433 -10.700 56.774 1.00 117.23 96 ALA B C 1
ATOM 3102 O O . ALA B 1 96 ? -26.468 -9.922 56.887 1.00 117.42 96 ALA B O 1
ATOM 3104 N N . ARG B 1 97 ? -27.968 -11.094 55.596 1.00 117.61 97 ARG B N 1
ATOM 3105 C CA . ARG B 1 97 ? -27.605 -10.568 54.249 1.00 117.66 97 ARG B CA 1
ATOM 3106 C C . ARG B 1 97 ? -27.531 -9.042 54.270 1.00 117.91 97 ARG B C 1
ATOM 3107 O O . ARG B 1 97 ? -26.676 -8.436 53.595 1.00 117.56 97 ARG B O 1
ATOM 3115 N N . LYS B 1 98 ? -28.510 -8.473 54.990 1.00 118.29 98 LYS B N 1
ATOM 3116 C CA . LYS B 1 98 ? -28.468 -7.166 55.696 1.00 118.71 98 LYS B CA 1
ATOM 3117 C C . LYS B 1 98 ? -27.390 -6.153 55.280 1.00 118.78 98 LYS B C 1
ATOM 3118 O O . LYS B 1 98 ? -26.180 -6.447 55.310 1.00 119.05 98 LYS B O 1
ATOM 3124 N N . LEU B 1 99 ? -27.849 -4.948 54.937 1.00 118.38 99 LEU B N 1
ATOM 3125 C CA . LEU B 1 99 ? -26.991 -3.890 54.374 1.00 117.74 99 LEU B CA 1
ATOM 3126 C C . LEU B 1 99 ? -25.970 -4.448 53.334 1.00 117.19 99 LEU B C 1
ATOM 3127 O O . LEU B 1 99 ? -24.753 -4.370 53.498 1.00 116.85 99 LEU B O 1
ATOM 3132 N N . LYS B 1 100 ? -26.513 -5.074 52.289 1.00 116.77 100 LYS B N 1
ATOM 3133 C CA . LYS B 1 100 ? -25.849 -5.136 50.994 1.00 116.14 100 LYS B CA 1
ATOM 3134 C C . LYS B 1 100 ? -26.085 -3.781 50.336 1.00 115.59 100 LYS B C 1
ATOM 3135 O O . LYS B 1 100 ? -25.974 -3.643 49.118 1.00 115.65 100 LYS B O 1
ATOM 3141 N N . LYS B 1 101 ? -26.418 -2.792 51.176 1.00 114.88 101 LYS B N 1
ATOM 3142 C CA . LYS B 1 101 ? -26.592 -1.385 50.793 1.00 113.90 101 LYS B CA 1
ATOM 3143 C C . LYS B 1 101 ? -25.426 -0.526 51.288 1.00 113.45 101 LYS B C 1
ATOM 3144 O O . LYS B 1 101 ? -24.726 0.086 50.479 1.00 113.37 101 LYS B O 1
ATOM 3150 N N . THR B 1 102 ? -25.224 -0.505 52.611 1.00 112.83 102 THR B N 1
ATOM 3151 C CA . THR B 1 102 ? -24.136 0.256 53.252 1.00 112.08 102 THR B CA 1
ATOM 3152 C C . THR B 1 102 ? -23.085 -0.587 54.022 1.00 111.49 102 THR B C 1
ATOM 3153 O O . THR B 1 102 ? -22.227 -0.022 54.709 1.00 111.92 102 THR B O 1
ATOM 3157 N N . GLU B 1 103 ? -23.137 -1.918 53.919 1.00 110.57 103 GLU B N 1
ATOM 3158 C CA . GLU B 1 103 ? -22.037 -2.759 54.446 1.00 109.95 103 GLU B CA 1
ATOM 3159 C C . GLU B 1 103 ? -21.131 -3.221 53.321 1.00 109.23 103 GLU B C 1
ATOM 3160 O O . GLU B 1 103 ? -19.927 -3.006 53.382 1.00 108.99 103 GLU B O 1
ATOM 3166 N N . LYS B 1 104 ? -21.713 -3.863 52.308 1.00 108.47 104 LYS B N 1
ATOM 3167 C CA . LYS B 1 104 ? -21.035 -4.050 51.029 1.00 107.76 104 LYS B CA 1
ATOM 3168 C C . LYS B 1 104 ? -20.506 -2.687 50.523 1.00 106.99 104 LYS B C 1
ATOM 3169 O O . LYS B 1 104 ? -19.447 -2.620 49.887 1.00 106.79 104 LYS B O 1
ATOM 3175 N N . ASP B 1 105 ? -21.254 -1.620 50.829 1.00 105.67 105 ASP B N 1
ATOM 3176 C CA . ASP B 1 105 ? -20.893 -0.241 50.483 1.00 104.63 105 ASP B CA 1
ATOM 3177 C C . ASP B 1 105 ? -19.561 0.223 51.140 1.00 103.80 105 ASP B C 1
ATOM 3178 O O . ASP B 1 105 ? -18.587 0.524 50.428 1.00 103.37 105 ASP B O 1
ATOM 3183 N N . SER B 1 106 ? -19.526 0.263 52.483 1.00 102.70 106 SER B N 1
ATOM 3184 C CA . SER B 1 106 ? -18.279 0.456 53.265 1.00 101.21 106 SER B CA 1
ATOM 3185 C C . SER B 1 106 ? -17.248 -0.705 53.074 1.00 100.34 106 SER B C 1
ATOM 3186 O O . SER B 1 106 ? -16.140 -0.676 53.651 1.00 100.11 106 SER B O 1
ATOM 3189 N N . LEU B 1 107 ? -17.617 -1.700 52.251 1.00 98.45 107 LEU B N 1
ATOM 3190 C CA . LEU B 1 107 ? -16.745 -2.831 51.948 1.00 96.85 107 LEU B CA 1
ATOM 3191 C C . LEU B 1 107 ? -15.799 -2.550 50.757 1.00 95.58 107 LEU B C 1
ATOM 3192 O O . LEU B 1 107 ? -14.594 -2.759 50.872 1.00 95.37 107 LEU B O 1
ATOM 3197 N N . LYS B 1 108 ? -16.347 -2.055 49.644 1.00 94.13 108 LYS B N 1
ATOM 3198 C CA . LYS B 1 108 ? -15.568 -1.595 48.477 1.00 92.61 108 LYS B CA 1
ATOM 3199 C C . LYS B 1 108 ? -14.400 -0.725 48.887 1.00 91.18 108 LYS B C 1
ATOM 3200 O O . LYS B 1 108 ? -13.280 -0.935 48.422 1.00 91.27 108 LYS B O 1
ATOM 3206 N N . ASP B 1 109 ? -14.668 0.245 49.761 1.00 89.43 109 ASP B N 1
ATOM 3207 C CA . ASP B 1 109 ? -13.660 1.197 50.250 1.00 87.81 109 ASP B CA 1
ATOM 3208 C C . ASP B 1 109 ? -12.442 0.500 50.897 1.00 85.68 109 ASP B C 1
ATOM 3209 O O . ASP B 1 109 ? -11.281 0.945 50.742 1.00 85.76 109 ASP B O 1
ATOM 3214 N N . GLU B 1 110 ? -12.724 -0.609 51.573 1.00 82.40 110 GLU B N 1
ATOM 3215 C CA . GLU B 1 110 ? -11.726 -1.392 52.257 1.00 79.68 110 GLU B CA 1
ATOM 3216 C C . GLU B 1 110 ? -10.938 -2.277 51.285 1.00 76.98 110 GLU B C 1
ATOM 3217 O O . GLU B 1 110 ? -9.712 -2.403 51.405 1.00 76.56 110 GLU B O 1
ATOM 3223 N N . VAL B 1 111 ? -11.633 -2.900 50.335 1.00 73.06 111 VAL B N 1
ATOM 3224 C CA . VAL B 1 111 ? -10.962 -3.573 49.212 1.00 69.25 111 VAL B CA 1
ATOM 3225 C C . VAL B 1 111 ? -9.999 -2.611 48.480 1.00 67.60 111 VAL B C 1
ATOM 3226 O O . VAL B 1 111 ? -8.809 -2.956 48.251 1.00 67.42 111 VAL B O 1
ATOM 3230 N N . LEU B 1 112 ? -10.505 -1.411 48.148 1.00 64.40 112 LEU B N 1
ATOM 3231 C CA . LEU B 1 112 ? -9.763 -0.404 47.409 1.00 61.88 112 LEU B CA 1
ATOM 3232 C C . LEU B 1 112 ? -8.580 0.095 48.201 1.00 60.33 112 LEU B C 1
ATOM 3233 O O . LEU B 1 112 ? -7.456 0.205 47.700 1.00 59.36 112 LEU B O 1
ATOM 3238 N N . HIS B 1 113 ? -8.878 0.462 49.429 1.00 58.59 113 HIS B N 1
ATOM 3239 C CA . HIS B 1 113 ? -7.870 0.849 50.346 1.00 58.25 113 HIS B CA 1
ATOM 3240 C C . HIS B 1 113 ? -6.859 -0.275 50.516 1.00 57.73 113 HIS B C 1
ATOM 3241 O O . HIS B 1 113 ? -5.690 0.011 50.602 1.00 58.36 113 HIS B O 1
ATOM 3248 N N . SER B 1 114 ? -7.301 -1.538 50.566 1.00 57.81 114 SER B N 1
A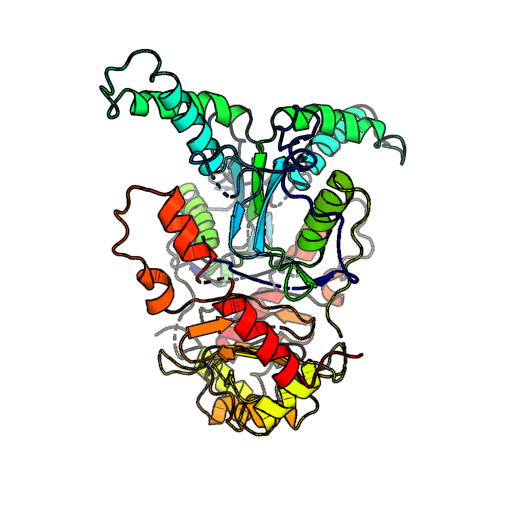TOM 3249 C CA . SER B 1 114 ? -6.403 -2.690 50.621 1.00 58.34 114 SER B CA 1
ATOM 3250 C C . SER B 1 114 ? -5.559 -2.859 49.357 1.00 57.94 114 SER B C 1
ATOM 3251 O O . SER B 1 114 ? -4.328 -3.017 49.467 1.00 59.24 114 SER B O 1
ATOM 3254 N N . LEU B 1 115 ? -6.207 -2.796 48.184 1.00 56.20 115 LEU B N 1
ATOM 3255 C CA . LEU B 1 115 ? -5.539 -3.015 46.900 1.00 54.16 115 LEU B CA 1
ATOM 3256 C C . LEU B 1 115 ? -4.855 -1.816 46.267 1.00 52.95 115 LEU B C 1
ATOM 3257 O O . LEU B 1 115 ? -3.777 -1.999 45.720 1.00 52.93 115 LEU B O 1
ATOM 3262 N N . LEU B 1 116 ? -5.438 -0.607 46.286 1.00 50.95 116 LEU B N 1
ATOM 3263 C CA . LEU B 1 116 ? -4.728 0.538 45.670 1.00 50.53 116 LEU B CA 1
ATOM 3264 C C . LEU B 1 116 ? -3.147 0.646 45.929 1.00 48.85 116 LEU B C 1
ATOM 3265 O O . LEU B 1 116 ? -2.349 0.845 44.998 1.00 46.45 116 LEU B O 1
ATOM 3270 N N . PRO B 1 117 ? -2.705 0.484 47.204 1.00 47.71 117 PRO B N 1
ATOM 3271 C CA . PRO B 1 117 ? -1.262 0.525 47.418 1.00 46.07 117 PRO B CA 1
ATOM 3272 C C . PRO B 1 117 ? -0.464 -0.562 46.739 1.00 45.25 117 PRO B C 1
ATOM 3273 O O . PRO B 1 117 ? 0.725 -0.431 46.706 1.00 46.23 117 PRO B O 1
ATOM 3277 N N . ARG B 1 118 ? -1.090 -1.628 46.225 1.00 45.05 118 ARG B N 1
ATOM 3278 C CA . ARG B 1 118 ? -0.377 -2.807 45.672 1.00 44.33 118 ARG B CA 1
ATOM 3279 C C . ARG B 1 118 ? -0.165 -2.566 44.217 1.00 42.76 118 ARG B C 1
ATOM 3280 O O . ARG B 1 118 ? 0.846 -2.981 43.635 1.00 41.60 118 ARG B O 1
ATOM 3288 N N . ALA B 1 119 ? -1.175 -1.901 43.645 1.00 41.37 119 ALA B N 1
ATOM 3289 C CA . ALA B 1 119 ? -1.309 -1.590 42.243 1.00 40.36 119 ALA B CA 1
ATOM 3290 C C . ALA B 1 119 ? -0.069 -0.836 41.654 1.00 41.64 119 ALA B C 1
ATOM 3291 O O . ALA B 1 119 ? 0.526 0.075 42.319 1.00 43.84 119 ALA B O 1
ATOM 3293 N N . PHE B 1 120 ? 0.301 -1.177 40.413 1.00 41.32 120 PHE B N 1
ATOM 3294 C CA . PHE B 1 120 ? 1.515 -0.641 39.733 1.00 40.43 120 PHE B CA 1
ATOM 3295 C C . PHE B 1 120 ? 0.910 0.489 38.939 1.00 42.00 120 PHE B C 1
ATOM 3296 O O . PHE B 1 120 ? -0.346 0.663 38.933 1.00 41.64 120 PHE B O 1
ATOM 3304 N N . SER B 1 121 ? 1.759 1.261 38.265 1.00 43.27 121 SER B N 1
ATOM 3305 C CA . SER B 1 121 ? 1.283 2.492 37.546 1.00 43.38 121 SER B CA 1
ATOM 3306 C C . SER B 1 121 ? 1.499 2.419 36.058 1.00 42.91 121 SER B C 1
ATOM 3307 O O . SER B 1 121 ? 2.508 1.868 35.590 1.00 39.39 121 SER B O 1
ATOM 3310 N N . ARG B 1 122 ? 0.475 2.907 35.342 1.00 42.85 122 ARG B N 1
ATOM 3311 C CA . ARG B 1 122 ? 0.639 3.203 33.937 1.00 45.00 122 ARG B CA 1
ATOM 3312 C C . ARG B 1 122 ? 0.838 4.746 33.720 1.00 43.42 122 ARG B C 1
ATOM 3313 O O . ARG B 1 122 ? 0.141 5.583 34.310 1.00 40.65 122 ARG B O 1
ATOM 3321 N N . PHE B 1 123 ? 1.874 5.045 32.933 1.00 43.80 123 PHE B N 1
ATOM 3322 C CA . PHE B 1 123 ? 2.233 6.391 32.450 1.00 44.71 123 PHE B CA 1
ATOM 3323 C C . PHE B 1 123 ? 2.042 6.648 30.932 1.00 44.25 123 PHE B C 1
ATOM 3324 O O . PHE B 1 123 ? 2.524 5.872 30.099 1.00 43.85 123 PHE B O 1
ATOM 3332 N N . SER B 1 124 ? 1.352 7.757 30.608 1.00 42.57 124 SER B N 1
ATOM 3333 C CA . SER B 1 124 ? 1.498 8.426 29.281 1.00 40.62 124 SER B CA 1
ATOM 3334 C C . SER B 1 124 ? 1.898 9.939 29.354 1.00 37.56 124 SER B C 1
ATOM 3335 O O . SER B 1 124 ? 1.612 10.594 30.308 1.00 35.96 124 SER B O 1
ATOM 3338 N N . GLN B 1 125 ? 2.570 10.458 28.336 1.00 37.01 125 GLN B N 1
ATOM 3339 C CA . GLN B 1 125 ? 2.904 11.874 28.213 1.00 36.61 125 GLN B CA 1
ATOM 3340 C C . GLN B 1 125 ? 2.273 12.322 26.964 1.00 36.74 125 GLN B C 1
ATOM 3341 O O . GLN B 1 125 ? 2.134 11.523 26.026 1.00 35.45 125 GLN B O 1
ATOM 3347 N N . THR B 1 126 ? 1.940 13.608 26.868 1.00 34.46 126 THR B N 1
ATOM 3348 C CA . THR B 1 126 ? 1.358 14.098 25.581 1.00 33.94 126 THR B CA 1
ATOM 3349 C C . THR B 1 126 ? 1.873 15.442 25.284 1.00 33.11 126 THR B C 1
ATOM 3350 O O . THR B 1 126 ? 1.551 16.261 26.068 1.00 31.83 126 THR B O 1
ATOM 3370 N N . TRP B 1 129 ? 1.597 21.317 21.054 1.00 41.20 129 TRP B N 1
ATOM 3371 C CA . TRP B 1 129 ? 2.264 22.403 20.383 1.00 41.77 129 TRP B CA 1
ATOM 3372 C C . TRP B 1 129 ? 1.271 23.489 19.995 1.00 42.41 129 TRP B C 1
ATOM 3373 O O . TRP B 1 129 ? 0.273 23.258 19.318 1.00 42.55 129 TRP B O 1
ATOM 3384 N N . ILE B 1 130 ? 1.568 24.686 20.479 1.00 43.50 130 ILE B N 1
ATOM 3385 C CA . ILE B 1 130 ? 0.741 25.878 20.203 1.00 43.91 130 ILE B CA 1
ATOM 3386 C C . ILE B 1 130 ? 1.437 26.792 19.220 1.00 44.91 130 ILE B C 1
ATOM 3387 O O . ILE B 1 130 ? 2.584 27.275 19.481 1.00 41.97 130 ILE B O 1
ATOM 3392 N N . ASP B 1 131 ? 0.736 26.965 18.079 1.00 46.72 131 ASP B N 1
ATOM 3393 C CA . ASP B 1 131 ? 1.156 27.860 17.003 1.00 48.62 131 ASP B CA 1
ATOM 3394 C C . ASP B 1 131 ? 0.480 29.243 17.050 1.00 50.03 131 ASP B C 1
ATOM 3395 O O . ASP B 1 131 ? -0.501 29.495 16.351 1.00 50.74 131 ASP B O 1
ATOM 3400 N N . THR B 1 132 ? 1.002 30.141 17.881 1.00 52.79 132 THR B N 1
ATOM 3401 C CA . THR B 1 132 ? 0.395 31.455 18.138 1.00 55.09 132 THR B CA 1
ATOM 3402 C C . THR B 1 132 ? 0.215 32.287 16.820 1.00 57.43 132 THR B C 1
ATOM 3403 O O . THR B 1 132 ? -0.899 32.714 16.480 1.00 59.29 132 THR B O 1
ATOM 3407 N N . VAL B 1 133 ? 1.275 32.467 16.033 1.00 58.47 133 VAL B N 1
ATOM 3408 C CA . VAL B 1 133 ? 1.099 32.869 14.619 1.00 58.19 133 VAL B CA 1
ATOM 3409 C C . VAL B 1 133 ? -0.226 32.412 13.878 1.00 58.54 133 VAL B C 1
ATOM 3410 O O . VAL B 1 133 ? -1.104 33.270 13.600 1.00 60.00 133 VAL B O 1
ATOM 3414 N N . ASN B 1 134 ? -0.404 31.104 13.597 1.00 57.28 134 ASN B N 1
ATOM 3415 C CA . ASN B 1 134 ? -1.680 30.574 12.988 1.00 55.88 134 ASN B CA 1
ATOM 3416 C C . ASN B 1 134 ? -2.966 30.383 13.829 1.00 54.13 134 ASN B C 1
ATOM 3417 O O . ASN B 1 134 ? -4.025 30.226 13.241 1.00 53.72 134 ASN B O 1
ATOM 3422 N N . GLY B 1 135 ? -2.871 30.406 15.167 1.00 52.84 135 GLY B N 1
ATOM 3423 C CA . GLY B 1 135 ? -3.992 30.164 16.098 1.00 50.36 135 GLY B CA 1
ATOM 3424 C C . GLY B 1 135 ? -4.552 28.748 16.093 1.00 49.31 135 GLY B C 1
ATOM 3425 O O . GLY B 1 135 ? -5.789 28.518 16.193 1.00 48.84 135 GLY B O 1
ATOM 3426 N N . LEU B 1 136 ? -3.625 27.795 15.973 1.00 48.18 136 LEU B N 1
ATOM 3427 C CA . LEU B 1 136 ? -3.877 26.360 15.906 1.00 45.58 136 LEU B CA 1
ATOM 3428 C C . LEU B 1 136 ? -3.179 25.760 17.104 1.00 45.71 136 LEU B C 1
ATOM 3429 O O . LEU B 1 136 ? -2.149 26.311 17.593 1.00 45.97 136 LEU B O 1
ATOM 3434 N N . ILE B 1 137 ? -3.714 24.635 17.588 1.00 45.74 137 ILE B N 1
ATOM 3435 C CA . ILE B 1 137 ? -3.023 23.722 18.538 1.00 44.56 137 ILE B CA 1
ATOM 3436 C C . ILE B 1 137 ? -3.012 22.310 18.064 1.00 43.70 137 ILE B C 1
ATOM 3437 O O . ILE B 1 137 ? -4.025 21.737 17.708 1.00 44.41 137 ILE B O 1
ATOM 3450 N N . VAL B 1 139 ? -1.920 18.434 18.921 1.00 39.25 139 VAL B N 1
ATOM 3451 C CA . VAL B 1 139 ? -1.729 17.504 19.997 1.00 35.72 139 VAL B CA 1
ATOM 3452 C C . VAL B 1 139 ? -1.238 16.249 19.287 1.00 35.58 139 VAL B C 1
ATOM 3453 O O . VAL B 1 139 ? -1.806 15.821 18.225 1.00 33.36 139 VAL B O 1
ATOM 3457 N N . ASP B 1 140 ? -0.161 15.715 19.852 1.00 34.95 140 ASP B N 1
ATOM 3458 C CA . ASP B 1 140 ? 0.454 14.439 19.471 1.00 34.41 140 ASP B CA 1
ATOM 3459 C C . ASP B 1 140 ? -0.292 13.269 20.115 1.00 34.68 140 ASP B C 1
ATOM 3460 O O . ASP B 1 140 ? 0.119 12.756 21.182 1.00 36.06 140 ASP B O 1
ATOM 3465 N N . CYS B 1 141 ? -1.399 12.870 19.490 1.00 34.56 141 CYS B N 1
ATOM 3466 C CA . CYS B 1 141 ? -2.271 11.839 19.988 1.00 34.78 141 CYS B CA 1
ATOM 3467 C C . CYS B 1 141 ? -3.183 11.304 18.908 1.00 34.26 141 CYS B C 1
ATOM 3468 O O . CYS B 1 141 ? -3.443 11.973 17.915 1.00 32.81 141 CYS B O 1
ATOM 3471 N N . ALA B 1 142 ? -3.551 10.037 19.077 1.00 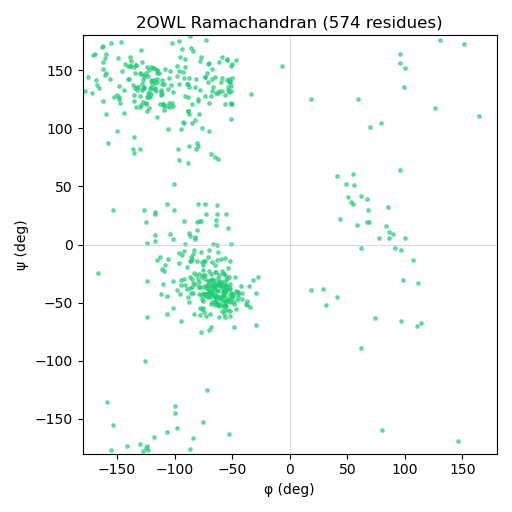34.68 142 ALA B N 1
ATOM 3472 C CA . ALA B 1 142 ? -4.275 9.294 18.072 1.00 37.65 142 ALA B CA 1
ATOM 3473 C C . ALA B 1 142 ? -5.793 9.313 18.334 1.00 40.94 142 ALA B C 1
ATOM 3474 O O . ALA B 1 142 ? -6.597 8.923 17.438 1.00 43.47 142 ALA B O 1
ATOM 3476 N N . SER B 1 143 ? -6.174 9.688 19.566 1.00 42.37 143 SER B N 1
ATOM 3477 C CA . SER B 1 143 ? -7.539 9.775 19.925 1.00 44.69 143 SER B CA 1
ATOM 3478 C C . SER B 1 143 ? -7.927 11.158 20.345 1.00 46.24 143 SER B C 1
ATOM 3479 O O . SER B 1 143 ? -7.228 11.818 21.103 1.00 46.52 143 SER B O 1
ATOM 3482 N N . ALA B 1 144 ? -9.103 11.563 19.881 1.00 47.71 144 ALA B N 1
ATOM 3483 C CA . ALA B 1 144 ? -9.824 12.744 20.406 1.00 48.63 144 ALA B CA 1
ATOM 3484 C C . ALA B 1 144 ? -10.208 12.793 21.926 1.00 48.27 144 ALA B C 1
ATOM 3485 O O . ALA B 1 144 ? -10.206 13.851 22.486 1.00 48.92 144 ALA B O 1
ATOM 3487 N N . LYS B 1 145 ? -10.496 11.669 22.567 1.00 48.90 145 LYS B N 1
ATOM 3488 C CA . LYS B 1 145 ? -10.628 11.591 24.015 1.00 49.39 145 LYS B CA 1
ATOM 3489 C C . LYS B 1 145 ? -9.456 12.257 24.718 1.00 49.07 145 LYS B C 1
ATOM 3490 O O . LYS B 1 145 ? -9.605 13.335 25.307 1.00 50.75 145 LYS B O 1
ATOM 3496 N N . LYS B 1 146 ? -8.295 11.598 24.636 1.00 48.91 146 LYS B N 1
ATOM 3497 C CA . LYS B 1 146 ? -6.944 12.101 24.955 1.00 47.55 146 LYS B CA 1
ATOM 3498 C C . LYS B 1 146 ? -6.550 13.509 24.536 1.00 45.30 146 LYS B C 1
ATOM 3499 O O . LYS B 1 146 ? -5.883 14.155 25.274 1.00 46.27 146 LYS B O 1
ATOM 3505 N N . ALA B 1 147 ? -6.877 14.004 23.344 1.00 44.95 147 ALA B N 1
ATOM 3506 C CA . ALA B 1 147 ? -6.558 15.395 23.025 1.00 42.77 147 ALA B CA 1
ATOM 3507 C C . ALA B 1 147 ? -7.468 16.284 23.889 1.00 43.90 147 ALA B C 1
ATOM 3508 O O . ALA B 1 147 ? -7.030 17.305 24.417 1.00 44.46 147 ALA B O 1
ATOM 3510 N N . GLU B 1 148 ? -8.734 15.869 24.097 1.00 44.66 148 GLU B N 1
ATOM 3511 C CA . GLU B 1 148 ? -9.694 16.681 24.870 1.00 44.64 148 GLU B CA 1
ATOM 3512 C C . GLU B 1 148 ? -9.326 16.719 26.357 1.00 43.76 148 GLU B C 1
ATOM 3513 O O . GLU B 1 148 ? -9.583 17.717 27.076 1.00 44.46 148 GLU B O 1
ATOM 3519 N N . ASP B 1 149 ? -8.723 15.627 26.831 1.00 43.56 149 ASP B N 1
ATOM 3520 C CA . ASP B 1 149 ? -8.096 15.584 28.177 1.00 41.90 149 ASP B CA 1
ATOM 3521 C C . ASP B 1 149 ? -6.951 16.579 28.342 1.00 40.79 149 ASP B C 1
ATOM 3522 O O . ASP B 1 149 ? -6.852 17.234 29.346 1.00 41.41 149 ASP B O 1
ATOM 3527 N N . THR B 1 150 ? -6.068 16.671 27.382 1.00 38.45 150 THR B N 1
ATOM 3528 C CA . THR B 1 150 ? -4.944 17.527 27.516 1.00 38.94 150 THR B CA 1
ATOM 3529 C C . THR B 1 150 ? -5.354 18.996 27.339 1.00 39.60 150 THR B C 1
ATOM 3530 O O . THR B 1 150 ? -4.667 19.902 27.851 1.00 39.64 150 THR B O 1
ATOM 3534 N N . LEU B 1 151 ? -6.435 19.253 26.602 1.00 38.11 151 LEU B N 1
ATOM 3535 C CA . LEU B 1 151 ? -6.862 20.634 26.440 1.00 37.37 151 LEU B CA 1
ATOM 3536 C C . LEU B 1 151 ? -7.522 21.150 27.680 1.00 38.05 151 LEU B C 1
ATOM 3537 O O . LEU B 1 151 ? -7.299 22.277 28.050 1.00 41.18 151 LEU B O 1
ATOM 3542 N N . ALA B 1 152 ? -8.452 20.380 28.200 1.00 36.75 152 ALA B N 1
ATOM 3543 C CA . ALA B 1 152 ? -8.967 20.497 29.507 1.00 37.59 152 ALA B CA 1
ATOM 3544 C C . ALA B 1 152 ? -7.868 20.873 30.547 1.00 38.58 152 ALA B C 1
ATOM 3545 O O . ALA B 1 152 ? -7.999 21.798 31.334 1.00 40.15 152 ALA B O 1
ATOM 3547 N N . LEU B 1 153 ? -6.764 20.146 30.563 1.00 38.36 153 LEU B N 1
ATOM 3548 C CA . LEU B 1 153 ? -5.687 20.462 31.511 1.00 36.77 153 LEU B CA 1
ATOM 3549 C C . LEU B 1 153 ? -5.287 21.913 31.276 1.00 35.83 153 LEU B C 1
ATOM 3550 O O . LEU B 1 153 ? -5.210 22.707 32.196 1.00 35.81 153 LEU B O 1
ATOM 3555 N N . LEU B 1 154 ? -5.005 22.256 30.039 1.00 36.84 154 LEU B N 1
ATOM 3556 C CA . LEU B 1 154 ? -4.595 23.601 29.726 1.00 38.91 154 LEU B CA 1
ATOM 3557 C C . LEU B 1 154 ? -5.689 24.686 29.935 1.00 41.10 154 LEU B C 1
ATOM 3558 O O . LEU B 1 154 ? -5.416 25.818 30.395 1.00 41.48 154 LEU B O 1
ATOM 3563 N N . ARG B 1 155 ? -6.953 24.324 29.682 1.00 42.40 155 ARG B N 1
ATOM 3564 C CA . ARG B 1 155 ? -8.007 25.275 29.955 1.00 43.41 155 ARG B CA 1
ATOM 3565 C C . ARG B 1 155 ? -8.285 25.563 31.480 1.00 43.51 155 ARG B C 1
ATOM 3566 O O . ARG B 1 155 ? -8.919 26.595 31.858 1.00 42.57 155 ARG B O 1
ATOM 3574 N N . LYS B 1 156 ? -7.885 24.612 32.305 1.00 43.22 156 LYS B N 1
ATOM 3575 C CA . LYS B 1 156 ? -7.788 24.745 33.771 1.00 44.21 156 LYS B CA 1
ATOM 3576 C C . LYS B 1 156 ? -6.550 25.555 34.154 1.00 45.27 156 LYS B C 1
ATOM 3577 O O . LYS B 1 156 ? -6.682 26.558 34.805 1.00 47.01 156 LYS B O 1
ATOM 3583 N N . SER B 1 157 ? -5.356 25.166 33.721 1.00 45.05 157 SER B N 1
ATOM 3584 C CA . SER B 1 157 ? -4.186 26.001 33.936 1.00 46.42 157 SER B CA 1
ATOM 3585 C C . SER B 1 157 ? -4.326 27.486 33.518 1.00 47.82 157 SER B C 1
ATOM 3586 O O . SER B 1 157 ? -3.859 28.338 34.261 1.00 49.10 157 SER B O 1
ATOM 3589 N N . LEU B 1 158 ? -4.942 27.785 32.356 1.00 48.95 158 LEU B N 1
ATOM 3590 C CA . LEU B 1 158 ? -5.102 29.166 31.780 1.00 48.23 158 LEU B CA 1
ATOM 3591 C C . LEU B 1 158 ? -6.408 29.906 32.122 1.00 48.67 158 LEU B C 1
ATOM 3592 O O . LEU B 1 158 ? -6.549 31.072 31.864 1.00 49.36 158 LEU B O 1
ATOM 3597 N N . GLY B 1 159 ? -7.345 29.238 32.729 1.00 50.62 159 GLY B N 1
ATOM 3598 C CA . GLY B 1 159 ? -8.638 29.835 32.964 1.00 52.67 159 GLY B CA 1
ATOM 3599 C C . GLY B 1 159 ? -9.596 29.431 31.884 1.00 54.11 159 GLY B C 1
ATOM 3600 O O . GLY B 1 159 ? -10.568 28.685 32.172 1.00 57.03 159 GLY B O 1
ATOM 3601 N N . SER B 1 160 ? -9.284 29.898 30.667 1.00 54.01 160 SER B N 1
ATOM 3602 C CA . SER B 1 160 ? -10.021 29.742 29.392 1.00 54.06 160 SER B CA 1
ATOM 3603 C C . SER B 1 160 ? -9.122 29.315 28.178 1.00 53.78 160 SER B C 1
ATOM 3604 O O . SER B 1 160 ? -8.055 29.945 27.911 1.00 53.15 160 SER B O 1
ATOM 3607 N N . LEU B 1 161 ? -9.607 28.300 27.424 1.00 52.70 161 LEU B N 1
ATOM 3608 C CA . LEU B 1 161 ? -9.082 27.870 26.100 1.00 52.47 161 LEU B CA 1
ATOM 3609 C C . LEU B 1 161 ? -10.256 27.614 25.112 1.00 50.89 161 LEU B C 1
ATOM 3610 O O . LEU B 1 161 ? -10.840 26.515 25.080 1.00 50.42 161 LEU B O 1
ATOM 3615 N N . PRO B 1 162 ? -10.653 28.632 24.320 1.00 50.65 162 PRO B N 1
ATOM 3616 C CA . PRO B 1 162 ? -11.798 28.303 23.426 1.00 47.72 162 PRO B CA 1
ATOM 3617 C C . PRO B 1 162 ? -11.254 27.714 22.109 1.00 45.74 162 PRO B C 1
ATOM 3618 O O . PRO B 1 162 ? -10.503 28.343 21.370 1.00 43.63 162 PRO B O 1
ATOM 3622 N N . VAL B 1 163 ? -11.567 26.458 21.860 1.00 45.27 163 VAL B N 1
ATOM 3623 C CA . VAL B 1 163 ? -10.946 25.794 20.689 1.00 44.54 163 VAL B CA 1
ATOM 3624 C C . VAL B 1 163 ? -12.020 25.051 19.916 1.00 44.46 163 VAL B C 1
ATOM 3625 O O . VAL B 1 163 ? -13.105 24.669 20.497 1.00 41.79 163 VAL B O 1
ATOM 3629 N N . VAL B 1 164 ? -11.719 24.881 18.627 1.00 44.76 164 VAL B N 1
ATOM 3630 C CA . VAL B 1 164 ? -12.566 24.099 17.708 1.00 46.17 164 VAL B CA 1
ATOM 3631 C C . VAL B 1 164 ? -11.685 23.285 16.776 1.00 47.21 164 VAL B C 1
ATOM 3632 O O . VAL B 1 164 ? -10.611 23.738 16.399 1.00 46.63 164 VAL B O 1
ATOM 3636 N N . PRO B 1 165 ? -12.103 22.045 16.452 1.00 49.19 165 PRO B N 1
ATOM 3637 C CA . PRO B 1 165 ? -11.382 21.338 15.359 1.00 51.21 165 PRO B CA 1
ATOM 3638 C C . PRO B 1 165 ? -11.572 22.015 13.976 1.00 53.16 165 PRO B C 1
ATOM 3639 O O . PRO B 1 165 ? -12.695 22.372 13.684 1.00 53.72 165 PRO B O 1
ATOM 3643 N N . LEU B 1 166 ? -10.532 22.208 13.148 1.00 54.66 166 LEU B N 1
ATOM 3644 C CA . LEU B 1 166 ? -10.714 22.543 11.701 1.00 55.65 166 LEU B CA 1
ATOM 3645 C C . LEU B 1 166 ? -11.936 21.904 11.056 1.00 56.99 166 LEU B C 1
ATOM 3646 O O . LEU B 1 166 ? -12.138 20.708 11.154 1.00 59.17 166 LEU B O 1
ATOM 3651 N N . SER B 1 167 ? -12.769 22.671 10.380 1.00 58.19 167 SER B N 1
ATOM 3652 C CA . SER B 1 167 ? -13.956 22.063 9.709 1.00 58.25 167 SER B CA 1
ATOM 3653 C C . SER B 1 167 ? -13.823 22.492 8.247 1.00 57.24 167 SER B C 1
ATOM 3654 O O . SER B 1 167 ? -13.518 23.676 7.961 1.00 57.20 167 SER B O 1
ATOM 3665 N N . GLU B 1 169 ? -14.820 22.925 4.283 1.00 50.61 169 GLU B N 1
ATOM 3666 C CA . GLU B 1 169 ? -16.009 23.304 3.565 1.00 50.03 169 GLU B CA 1
ATOM 3667 C C . GLU B 1 169 ? -16.620 22.081 2.919 1.00 49.20 169 GLU B C 1
ATOM 3668 O O . GLU B 1 169 ? -17.850 21.865 2.969 1.00 48.64 169 GLU B O 1
ATOM 3674 N N . ASN B 1 170 ? -15.725 21.286 2.321 1.00 48.02 170 ASN B N 1
ATOM 3675 C CA . ASN B 1 170 ? -16.076 19.992 1.740 1.00 47.31 170 ASN B CA 1
ATOM 3676 C C . ASN B 1 170 ? -15.631 18.803 2.510 1.00 45.97 170 ASN B C 1
ATOM 3677 O O . ASN B 1 170 ? -14.420 18.680 2.838 1.00 45.53 170 ASN B O 1
ATOM 3682 N N . PRO B 1 171 ? -16.590 17.842 2.668 1.00 46.59 171 PRO B N 1
ATOM 3683 C CA . PRO B 1 171 ? -16.291 16.629 3.423 1.00 45.36 171 PRO B CA 1
ATOM 3684 C C . PRO B 1 171 ? -15.005 16.055 2.833 1.00 43.79 171 PRO B C 1
ATOM 3685 O O . PRO B 1 171 ? -14.780 16.129 1.596 1.00 43.11 171 PRO B O 1
ATOM 3689 N N . ILE B 1 172 ? -14.158 15.574 3.753 1.00 42.80 172 ILE B N 1
ATOM 3690 C CA . ILE B 1 172 ? -12.818 15.074 3.456 1.00 41.94 172 ILE B CA 1
ATOM 3691 C C . ILE B 1 172 ? -12.829 13.814 2.609 1.00 40.35 172 ILE B C 1
ATOM 3692 O O . ILE B 1 172 ? -11.939 13.678 1.764 1.00 39.72 172 ILE B O 1
ATOM 3697 N N . GLU B 1 173 ? -13.822 12.931 2.843 1.00 40.35 173 GLU B N 1
ATOM 3698 C CA . GLU B 1 173 ? -13.993 11.644 2.123 1.00 42.33 173 GLU B CA 1
ATOM 3699 C C . GLU B 1 173 ? -14.070 11.857 0.645 1.00 43.47 173 GLU B C 1
ATOM 3700 O O . GLU B 1 173 ? -13.371 11.183 -0.148 1.00 44.86 173 GLU B O 1
ATOM 3706 N N . LEU B 1 174 ? -14.980 12.745 0.269 1.00 42.91 174 LEU B N 1
ATOM 3707 C CA . LEU B 1 174 ? -15.168 13.167 -1.123 1.00 42.27 174 LEU B CA 1
ATOM 3708 C C . LEU B 1 174 ? -13.877 13.731 -1.790 1.00 39.71 174 LEU B C 1
ATOM 3709 O O . LEU B 1 174 ? -13.596 13.461 -2.963 1.00 41.14 174 LEU B O 1
ATOM 3714 N N . THR B 1 175 ? -13.081 14.479 -1.074 1.00 37.45 175 THR B N 1
ATOM 3715 C CA . THR B 1 175 ? -11.800 14.926 -1.667 1.00 37.82 175 THR B CA 1
ATOM 3716 C C . THR B 1 175 ? -10.793 13.816 -1.847 1.00 37.85 175 THR B C 1
ATOM 3717 O O . THR B 1 175 ? -10.116 13.710 -2.861 1.00 39.06 175 THR B O 1
ATOM 3721 N N . LEU B 1 176 ? -10.732 12.948 -0.830 1.00 40.98 176 LEU B N 1
ATOM 3722 C CA . LEU B 1 176 ? -9.920 11.713 -0.780 1.00 38.14 176 LEU B CA 1
ATOM 3723 C C . LEU B 1 176 ? -10.214 10.748 -1.943 1.00 38.91 176 LEU B C 1
ATOM 3724 O O . LEU B 1 176 ? -9.288 10.375 -2.719 1.00 40.71 176 LEU B O 1
ATOM 3729 N N . THR B 1 177 ? -11.485 10.374 -2.068 1.00 38.36 177 THR B N 1
ATOM 3730 C CA . THR B 1 177 ? -12.104 9.673 -3.192 1.00 39.92 177 THR B CA 1
ATOM 3731 C C . THR B 1 177 ? -11.716 10.276 -4.549 1.00 43.19 177 THR B C 1
ATOM 3732 O O . THR B 1 177 ? -11.035 9.601 -5.369 1.00 45.89 177 THR B O 1
ATOM 3736 N N . GLU B 1 178 ? -11.958 11.583 -4.724 1.00 44.50 178 GLU B N 1
ATOM 3737 C CA . GLU B 1 178 ? -11.578 12.245 -5.967 1.00 45.02 178 GLU B CA 1
ATOM 3738 C C . GLU B 1 178 ? -10.179 12.036 -6.267 1.00 44.45 178 GLU B C 1
ATOM 3739 O O . GLU B 1 178 ? -9.908 11.757 -7.368 1.00 45.15 178 GLU B O 1
ATOM 3745 N N . TRP B 1 179 ? -9.276 12.246 -5.325 1.00 46.76 179 TRP B N 1
ATOM 3746 C CA . TRP B 1 179 ? -7.812 12.057 -5.573 1.00 47.13 179 TRP B CA 1
ATOM 3747 C C . TRP B 1 179 ? -7.558 10.613 -5.938 1.00 48.79 179 TRP B C 1
ATOM 3748 O O . TRP B 1 179 ? -6.565 10.300 -6.581 1.00 51.44 179 TRP B O 1
ATOM 3759 N N . VAL B 1 180 ? -8.401 9.675 -5.504 1.00 49.86 180 VAL B N 1
ATOM 3760 C CA . VAL B 1 180 ? -8.052 8.289 -5.829 1.00 49.41 180 VAL B CA 1
ATOM 3761 C C . VAL B 1 180 ? -8.657 7.938 -7.175 1.00 49.93 180 VAL B C 1
ATOM 3762 O O . VAL B 1 180 ? -8.007 7.298 -8.011 1.00 49.60 180 VAL B O 1
ATOM 3766 N N . ARG B 1 181 ? -9.868 8.438 -7.421 1.00 50.66 181 ARG B N 1
ATOM 3767 C CA . ARG B 1 181 ? -10.453 8.406 -8.786 1.00 51.10 181 ARG B CA 1
ATOM 3768 C C . ARG B 1 181 ? -9.488 9.108 -9.797 1.00 50.60 181 ARG B C 1
ATOM 3769 O O . ARG B 1 181 ? -8.933 8.502 -10.726 1.00 50.64 181 ARG B O 1
ATOM 3777 N N . SER B 1 182 ? -9.241 10.382 -9.600 1.00 49.75 182 SER B N 1
ATOM 3778 C CA . SER B 1 182 ? -8.378 11.074 -10.557 1.00 49.97 182 SER B CA 1
ATOM 3779 C C . SER B 1 182 ? -6.924 10.479 -10.690 1.00 48.03 182 SER B C 1
ATOM 3780 O O . SER B 1 182 ? -6.241 10.851 -11.591 1.00 46.28 182 SER B O 1
ATOM 3783 N N . GLY B 1 183 ? -6.481 9.594 -9.797 1.00 46.94 183 GLY B N 1
ATOM 3784 C CA . GLY B 1 183 ? -5.135 9.066 -9.928 1.00 47.21 183 GLY B CA 1
ATOM 3785 C C . GLY B 1 183 ? -4.006 9.884 -9.281 1.00 48.14 183 GLY B C 1
ATOM 3786 O O . GLY B 1 183 ? -2.764 9.520 -9.384 1.00 46.58 183 GLY B O 1
ATOM 3787 N N . SER B 1 184 ? -4.402 10.947 -8.557 1.00 48.03 184 SER B N 1
ATOM 3788 C CA . SER B 1 184 ? -3.432 11.953 -8.147 1.00 48.99 184 SER B CA 1
ATOM 3789 C C . SER B 1 184 ? -3.891 12.711 -6.919 1.00 49.04 184 SER B C 1
ATOM 3790 O O . SER B 1 184 ? -5.033 12.963 -6.781 1.00 48.18 184 SER B O 1
ATOM 3793 N N . ALA B 1 185 ? -2.988 13.061 -6.010 1.00 50.70 185 ALA B N 1
ATOM 3794 C CA . ALA B 1 185 ? -3.333 13.851 -4.801 1.00 51.30 185 ALA B CA 1
ATOM 3795 C C . ALA B 1 185 ? -3.261 15.366 -5.173 1.00 52.01 185 ALA B C 1
ATOM 3796 O O . ALA B 1 185 ? -3.102 15.671 -6.329 1.00 52.49 185 ALA B O 1
ATOM 3798 N N . ALA B 1 186 ? -3.441 16.322 -4.250 1.00 52.93 186 ALA B N 1
ATOM 3799 C CA . ALA B 1 186 ? -3.152 17.767 -4.537 1.00 50.62 186 ALA B CA 1
ATOM 3800 C C . ALA B 1 186 ? -1.634 17.980 -4.493 1.00 51.41 186 ALA B C 1
ATOM 3801 O O . ALA B 1 186 ? -0.923 17.139 -3.919 1.00 51.94 186 ALA B O 1
ATOM 3803 N N . GLN B 1 187 ? -1.122 19.072 -5.082 1.00 51.05 187 GLN B N 1
ATOM 3804 C CA . GLN B 1 187 ? 0.354 19.295 -5.184 1.00 50.18 187 GLN B CA 1
ATOM 3805 C C . GLN B 1 187 ? 0.994 19.313 -3.789 1.00 47.36 187 GLN B C 1
ATOM 3806 O O . GLN B 1 187 ? 0.422 19.854 -2.877 1.00 46.22 187 GLN B O 1
ATOM 3812 N N . GLY B 1 188 ? 2.205 18.778 -3.652 1.00 46.64 188 GLY B N 1
ATOM 3813 C CA . GLY B 1 188 ? 2.888 18.662 -2.347 1.00 46.37 188 GLY B CA 1
ATOM 3814 C C . GLY B 1 188 ? 2.715 17.267 -1.780 1.00 47.25 188 GLY B C 1
ATOM 3815 O O . GLY B 1 188 ? 3.632 16.730 -1.172 1.00 46.52 188 GLY B O 1
ATOM 3816 N N . PHE B 1 189 ? 1.572 16.647 -2.115 1.00 48.02 189 PHE B N 1
ATOM 3817 C CA . PHE B 1 189 ? 1.171 15.303 -1.650 1.00 47.94 189 PHE B CA 1
ATOM 3818 C C . PHE B 1 189 ? 1.244 14.364 -2.755 1.00 49.24 189 PHE B C 1
ATOM 3819 O O . PHE B 1 189 ? 0.875 14.730 -3.837 1.00 49.79 189 PHE B O 1
ATOM 3827 N N . GLN B 1 190 ? 1.760 13.162 -2.510 1.00 50.52 190 GLN B N 1
ATOM 3828 C CA . GLN B 1 190 ? 1.554 12.062 -3.466 1.00 50.93 190 GLN B CA 1
ATOM 3829 C C . GLN B 1 190 ? 0.984 10.816 -2.808 1.00 48.61 190 GLN B C 1
ATOM 3830 O O . GLN B 1 190 ? 1.415 10.488 -1.712 1.00 50.22 190 GLN B O 1
ATOM 3836 N N . LEU B 1 191 ? -0.024 10.190 -3.424 1.00 45.31 191 LEU B N 1
ATOM 3837 C CA . LEU B 1 191 ? -0.655 8.968 -2.913 1.00 42.04 191 LEU B CA 1
ATOM 3838 C C . LEU B 1 191 ? 0.323 7.826 -2.589 1.00 40.28 191 LEU B C 1
ATOM 3839 O O . LEU B 1 191 ? 1.171 7.449 -3.445 1.00 40.00 191 LEU B O 1
ATOM 3844 N N . LEU B 1 192 ? 0.194 7.229 -1.401 1.00 37.51 192 LEU B N 1
ATOM 3845 C CA . LEU B 1 192 ? 1.055 6.033 -1.019 1.00 36.54 192 LEU B CA 1
ATOM 3846 C C . LEU B 1 192 ? 0.287 4.722 -1.220 1.00 36.13 192 LEU B C 1
ATOM 3847 O O . LEU B 1 192 ? -0.506 4.619 -2.151 1.00 36.96 192 LEU B O 1
ATOM 3852 N N . ASP B 1 193 ? 0.387 3.754 -0.312 1.00 36.03 193 ASP B N 1
ATOM 3853 C CA . ASP B 1 193 ? -0.098 2.384 -0.664 1.00 33.83 193 ASP B CA 1
ATOM 3854 C C . ASP B 1 193 ? -1.113 1.747 0.324 1.00 31.79 193 ASP B C 1
ATOM 3855 O O . ASP B 1 193 ? -1.195 0.549 0.421 1.00 29.56 193 ASP B O 1
ATOM 3860 N N . GLU B 1 194 ? -1.914 2.594 1.007 1.00 31.33 194 GLU B N 1
ATOM 3861 C CA . GLU B 1 194 ? -2.825 2.245 2.104 1.00 29.43 194 GLU B CA 1
ATOM 3862 C C . GLU B 1 194 ? -4.151 3.108 2.053 1.00 30.26 194 GLU B C 1
ATOM 3863 O O . GLU B 1 194 ? -4.147 4.353 1.888 1.00 30.69 194 GLU B O 1
ATOM 3869 N N . ALA B 1 195 ? -5.296 2.453 2.194 1.00 30.21 195 ALA B N 1
ATOM 3870 C CA . ALA B 1 195 ? -6.572 3.133 2.177 1.00 30.50 195 ALA B CA 1
ATOM 3871 C C . ALA B 1 195 ? -7.718 2.298 2.816 1.00 29.42 195 ALA B C 1
ATOM 3872 O O . ALA B 1 195 ? -7.735 1.096 2.787 1.00 26.18 195 ALA B O 1
ATOM 3874 N N . GLU B 1 196 ? -8.633 2.993 3.450 1.00 31.03 196 GLU B N 1
ATOM 3875 C CA . GLU B 1 196 ? -9.911 2.374 3.903 1.00 30.30 196 GLU B CA 1
ATOM 3876 C C . GLU B 1 196 ? -10.920 3.036 3.010 1.00 30.11 196 GLU B C 1
ATOM 3877 O O . GLU B 1 196 ? -10.833 4.237 2.751 1.00 28.69 196 GLU B O 1
ATOM 3883 N N . LEU B 1 197 ? -11.851 2.210 2.535 1.00 30.80 197 LEU B N 1
ATOM 3884 C CA . LEU B 1 197 ? -12.891 2.571 1.579 1.00 30.17 197 LEU B CA 1
ATOM 3885 C C . LEU B 1 197 ? -14.156 2.140 2.202 1.00 31.72 197 LEU B C 1
ATOM 3886 O O . LEU B 1 197 ? -14.288 1.007 2.534 1.00 31.88 197 LEU B O 1
ATOM 3891 N N . LYS B 1 198 ? -15.094 3.051 2.399 1.00 35.70 198 LYS B N 1
ATOM 3892 C CA . LYS B 1 198 ? -16.351 2.713 3.023 1.00 39.67 198 LYS B CA 1
ATOM 3893 C C . LYS B 1 198 ? -17.507 3.063 2.064 1.00 43.70 198 LYS B C 1
ATOM 3894 O O . LYS B 1 198 ? -17.514 4.163 1.472 1.00 44.15 198 LYS B O 1
ATOM 3900 N N . SER B 1 199 ? -18.486 2.157 1.901 1.00 46.64 199 SER B N 1
ATOM 3901 C CA . SER B 1 199 ? -19.708 2.551 1.178 1.00 50.94 199 SER B CA 1
ATOM 3902 C C . SER B 1 199 ? -20.551 3.506 1.945 1.00 52.46 199 SER B C 1
ATOM 3903 O O . SER B 1 199 ? -20.559 3.484 3.178 1.00 52.00 199 SER B O 1
ATOM 3906 N N . LEU B 1 200 ? -21.366 4.259 1.191 1.00 55.89 200 LEU B N 1
ATOM 3907 C CA . LEU B 1 200 ? -22.336 5.215 1.793 1.00 57.03 200 LEU B CA 1
ATOM 3908 C C . LEU B 1 200 ? -23.548 4.663 2.510 1.00 58.83 200 LEU B C 1
ATOM 3909 O O . LEU B 1 200 ? -23.867 5.118 3.602 1.00 59.69 200 LEU B O 1
ATOM 3914 N N . LEU B 1 201 ? -24.206 3.671 1.934 1.00 61.23 201 LEU B N 1
ATOM 3915 C CA . LEU B 1 201 ? -25.233 2.948 2.657 1.00 63.59 201 LEU B CA 1
ATOM 3916 C C . LEU B 1 201 ? -24.700 2.435 4.002 1.00 65.53 201 LEU B C 1
ATOM 3917 O O . LEU B 1 201 ? -23.596 1.931 4.061 1.00 67.34 201 LEU B O 1
ATOM 3922 N N . GLU B 1 202 ? -25.531 2.511 5.056 1.00 67.56 202 GLU B N 1
ATOM 3923 C CA . GLU B 1 202 ? -25.231 2.149 6.484 1.00 66.98 202 GLU B CA 1
ATOM 3924 C C . GLU B 1 202 ? -24.682 0.756 6.636 1.00 66.49 202 GLU B C 1
ATOM 3925 O O . GLU B 1 202 ? -24.093 0.432 7.683 1.00 67.52 202 GLU B O 1
ATOM 3931 N N . ASP B 1 203 ? -24.951 -0.051 5.604 1.00 64.59 203 ASP B N 1
ATOM 3932 C CA . ASP B 1 203 ? -24.956 -1.514 5.649 1.00 61.93 203 ASP B CA 1
ATOM 3933 C C . ASP B 1 203 ? -23.886 -2.141 4.723 1.00 59.21 203 ASP B C 1
ATOM 3934 O O . ASP B 1 203 ? -23.810 -3.367 4.603 1.00 58.30 203 ASP B O 1
ATOM 3939 N N . GLY B 1 204 ? -23.088 -1.276 4.089 1.00 56.07 204 GLY B N 1
ATOM 3940 C CA . GLY B 1 204 ? -22.205 -1.630 2.986 1.00 53.60 204 GLY B CA 1
ATOM 3941 C C . GLY B 1 204 ? -20.770 -1.975 3.434 1.00 51.22 204 GLY B C 1
ATOM 3942 O O . GLY B 1 204 ? -20.366 -1.803 4.608 1.00 49.45 204 GLY B O 1
ATOM 3943 N N . GLY B 1 205 ? -20.032 -2.533 2.479 1.00 49.46 205 GLY B N 1
ATOM 3944 C CA . GLY B 1 205 ? -18.665 -2.962 2.699 1.00 47.01 205 GLY B CA 1
ATOM 3945 C C . GLY B 1 205 ? -17.716 -1.966 3.341 1.00 44.34 205 GLY B C 1
ATOM 3946 O O . GLY B 1 205 ? -17.973 -0.739 3.372 1.00 44.49 205 GLY B O 1
ATOM 3947 N N . VAL B 1 206 ? -16.685 -2.517 3.979 1.00 41.05 206 VAL B N 1
ATOM 3948 C CA . VAL B 1 206 ? -15.475 -1.740 4.273 1.00 36.87 206 VAL B CA 1
ATOM 3949 C C . VAL B 1 206 ? -14.417 -2.536 3.594 1.00 34.39 206 VAL B C 1
ATOM 3950 O O . VAL B 1 206 ? -14.345 -3.740 3.784 1.00 34.98 206 VAL B O 1
ATOM 3954 N N . ILE B 1 207 ? -13.610 -1.835 2.823 1.00 32.71 207 ILE B N 1
ATOM 3955 C CA . ILE B 1 207 ? -12.339 -2.268 2.280 1.00 30.83 207 ILE B CA 1
ATOM 3956 C C . ILE B 1 207 ? -11.148 -1.560 2.895 1.00 30.45 207 ILE B C 1
ATOM 3957 O O . ILE B 1 207 ? -11.091 -0.338 2.879 1.00 27.05 207 ILE B O 1
ATOM 3962 N N . ARG B 1 208 ? -10.262 -2.375 3.499 1.00 29.88 208 ARG B N 1
ATOM 3963 C CA . ARG B 1 208 ? -8.931 -1.984 4.007 1.00 29.17 208 ARG B CA 1
ATOM 3964 C C . ARG B 1 208 ? -7.784 -2.548 3.192 1.00 28.64 208 ARG B C 1
ATOM 3965 O O . ARG B 1 208 ? -7.664 -3.791 2.997 1.00 26.90 208 ARG B O 1
ATOM 3973 N N . ALA B 1 209 ? -6.988 -1.655 2.628 1.00 26.45 209 ALA B N 1
ATOM 3974 C CA . ALA B 1 209 ? -5.956 -2.144 1.727 1.00 27.55 209 ALA B CA 1
ATOM 3975 C C . ALA B 1 209 ? -4.634 -1.723 2.324 1.00 29.80 209 ALA B C 1
ATOM 3976 O O . ALA B 1 209 ? -4.504 -0.577 2.862 1.00 29.80 209 ALA B O 1
ATOM 3978 N N . LYS B 1 210 ? -3.642 -2.600 2.226 1.00 29.03 210 LYS B N 1
ATOM 3979 C CA . LYS B 1 210 ? -2.360 -2.192 2.629 1.00 30.56 210 LYS B CA 1
ATOM 3980 C C . LYS B 1 210 ? -1.420 -2.750 1.601 1.00 31.12 210 LYS B C 1
ATOM 3981 O O . LYS B 1 210 ? -1.702 -3.857 1.007 1.00 30.83 210 LYS B O 1
ATOM 3987 N N . LYS B 1 211 ? -0.272 -2.056 1.461 1.00 31.47 211 LYS B N 1
ATOM 3988 C CA . LYS B 1 211 ? 0.902 -2.475 0.610 1.00 31.02 211 LYS B CA 1
ATOM 3989 C C . LYS B 1 211 ? 0.396 -2.687 -0.729 1.00 31.59 211 LYS B C 1
ATOM 3990 O O . LYS B 1 211 ? 0.871 -3.527 -1.426 1.00 30.97 211 LYS B O 1
ATOM 3996 N N . GLN B 1 212 ? -0.595 -1.857 -1.079 1.00 33.99 212 GLN B N 1
ATOM 3997 C CA . GLN B 1 212 ? -1.423 -1.989 -2.281 1.00 35.12 212 GLN B CA 1
ATOM 3998 C C . GLN B 1 212 ? -1.187 -0.780 -3.217 1.00 37.42 212 GLN B C 1
ATOM 3999 O O . GLN B 1 212 ? -0.910 0.350 -2.828 1.00 38.03 212 GLN B O 1
ATOM 4005 N N . ASP B 1 213 ? -1.291 -1.032 -4.485 1.00 37.69 213 ASP B N 1
ATOM 4006 C CA . ASP B 1 213 ? -1.154 -0.002 -5.416 1.00 38.19 213 ASP B CA 1
ATOM 4007 C C . ASP B 1 213 ? -2.506 0.592 -5.611 1.00 36.99 213 ASP B C 1
ATOM 4008 O O . ASP B 1 213 ? -3.342 -0.024 -6.202 1.00 37.00 213 ASP B O 1
ATOM 4013 N N . LEU B 1 214 ? -2.662 1.833 -5.222 1.00 37.30 214 LEU B N 1
ATOM 4014 C CA . LEU B 1 214 ? -3.964 2.456 -5.180 1.00 38.59 214 LEU B CA 1
ATOM 4015 C C . LEU B 1 214 ? -4.375 3.096 -6.544 1.00 41.81 214 LEU B C 1
ATOM 4016 O O . LEU B 1 214 ? -5.600 3.392 -6.765 1.00 41.48 214 LEU B O 1
ATOM 4021 N N . THR B 1 215 ? -3.377 3.251 -7.459 1.00 42.81 215 THR B N 1
ATOM 4022 C CA . THR B 1 215 ? -3.612 3.677 -8.857 1.00 43.19 215 THR B CA 1
ATOM 4023 C C . THR B 1 215 ? -3.683 2.496 -9.746 1.00 42.99 215 THR B C 1
ATOM 4024 O O . THR B 1 215 ? -2.731 2.257 -10.503 1.00 42.60 215 THR B O 1
ATOM 4028 N N . SER B 1 216 ? -4.807 1.772 -9.620 1.00 41.68 216 SER B N 1
ATOM 4029 C CA . SER B 1 216 ? -5.040 0.516 -10.279 1.00 41.73 216 SER B CA 1
ATOM 4030 C C . SER B 1 216 ? -6.527 0.185 -10.282 1.00 42.28 216 SER B C 1
ATOM 4031 O O . SER B 1 216 ? -7.259 0.664 -9.435 1.00 42.67 216 SER B O 1
ATOM 4034 N N . GLU B 1 217 ? -6.970 -0.661 -11.210 1.00 43.99 217 GLU B N 1
ATOM 4035 C CA . GLU B 1 217 ? -8.398 -1.013 -11.309 1.00 46.73 217 GLU B CA 1
ATOM 4036 C C . GLU B 1 217 ? -9.042 -1.587 -10.071 1.00 45.61 217 GLU B C 1
ATOM 4037 O O . GLU B 1 217 ? -10.187 -1.276 -9.803 1.00 45.74 217 GLU B O 1
ATOM 4043 N N . GLU B 1 218 ? -8.315 -2.455 -9.351 1.00 44.55 218 GLU B N 1
ATOM 4044 C CA . GLU B 1 218 ? -8.787 -3.051 -8.112 1.00 44.06 218 GLU B CA 1
ATOM 4045 C C . GLU B 1 218 ? -9.199 -2.033 -7.079 1.00 43.04 218 GLU B C 1
ATOM 4046 O O . GLU B 1 218 ? -10.163 -2.235 -6.364 1.00 43.95 218 GLU B O 1
ATOM 4052 N N . ILE B 1 219 ? -8.485 -0.933 -6.970 1.00 42.09 219 ILE B N 1
ATOM 4053 C CA . ILE B 1 219 ? -8.918 0.096 -6.015 1.00 39.98 219 ILE B CA 1
ATOM 4054 C C . ILE B 1 219 ? -10.135 0.865 -6.518 1.00 40.29 219 ILE B C 1
ATOM 4055 O O . ILE B 1 219 ? -11.221 0.809 -5.898 1.00 39.04 219 ILE B O 1
ATOM 4060 N N . THR B 1 220 ? -9.970 1.481 -7.693 1.00 41.82 220 THR B N 1
ATOM 4061 C CA . THR B 1 220 ? -10.935 2.441 -8.269 1.00 43.29 220 THR B CA 1
ATOM 4062 C C . THR B 1 220 ? -12.214 1.758 -8.650 1.00 44.31 220 THR B C 1
ATOM 4063 O O . THR B 1 220 ? -13.284 2.386 -8.572 1.00 47.19 220 THR B O 1
ATOM 4067 N N . ASN B 1 221 ? -12.169 0.488 -9.016 1.00 44.85 221 ASN B N 1
ATOM 4068 C CA . ASN B 1 221 ? -13.425 -0.242 -9.080 1.00 46.28 221 ASN B CA 1
ATOM 4069 C C . ASN B 1 221 ? -14.314 -0.106 -7.826 1.00 46.84 221 ASN B C 1
ATOM 4070 O O . ASN B 1 221 ? -15.557 0.082 -7.964 1.00 47.80 221 ASN B O 1
ATOM 4075 N N . HIS B 1 222 ? -13.704 -0.211 -6.616 1.00 45.08 222 HIS B N 1
ATOM 4076 C CA . HIS B 1 222 ? -14.426 0.132 -5.305 1.00 42.47 222 HIS B CA 1
ATOM 4077 C C . HIS B 1 222 ? -15.104 1.458 -5.219 1.00 39.51 222 HIS B C 1
ATOM 4078 O O . HIS B 1 222 ? -16.150 1.575 -4.623 1.00 38.75 222 HIS B O 1
ATOM 4085 N N . ILE B 1 223 ? -14.466 2.448 -5.788 1.00 39.72 223 ILE B N 1
ATOM 4086 C CA . ILE B 1 223 ? -15.018 3.802 -5.971 1.00 43.12 223 ILE B CA 1
ATOM 4087 C C . ILE B 1 223 ? -16.185 3.868 -6.997 1.00 44.87 223 ILE B C 1
ATOM 4088 O O . ILE B 1 223 ? -17.271 4.358 -6.664 1.00 45.29 223 ILE B O 1
ATOM 4093 N N . GLU B 1 224 ? -15.989 3.312 -8.199 1.00 45.63 224 GLU B N 1
ATOM 4094 C CA . GLU B 1 224 ? -17.147 3.116 -9.086 1.00 47.16 224 GLU B CA 1
ATOM 4095 C C . GLU B 1 224 ? -18.321 2.416 -8.443 1.00 46.09 224 GLU B C 1
ATOM 4096 O O . GLU B 1 224 ? -19.468 2.785 -8.682 1.00 47.90 224 GLU B O 1
ATOM 4102 N N . ALA B 1 225 ? -18.044 1.396 -7.661 1.00 43.74 225 ALA B N 1
ATOM 4103 C CA . ALA B 1 225 ? -19.056 0.686 -6.942 1.00 41.88 225 ALA B CA 1
ATOM 4104 C C . ALA B 1 225 ? -19.654 1.615 -5.902 1.00 42.23 225 ALA B C 1
ATOM 4105 O O . ALA B 1 225 ? -20.476 1.198 -5.103 1.00 42.00 225 ALA B O 1
ATOM 4107 N N . GLY B 1 226 ? -19.179 2.863 -5.828 1.00 42.04 226 GLY B N 1
ATOM 4108 C CA . GLY B 1 226 ? -19.725 3.769 -4.828 1.00 41.05 226 GLY B CA 1
ATOM 4109 C C . GLY B 1 226 ? -19.140 3.886 -3.435 1.00 42.00 226 GLY B C 1
ATOM 4110 O O . GLY B 1 226 ? -19.779 4.542 -2.540 1.00 41.39 226 GLY B O 1
ATOM 4111 N N . LYS B 1 227 ? -17.953 3.252 -3.202 1.00 41.42 227 LYS B N 1
ATOM 4112 C CA . LYS B 1 227 ? -17.184 3.468 -1.920 1.00 37.48 227 LYS B CA 1
ATOM 4113 C C . LYS B 1 227 ? -16.499 4.812 -1.839 1.00 36.22 227 LYS B C 1
ATOM 4114 O O . LYS B 1 227 ? -16.062 5.370 -2.844 1.00 36.12 227 LYS B O 1
ATOM 4120 N N . VAL B 1 228 ? -16.458 5.384 -0.629 1.00 36.11 228 VAL B N 1
ATOM 4121 C CA . VAL B 1 228 ? -15.681 6.655 -0.360 1.00 34.97 228 VAL B CA 1
ATOM 4122 C C . VAL B 1 228 ? -14.372 6.239 0.429 1.00 34.88 228 VAL B C 1
ATOM 4123 O O . VAL B 1 228 ? -14.365 5.236 1.176 1.00 34.03 228 VAL B O 1
ATOM 4127 N N . VAL B 1 229 ? -13.275 6.917 0.130 1.00 34.25 229 VAL B N 1
ATOM 4128 C CA . VAL B 1 229 ? -11.947 6.843 0.836 1.00 32.31 229 VAL B CA 1
ATOM 4129 C C . VAL B 1 229 ? -12.009 7.616 2.160 1.00 33.22 229 VAL B C 1
ATOM 4130 O O . VAL B 1 229 ? -11.964 8.840 2.164 1.00 34.35 229 VAL B O 1
ATOM 4134 N N . THR B 1 230 ? -12.174 6.905 3.284 1.00 33.05 230 THR B N 1
ATOM 4135 C CA . THR B 1 230 ? -12.170 7.523 4.541 1.00 31.69 230 THR B CA 1
ATOM 4136 C C . THR B 1 230 ? -10.734 7.573 5.237 1.00 31.80 230 THR B C 1
ATOM 4137 O O . THR B 1 230 ? -10.568 8.189 6.265 1.00 32.78 230 THR B O 1
ATOM 4141 N N . LYS B 1 231 ? -9.709 6.954 4.678 1.00 29.23 231 LYS B N 1
ATOM 4142 C CA . LYS B 1 231 ? -8.344 7.082 5.262 1.00 28.73 231 LYS B CA 1
ATOM 4143 C C . LYS B 1 231 ? -7.403 6.990 4.107 1.00 27.19 231 LYS B C 1
ATOM 4144 O O . LYS B 1 231 ? -7.537 6.136 3.272 1.00 27.95 231 LYS B O 1
ATOM 4150 N N . LEU B 1 232 ? -6.518 7.913 3.922 1.00 27.70 232 LEU B N 1
ATOM 4151 C CA . LEU B 1 232 ? -5.614 7.660 2.788 1.00 29.63 232 LEU B CA 1
ATOM 4152 C C . LEU B 1 232 ? -4.184 7.957 3.199 1.00 29.23 232 LEU B C 1
ATOM 4153 O O . LEU B 1 232 ? -3.918 9.017 3.720 1.00 29.49 232 LEU B O 1
ATOM 4158 N N . ALA B 1 233 ? -3.270 7.028 2.970 1.00 30.76 233 ALA B N 1
ATOM 4159 C CA . ALA B 1 233 ? -1.793 7.278 3.215 1.00 28.96 233 ALA B CA 1
ATOM 4160 C C . ALA B 1 233 ? -1.102 8.285 2.266 1.00 30.35 233 ALA B C 1
ATOM 4161 O O . ALA B 1 233 ? -1.200 8.201 1.058 1.00 30.09 233 ALA B O 1
ATOM 4163 N N . LEU B 1 234 ? -0.410 9.303 2.762 1.00 31.49 234 LEU B N 1
ATOM 4164 C CA . LEU B 1 234 ? 0.123 10.312 1.777 1.00 31.89 234 LEU B CA 1
ATOM 4165 C C . LEU B 1 234 ? 1.631 10.669 2.070 1.00 32.64 234 LEU B C 1
ATOM 4166 O O . LEU B 1 234 ? 2.107 10.478 3.169 1.00 30.55 234 LEU B O 1
ATOM 4171 N N . ASP B 1 235 ? 2.369 11.107 1.064 1.00 33.44 235 ASP B N 1
ATOM 4172 C CA . ASP B 1 235 ? 3.723 11.640 1.303 1.00 35.72 235 ASP B CA 1
ATOM 4173 C C . ASP B 1 235 ? 3.632 13.136 1.041 1.00 35.91 235 ASP B C 1
ATOM 4174 O O . ASP B 1 235 ? 3.208 13.495 -0.021 1.00 37.59 235 ASP B O 1
ATOM 4179 N N . TRP B 1 236 ? 3.942 13.973 2.022 1.00 36.45 236 TRP B N 1
ATOM 4180 C CA . TRP B 1 236 ? 4.121 15.365 1.797 1.00 38.50 236 TRP B CA 1
ATOM 4181 C C . TRP B 1 236 ? 5.591 15.690 1.392 1.00 40.63 236 TRP B C 1
ATOM 4182 O O . TRP B 1 236 ? 6.517 15.570 2.199 1.00 40.51 236 TRP B O 1
ATOM 4193 N N . GLN B 1 237 ? 5.777 16.114 0.130 1.00 43.39 237 GLN B N 1
ATOM 4194 C CA . GLN B 1 237 ? 7.067 16.629 -0.373 1.00 45.57 237 GLN B CA 1
ATOM 4195 C C . GLN B 1 237 ? 8.294 15.660 -0.272 1.00 46.88 237 GLN B C 1
ATOM 4196 O O . GLN B 1 237 ? 9.443 16.135 -0.389 1.00 47.02 237 GLN B O 1
ATOM 4202 N N . GLN B 1 238 ? 8.044 14.345 -0.072 1.00 47.00 238 GLN B N 1
ATOM 4203 C CA . GLN B 1 238 ? 9.094 13.311 0.145 1.00 46.66 238 GLN B CA 1
ATOM 4204 C C . GLN B 1 238 ? 9.811 13.487 1.433 1.00 44.98 238 GLN B C 1
ATOM 4205 O O . GLN B 1 238 ? 10.975 12.986 1.599 1.00 45.89 238 GLN B O 1
ATOM 4211 N N . ARG B 1 239 ? 9.162 14.236 2.336 1.00 43.14 239 ARG B N 1
ATOM 4212 C CA . ARG B 1 239 ? 9.690 14.466 3.708 1.00 42.82 239 ARG B CA 1
ATOM 4213 C C . ARG B 1 239 ? 8.902 13.814 4.851 1.00 40.82 239 ARG B C 1
ATOM 4214 O O . ARG B 1 239 ? 9.488 13.323 5.794 1.00 37.84 239 ARG B O 1
ATOM 4222 N N . ILE B 1 240 ? 7.573 13.894 4.787 1.00 39.40 240 ILE B N 1
ATOM 4223 C CA . ILE B 1 240 ? 6.740 13.373 5.850 1.00 38.99 240 ILE B CA 1
ATOM 4224 C C . ILE B 1 240 ? 5.676 12.460 5.251 1.00 39.17 240 ILE B C 1
ATOM 4225 O O . ILE B 1 240 ? 4.931 12.956 4.419 1.00 40.27 240 ILE B O 1
ATOM 4230 N N . GLN B 1 241 ? 5.629 11.162 5.626 1.00 37.18 241 GLN B N 1
ATOM 4231 C CA . GLN B 1 241 ? 4.433 10.296 5.311 1.00 36.38 241 GLN B CA 1
ATOM 4232 C C . GLN B 1 241 ? 3.489 10.257 6.488 1.00 35.65 241 GLN B C 1
ATOM 4233 O O . GLN B 1 241 ? 3.941 10.401 7.632 1.00 35.25 241 GLN B O 1
ATOM 4239 N N . PHE B 1 242 ? 2.187 10.103 6.236 1.00 33.75 242 PHE B N 1
ATOM 4240 C CA . PHE B 1 242 ? 1.168 10.044 7.280 1.00 30.94 242 PHE B CA 1
ATOM 4241 C C . PHE B 1 242 ? -0.090 9.423 6.665 1.00 31.83 242 PHE B C 1
ATOM 4242 O O . PHE B 1 242 ? -0.163 9.251 5.408 1.00 32.09 242 PHE B O 1
ATOM 4250 N N . VAL B 1 243 ? -1.082 9.117 7.523 1.00 30.88 243 VAL B N 1
ATOM 4251 C CA . VAL B 1 243 ? -2.465 8.722 7.080 1.00 30.97 243 VAL B CA 1
ATOM 4252 C C . VAL B 1 243 ? -3.478 9.855 7.342 1.00 31.94 243 VAL B C 1
ATOM 4253 O O . VAL B 1 243 ? -3.610 10.344 8.489 1.00 31.30 243 VAL B O 1
ATOM 4265 N N . CYS B 1 245 ? -7.271 11.131 7.787 1.00 34.77 245 CYS B N 1
ATOM 4266 C CA . CYS B 1 245 ? -8.515 10.491 8.182 1.00 35.91 245 CYS B CA 1
ATOM 4267 C C . CYS B 1 245 ? -9.642 11.472 7.931 1.00 36.85 245 CYS B C 1
ATOM 4268 O O . CYS B 1 245 ? -9.370 12.583 7.722 1.00 36.50 245 CYS B O 1
ATOM 4271 N N . ASP B 1 246 ? -10.906 11.033 7.887 1.00 39.08 246 ASP B N 1
ATOM 4272 C CA . ASP B 1 246 ? -11.946 11.913 7.377 1.00 39.71 246 ASP B CA 1
ATOM 4273 C C . ASP B 1 246 ? -12.657 12.644 8.521 1.00 39.54 246 ASP B C 1
ATOM 4274 O O . ASP B 1 246 ? -13.354 13.635 8.314 1.00 40.66 246 ASP B O 1
ATOM 4279 N N . ASP B 1 247 ? -12.316 12.237 9.744 1.00 39.46 247 ASP B N 1
ATOM 4280 C CA . ASP B 1 247 ? -12.567 12.950 11.010 1.00 36.44 247 ASP B CA 1
ATOM 4281 C C . ASP B 1 247 ? -11.558 14.045 11.078 1.00 35.12 247 ASP B C 1
ATOM 4282 O O . ASP B 1 247 ? -11.662 14.902 11.897 1.00 36.29 247 ASP B O 1
ATOM 4287 N N . GLY B 1 248 ? -10.606 14.111 10.170 1.00 35.57 248 GLY B N 1
ATOM 4288 C CA . GLY B 1 248 ? -9.750 15.331 10.162 1.00 34.26 248 GLY B CA 1
ATOM 4289 C C . GLY B 1 248 ? -8.352 15.123 10.688 1.00 34.25 248 GLY B C 1
ATOM 4290 O O . GLY B 1 248 ? -7.492 15.959 10.478 1.00 36.29 248 GLY B O 1
ATOM 4291 N N . SER B 1 249 ? -8.078 13.993 11.348 1.00 33.31 249 SER B N 1
ATOM 4292 C CA . SER B 1 249 ? -6.741 13.753 11.976 1.00 32.41 249 SER B CA 1
ATOM 4293 C C . SER B 1 249 ? -5.681 13.057 11.156 1.00 32.33 249 SER B C 1
ATOM 4294 O O . SER B 1 249 ? -5.970 12.434 10.220 1.00 32.92 249 SER B O 1
ATOM 4297 N N . LEU B 1 250 ? -4.420 13.225 11.538 1.00 32.84 250 LEU B N 1
ATOM 4298 C CA . LEU B 1 250 ? -3.259 12.628 10.814 1.00 31.51 250 LEU B CA 1
ATOM 4299 C C . LEU B 1 250 ? -2.611 11.574 11.696 1.00 28.75 250 LEU B C 1
ATOM 4300 O O . LEU B 1 250 ? -2.281 11.884 12.810 1.00 27.68 250 LEU B O 1
ATOM 4305 N N . LYS B 1 251 ? -2.545 10.328 11.226 1.00 28.10 251 LYS B N 1
ATOM 4306 C CA . LYS B 1 251 ? -2.097 9.211 12.002 1.00 27.79 251 LYS B CA 1
ATOM 4307 C C . LYS B 1 251 ? -0.676 8.786 11.463 1.00 30.52 251 LYS B C 1
ATOM 4308 O O . LYS B 1 251 ? -0.438 8.933 10.284 1.00 32.34 251 LYS B O 1
ATOM 4314 N N . ARG B 1 252 ? 0.193 8.219 12.311 1.00 29.72 252 ARG B N 1
ATOM 4315 C CA . ARG B 1 252 ? 1.395 7.563 11.925 1.00 31.47 252 ARG B CA 1
ATOM 4316 C C . ARG B 1 252 ? 2.319 8.451 11.071 1.00 33.12 252 ARG B C 1
ATOM 4317 O O . ARG B 1 252 ? 2.666 8.132 9.917 1.00 33.15 252 ARG B O 1
ATOM 4325 N N . LEU B 1 253 ? 2.727 9.568 11.692 1.00 34.60 253 LEU B N 1
ATOM 4326 C CA . LEU B 1 253 ? 3.687 10.479 11.064 1.00 36.15 253 LEU B CA 1
ATOM 4327 C C . LEU B 1 253 ? 5.085 9.779 11.023 1.00 35.72 253 LEU B C 1
ATOM 4328 O O . LEU B 1 253 ? 5.561 9.220 12.052 1.00 32.55 253 LEU B O 1
ATOM 4333 N N . LYS B 1 254 ? 5.606 9.644 9.807 1.00 36.35 254 LYS B N 1
ATOM 4334 C CA . LYS B 1 254 ? 6.993 9.232 9.526 1.00 38.50 254 LYS B CA 1
ATOM 4335 C C . LYS B 1 254 ? 7.668 10.389 8.862 1.00 38.97 254 LYS B C 1
ATOM 4336 O O . LYS B 1 254 ? 7.277 10.767 7.768 1.00 41.59 254 LYS B O 1
ATOM 4342 N N . PHE B 1 255 ? 8.580 11.010 9.582 1.00 40.41 255 PHE B N 1
ATOM 4343 C CA . PHE B 1 255 ? 9.549 12.019 9.096 1.00 41.51 255 PHE B CA 1
ATOM 4344 C C . PHE B 1 255 ? 10.721 11.283 8.401 1.00 43.70 255 PHE B C 1
ATOM 4345 O O . PHE B 1 255 ? 11.391 10.403 9.031 1.00 41.54 255 PHE B O 1
ATOM 4353 N N . CYS B 1 256 ? 10.974 11.645 7.124 1.00 46.34 256 CYS B N 1
ATOM 4354 C CA . CYS B 1 256 ? 12.090 11.059 6.319 1.00 50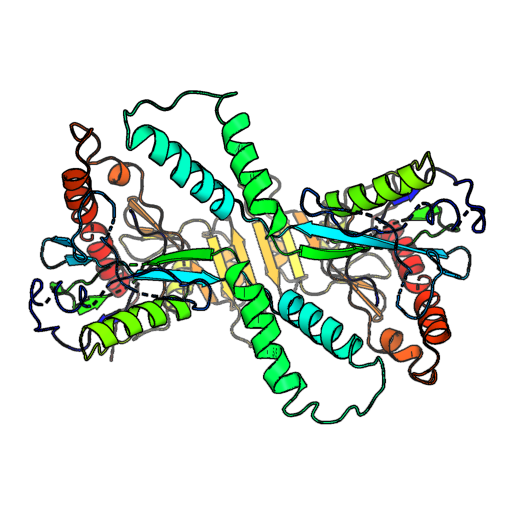.49 256 CYS B CA 1
ATOM 4355 C C . CYS B 1 256 ? 13.411 11.120 7.066 1.00 52.36 256 CYS B C 1
ATOM 4356 O O . CYS B 1 256 ? 13.601 11.987 7.920 1.00 53.84 256 CYS B O 1
ATOM 4359 N N . ASP B 1 257 ? 14.335 10.231 6.786 1.00 54.78 257 ASP B N 1
ATOM 4360 C CA . ASP B 1 257 ? 15.600 10.311 7.523 1.00 57.84 257 ASP B CA 1
ATOM 4361 C C . ASP B 1 257 ? 16.299 11.663 7.429 1.00 58.81 257 ASP B C 1
ATOM 4362 O O . ASP B 1 257 ? 17.019 12.024 8.331 1.00 59.56 257 ASP B O 1
ATOM 4367 N N . GLU B 1 258 ? 16.093 12.424 6.353 1.00 59.66 258 GLU B N 1
ATOM 4368 C CA . GLU B 1 258 ? 16.912 13.607 6.170 1.00 59.67 258 GLU B CA 1
ATOM 4369 C C . GLU B 1 258 ? 16.781 14.514 7.339 1.00 58.35 258 GLU B C 1
ATOM 4370 O O . GLU B 1 258 ? 17.758 15.131 7.792 1.00 57.27 258 GLU B O 1
ATOM 4376 N N . LEU B 1 259 ? 15.512 14.658 7.729 1.00 58.96 259 LEU B N 1
ATOM 4377 C CA . LEU B 1 259 ? 15.029 15.568 8.776 1.00 58.15 259 LEU B CA 1
ATOM 4378 C C . LEU B 1 259 ? 15.433 15.054 10.130 1.00 59.51 259 LEU B C 1
ATOM 4379 O O . LEU B 1 259 ? 15.858 15.826 11.007 1.00 60.12 259 LEU B O 1
ATOM 4384 N N . ARG B 1 260 ? 15.303 13.752 10.323 1.00 60.85 260 ARG B N 1
ATOM 4385 C CA . ARG B 1 260 ? 15.679 13.188 11.609 1.00 63.06 260 ARG B CA 1
ATOM 4386 C C . ARG B 1 260 ? 17.150 13.513 11.943 1.00 63.08 260 ARG B C 1
ATOM 4387 O O . ARG B 1 260 ? 17.510 13.635 13.105 1.00 62.69 260 ARG B O 1
ATOM 4395 N N . ASP B 1 261 ? 17.938 13.739 10.889 1.00 63.54 261 ASP B N 1
ATOM 4396 C CA . ASP B 1 261 ? 19.413 13.714 10.912 1.00 63.53 261 ASP B CA 1
ATOM 4397 C C . ASP B 1 261 ? 20.069 15.023 10.629 1.00 63.83 261 ASP B C 1
ATOM 4398 O O . ASP B 1 261 ? 21.266 15.149 10.826 1.00 63.72 261 ASP B O 1
ATOM 4403 N N . GLN B 1 262 ? 19.280 15.965 10.134 1.00 63.26 262 GLN B N 1
ATOM 4404 C CA . GLN B 1 262 ? 19.711 17.277 9.833 1.00 63.45 262 GLN B CA 1
ATOM 4405 C C . GLN B 1 262 ? 20.181 18.141 10.990 1.00 64.44 262 GLN B C 1
ATOM 4406 O O . GLN B 1 262 ? 20.142 19.345 10.875 1.00 65.23 262 GLN B O 1
ATOM 4412 N N . ASN B 1 263 ? 20.571 17.563 12.114 1.00 66.36 263 ASN B N 1
ATOM 4413 C CA . ASN B 1 263 ? 21.115 18.295 13.279 1.00 67.66 263 ASN B CA 1
ATOM 4414 C C . ASN B 1 263 ? 22.032 17.301 14.033 1.00 69.01 263 ASN B C 1
ATOM 4415 O O . ASN B 1 263 ? 22.226 17.397 15.225 1.00 68.83 263 ASN B O 1
ATOM 4420 N N . GLU B 1 264 ? 22.614 16.384 13.278 1.00 72.24 264 GLU B N 1
ATOM 4421 C CA . GLU B 1 264 ? 23.321 15.168 13.703 1.00 75.88 264 GLU B CA 1
ATOM 4422 C C . GLU B 1 264 ? 24.762 15.430 14.180 1.00 78.53 264 GLU B C 1
ATOM 4423 O O . GLU B 1 264 ? 25.293 14.745 15.062 1.00 79.29 264 GLU B O 1
ATOM 4429 N N . ASP B 1 265 ? 25.344 16.475 13.601 1.00 81.77 265 ASP B N 1
ATOM 4430 C CA . ASP B 1 265 ? 26.775 16.648 13.274 1.00 84.71 265 ASP B CA 1
ATOM 4431 C C . ASP B 1 265 ? 27.761 16.835 14.449 1.00 86.70 265 ASP B C 1
ATOM 4432 O O . ASP B 1 265 ? 28.564 15.931 14.801 1.00 87.06 265 ASP B O 1
ATOM 4437 N N . ILE B 1 266 ? 27.674 18.042 15.022 1.00 88.37 266 ILE B N 1
ATOM 4438 C CA . ILE B 1 266 ? 28.523 18.552 16.097 1.00 89.53 266 ILE B CA 1
ATOM 4439 C C . ILE B 1 266 ? 27.595 18.800 17.331 1.00 90.16 266 ILE B C 1
ATOM 4440 O O . ILE B 1 266 ? 27.890 19.634 18.225 1.00 90.76 266 ILE B O 1
ATOM 4445 N N . ASP B 1 267 ? 26.483 18.049 17.374 1.00 89.80 267 ASP B N 1
ATOM 4446 C CA . ASP B 1 267 ? 25.692 17.915 18.585 1.00 90.01 267 ASP B CA 1
ATOM 4447 C C . ASP B 1 267 ? 25.992 16.560 19.173 1.00 90.66 267 ASP B C 1
ATOM 4448 O O . ASP B 1 267 ? 25.732 15.537 18.532 1.00 90.84 267 ASP B O 1
ATOM 4453 N N . ARG B 1 268 ? 26.534 16.549 20.388 1.00 91.31 268 ARG B N 1
ATOM 4454 C CA . ARG B 1 268 ? 26.973 15.311 21.039 1.00 92.14 268 ARG B CA 1
ATOM 4455 C C . ARG B 1 268 ? 26.317 15.197 22.418 1.00 91.61 268 ARG B C 1
ATOM 4456 O O . ARG B 1 268 ? 25.147 14.815 22.502 1.00 91.74 268 ARG B O 1
ATOM 4464 N N . GLU B 1 269 ? 27.062 15.545 23.475 1.00 91.34 269 GLU B N 1
ATOM 4465 C CA . GLU B 1 269 ? 26.590 15.534 24.863 1.00 90.68 269 GLU B CA 1
ATOM 4466 C C . GLU B 1 269 ? 25.421 16.478 25.088 1.00 89.97 269 GLU B C 1
ATOM 4467 O O . GLU B 1 269 ? 24.588 16.228 25.976 1.00 90.06 269 GLU B O 1
ATOM 4473 N N . ASP B 1 270 ? 25.370 17.582 24.338 1.00 88.72 270 ASP B N 1
ATOM 4474 C CA . ASP B 1 270 ? 24.432 18.651 24.733 1.00 87.63 270 ASP B CA 1
ATOM 4475 C C . ASP B 1 270 ? 23.033 18.598 24.082 1.00 86.12 270 ASP B C 1
ATOM 4476 O O . ASP B 1 270 ? 22.830 18.908 22.881 1.00 85.90 270 ASP B O 1
ATOM 4481 N N . PHE B 1 271 ? 22.094 18.172 24.929 1.00 83.91 271 PHE B N 1
ATOM 4482 C CA . PHE B 1 271 ? 20.747 17.879 24.536 1.00 82.20 271 PHE B CA 1
ATOM 4483 C C . PHE B 1 271 ? 19.968 19.139 24.259 1.00 80.33 271 PHE B C 1
ATOM 4484 O O . PHE B 1 271 ? 19.140 19.166 23.340 1.00 80.24 271 PHE B O 1
ATOM 4492 N N . ALA B 1 272 ? 20.240 20.192 25.028 1.00 77.85 272 ALA B N 1
ATOM 4493 C CA . ALA B 1 272 ? 19.392 21.380 24.976 1.00 75.44 272 ALA B CA 1
ATOM 4494 C C . ALA B 1 272 ? 19.375 22.032 23.600 1.00 73.71 272 ALA B C 1
ATOM 4495 O O . ALA B 1 272 ? 18.318 22.516 23.195 1.00 72.95 272 ALA B O 1
ATOM 4497 N N . GLN B 1 273 ? 20.517 21.998 22.890 1.00 71.02 273 GLN B N 1
ATOM 4498 C CA . GLN B 1 273 ? 20.642 22.554 21.534 1.00 69.03 273 GLN B CA 1
ATOM 4499 C C . GLN B 1 273 ? 20.037 21.723 20.406 1.00 66.46 273 GLN B C 1
ATOM 4500 O O . GLN B 1 273 ? 19.520 22.289 19.412 1.00 66.22 273 GLN B O 1
ATOM 4506 N N . ARG B 1 274 ? 20.144 20.393 20.519 1.00 63.69 274 ARG B N 1
ATOM 4507 C CA . ARG B 1 274 ? 19.477 19.521 19.528 1.00 60.76 274 ARG B CA 1
ATOM 4508 C C . ARG B 1 274 ? 17.938 19.684 19.593 1.00 59.05 274 ARG B C 1
ATOM 4509 O O . ARG B 1 274 ? 17.286 19.691 18.562 1.00 59.17 274 ARG B O 1
ATOM 4517 N N . PHE B 1 275 ? 17.419 19.892 20.798 1.00 56.29 275 PHE B N 1
ATOM 4518 C CA . PHE B 1 275 ? 16.017 20.082 21.048 1.00 54.29 275 PHE B CA 1
ATOM 4519 C C . PHE B 1 275 ? 15.414 21.258 20.318 1.00 53.17 275 PHE B C 1
ATOM 4520 O O . PHE B 1 275 ? 14.476 21.061 19.462 1.00 49.27 275 PHE B O 1
ATOM 4528 N N . ASP B 1 276 ? 16.018 22.443 20.572 1.00 54.11 276 ASP B N 1
ATOM 4529 C CA . ASP B 1 276 ? 15.612 23.733 19.977 1.00 54.93 276 ASP B CA 1
ATOM 4530 C C . ASP B 1 276 ? 15.697 23.676 18.495 1.00 53.89 276 ASP B C 1
ATOM 4531 O O . ASP B 1 276 ? 14.873 24.259 17.796 1.00 53.02 276 ASP B O 1
ATOM 4536 N N . ALA B 1 277 ? 16.731 22.980 18.019 1.00 52.89 277 ALA B N 1
ATOM 4537 C CA . ALA B 1 277 ? 17.028 22.948 16.625 1.00 51.33 277 ALA B CA 1
ATOM 4538 C C . ALA B 1 277 ? 16.019 22.040 15.931 1.00 50.46 277 ALA B C 1
ATOM 4539 O O . ALA B 1 277 ? 15.392 22.425 14.938 1.00 51.73 277 ALA B O 1
ATOM 4541 N N . ASP B 1 278 ? 15.928 20.809 16.433 1.00 49.31 278 ASP B N 1
ATOM 4542 C CA . ASP B 1 278 ? 14.917 19.800 16.026 1.00 47.30 278 ASP B CA 1
ATOM 4543 C C . ASP B 1 278 ? 13.449 20.335 16.181 1.00 46.29 278 ASP B C 1
ATOM 4544 O O . ASP B 1 278 ? 12.606 20.127 15.292 1.00 44.82 278 ASP B O 1
ATOM 4549 N N . PHE B 1 279 ? 13.183 21.053 17.275 1.00 45.07 279 PHE B N 1
ATOM 4550 C CA . PHE B 1 279 ? 11.866 21.676 17.489 1.00 44.92 279 PHE B CA 1
ATOM 4551 C C . PHE B 1 279 ? 11.572 22.736 16.444 1.00 45.49 279 PHE B C 1
ATOM 4552 O O . PHE B 1 279 ? 10.503 22.742 15.831 1.00 47.11 279 PHE B O 1
ATOM 4560 N N . ILE B 1 280 ? 12.511 23.655 16.211 1.00 46.32 280 ILE B N 1
ATOM 4561 C CA . ILE B 1 280 ? 12.335 24.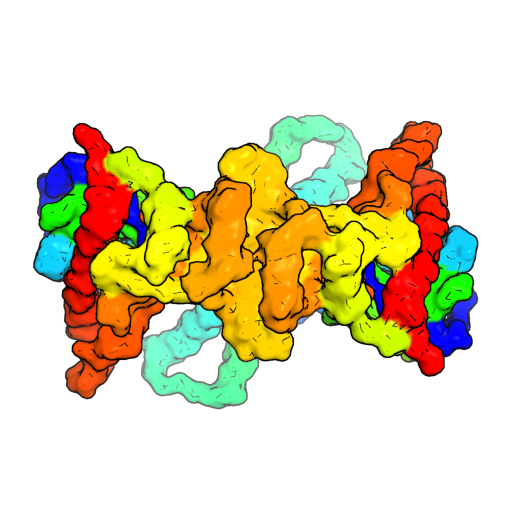690 15.185 1.00 46.28 280 ILE B CA 1
ATOM 4562 C C . ILE B 1 280 ? 12.073 23.966 13.874 1.00 45.88 280 ILE B C 1
ATOM 4563 O O . ILE B 1 280 ? 11.072 24.225 13.165 1.00 45.46 280 ILE B O 1
ATOM 4568 N N . LEU B 1 281 ? 12.972 23.032 13.557 1.00 44.58 281 LEU B N 1
ATOM 4569 C CA . LEU B 1 281 ? 12.783 22.267 12.346 1.00 45.64 281 LEU B CA 1
ATOM 4570 C C . LEU B 1 281 ? 11.384 21.532 12.168 1.00 46.13 281 LEU B C 1
ATOM 4571 O O . LEU B 1 281 ? 10.837 21.483 11.069 1.00 48.43 281 LEU B O 1
ATOM 4584 N N . THR B 1 283 ? 8.213 21.903 13.928 1.00 43.66 283 THR B N 1
ATOM 4585 C CA . THR B 1 283 ? 7.197 22.942 13.849 1.00 44.12 283 THR B CA 1
ATOM 4586 C C . THR B 1 283 ? 7.059 23.607 12.455 1.00 44.86 283 THR B C 1
ATOM 4587 O O . THR B 1 283 ? 5.937 23.673 11.877 1.00 42.75 283 THR B O 1
ATOM 4591 N N . GLY B 1 284 ? 8.199 24.075 11.915 1.00 45.33 284 GLY B N 1
ATOM 4592 C CA . GLY B 1 284 ? 8.200 24.834 10.656 1.00 44.71 284 GLY B CA 1
ATOM 4593 C C . GLY B 1 284 ? 7.886 23.925 9.508 1.00 43.81 284 GLY B C 1
ATOM 4594 O O . GLY B 1 284 ? 7.235 24.263 8.555 1.00 46.07 284 GLY B O 1
ATOM 4595 N N . GLU B 1 285 ? 8.343 22.716 9.610 1.00 42.58 285 GLU B N 1
ATOM 4596 C CA . GLU B 1 285 ? 8.015 21.729 8.619 1.00 41.06 285 GLU B CA 1
ATOM 4597 C C . GLU B 1 285 ? 6.497 21.289 8.614 1.00 39.64 285 GLU B C 1
ATOM 4598 O O . GLU B 1 285 ? 5.835 21.212 7.552 1.00 37.47 285 GLU B O 1
ATOM 4604 N N . LEU B 1 286 ? 5.948 21.038 9.813 1.00 39.58 286 LEU B N 1
ATOM 4605 C CA . LEU B 1 286 ? 4.494 20.611 10.004 1.00 39.75 286 LEU B CA 1
ATOM 4606 C C . LEU B 1 286 ? 3.499 21.730 9.930 1.00 39.10 286 LEU B C 1
ATOM 4607 O O . LEU B 1 286 ? 2.344 21.521 9.518 1.00 40.46 286 LEU B O 1
ATOM 4612 N N . ALA B 1 287 ? 3.908 22.924 10.358 1.00 38.84 287 ALA B N 1
ATOM 4613 C CA . ALA B 1 287 ? 3.257 24.174 9.898 1.00 38.76 287 ALA B CA 1
ATOM 4614 C C . ALA B 1 287 ? 3.088 24.271 8.372 1.00 37.99 287 ALA B C 1
ATOM 4615 O O . ALA B 1 287 ? 2.018 24.522 7.956 1.00 38.36 287 ALA B O 1
ATOM 4617 N N . ALA B 1 288 ? 4.121 24.035 7.543 1.00 37.70 288 ALA B N 1
ATOM 4618 C CA . ALA B 1 288 ? 3.899 23.915 6.052 1.00 38.00 288 ALA B CA 1
ATOM 4619 C C . ALA B 1 288 ? 2.833 22.897 5.553 1.00 37.64 288 ALA B C 1
ATOM 4620 O O . ALA B 1 288 ? 1.956 23.245 4.748 1.00 36.49 288 ALA B O 1
ATOM 4622 N N . LEU B 1 289 ? 2.995 21.624 5.950 1.00 38.19 289 LEU B N 1
ATOM 4623 C CA . LEU B 1 289 ? 2.065 20.525 5.721 1.00 36.80 289 LEU B CA 1
ATOM 4624 C C . LEU B 1 289 ? 0.653 20.929 6.141 1.00 37.92 289 LEU B C 1
ATOM 4625 O O . LEU B 1 289 ? -0.302 20.780 5.378 1.00 38.69 289 LEU B O 1
ATOM 4630 N N . ILE B 1 290 ? 0.503 21.537 7.304 1.00 37.71 290 ILE B N 1
ATOM 4631 C CA . ILE B 1 290 ? -0.864 21.876 7.691 1.00 38.89 290 ILE B CA 1
ATOM 4632 C C . ILE B 1 290 ? -1.458 22.912 6.743 1.00 40.45 290 ILE B C 1
ATOM 4633 O O . ILE B 1 290 ? -2.689 22.783 6.316 1.00 39.58 290 ILE B O 1
ATOM 4638 N N . GLN B 1 291 ? -0.633 23.939 6.451 1.00 40.29 291 GLN B N 1
ATOM 4639 C CA . GLN B 1 291 ? -1.078 24.956 5.454 1.00 42.63 291 GLN B CA 1
ATOM 4640 C C . GLN B 1 291 ? -1.309 24.354 4.056 1.00 42.58 291 GLN B C 1
ATOM 4641 O O . GLN B 1 291 ? -2.408 24.518 3.503 1.00 44.53 291 GLN B O 1
ATOM 4647 N N . ASN B 1 292 ? -0.335 23.628 3.536 1.00 42.85 292 ASN B N 1
ATOM 4648 C CA . ASN B 1 292 ? -0.405 22.957 2.225 1.00 44.63 292 ASN B CA 1
ATOM 4649 C C . ASN B 1 292 ? -1.588 21.961 2.149 1.00 44.92 292 ASN B C 1
ATOM 4650 O O . ASN B 1 292 ? -2.107 21.717 1.052 1.00 46.07 292 ASN B O 1
ATOM 4655 N N . LEU B 1 293 ? -2.062 21.438 3.294 1.00 43.36 293 LEU B N 1
ATOM 4656 C CA . LEU B 1 293 ? -3.147 20.477 3.335 1.00 42.55 293 LEU B CA 1
ATOM 4657 C C . LEU B 1 293 ? -4.633 20.971 3.547 1.00 42.52 293 LEU B C 1
ATOM 4658 O O . LEU B 1 293 ? -5.575 20.305 3.108 1.00 41.14 293 LEU B O 1
ATOM 4663 N N . ILE B 1 294 ? -4.820 22.076 4.275 1.00 42.48 294 ILE B N 1
ATOM 4664 C CA . ILE B 1 294 ? -6.013 22.962 4.153 1.00 43.18 294 ILE B CA 1
ATOM 4665 C C . ILE B 1 294 ? -6.195 23.485 2.722 1.00 44.88 294 ILE B C 1
ATOM 4666 O O . ILE B 1 294 ? -7.298 23.541 2.137 1.00 44.36 294 ILE B O 1
ATOM 4671 N N . GLU B 1 295 ? -5.106 23.874 2.108 1.00 46.24 295 GLU B N 1
ATOM 4672 C CA . GLU B 1 295 ? -5.303 24.209 0.729 1.00 49.87 295 GLU B CA 1
ATOM 4673 C C . GLU B 1 295 ? -5.639 22.835 -0.077 1.00 48.74 295 GLU B C 1
ATOM 4674 O O . GLU B 1 295 ? -6.836 22.592 -0.473 1.00 47.20 295 GLU B O 1
ATOM 4680 N N . GLY B 1 296 ? -4.655 21.959 -0.247 1.00 46.48 296 GLY B N 1
ATOM 4681 C CA . GLY B 1 296 ? -4.945 20.691 -0.892 1.00 45.37 296 GLY B CA 1
ATOM 4682 C C . GLY B 1 296 ? -6.399 20.248 -0.652 1.00 44.38 296 GLY B C 1
ATOM 4683 O O . GLY B 1 296 ? -7.049 19.762 -1.530 1.00 44.29 296 GLY B O 1
ATOM 4684 N N . LEU B 1 297 ? -6.925 20.400 0.544 1.00 44.67 297 LEU B N 1
ATOM 4685 C CA . LEU B 1 297 ? -8.238 19.761 0.864 1.00 44.66 297 LEU B CA 1
ATOM 4686 C C . LEU B 1 297 ? -9.564 20.520 0.557 1.00 47.03 297 LEU B C 1
ATOM 4687 O O . LEU B 1 297 ? -10.669 20.072 1.022 1.00 46.91 297 LEU B O 1
ATOM 4692 N N . GLY B 1 298 ? -9.443 21.641 -0.188 1.00 48.25 298 GLY B N 1
ATOM 4693 C CA . GLY B 1 298 ? -10.489 22.613 -0.350 1.00 51.78 298 GLY B CA 1
ATOM 4694 C C . GLY B 1 298 ? -10.163 23.954 0.372 1.00 54.81 298 GLY B C 1
ATOM 4695 O O . GLY B 1 298 ? -9.820 25.035 -0.301 1.00 55.01 298 GLY B O 1
ATOM 4696 N N . GLY B 1 299 ? -10.199 23.863 1.708 1.00 51.96 299 GLY B N 1
ATOM 4697 C CA . GLY B 1 299 ? -10.231 24.980 2.541 1.00 50.45 299 GLY B CA 1
ATOM 4698 C C . GLY B 1 299 ? -11.344 24.836 3.558 1.00 51.28 299 GLY B C 1
ATOM 4699 O O . GLY B 1 299 ? -12.237 23.942 3.548 1.00 49.89 299 GLY B O 1
ATOM 4700 N N . GLU B 1 300 ? -11.322 25.836 4.395 1.00 52.49 300 GLU B N 1
ATOM 4701 C CA . GLU B 1 300 ? -11.857 25.761 5.655 1.00 54.46 300 GLU B CA 1
ATOM 4702 C C . GLU B 1 300 ? -13.202 26.448 5.711 1.00 56.22 300 GLU B C 1
ATOM 4703 O O . GLU B 1 300 ? -13.620 27.194 4.789 1.00 55.13 300 GLU B O 1
ATOM 4709 N N . ALA B 1 301 ? -13.831 26.286 6.863 1.00 59.21 301 ALA B N 1
ATOM 4710 C CA . ALA B 1 301 ? -14.641 27.421 7.420 1.00 62.71 301 ALA B CA 1
ATOM 4711 C C . ALA B 1 301 ? -16.011 27.499 6.752 1.00 64.24 301 ALA B C 1
ATOM 4712 O O . ALA B 1 301 ? -16.473 26.503 6.125 1.00 64.55 301 ALA B O 1
ATOM 4714 N N . GLN B 1 302 ? -16.582 28.709 6.873 1.00 66.48 302 GLN B N 1
ATOM 4715 C CA . GLN B 1 302 ? -17.891 29.116 6.396 1.00 68.20 302 GLN B CA 1
ATOM 4716 C C . GLN B 1 302 ? -17.698 30.512 5.781 1.00 67.96 302 GLN B C 1
ATOM 4717 O O . GLN B 1 302 ? -18.448 30.953 4.880 1.00 68.43 302 GLN B O 1
#

GO terms:
  GO:0005829 cytosol (C, IDA)
  GO:0043590 bacterial nucleoid (C, IDA)
  GO:0003690 double-stranded DNA binding (F, IDA)
  GO:0003697 single-stranded DNA binding (F, IDA)
  GO:0000018 regulation of DNA recombination (P, IDA)

=== Feature glossary ===
Key to the feature types in this record:

Secondary structure (8-state, DSSP). Secondary structure is the local, repeating backbone conformation. DSSP classifies it into eight states by reading the hydrogen-bond network: three helix types (H, G, I), two β types (E, B), two non-regular types (T, S), and unstructured coil (-).

Backbone torsions (φ/ψ). Backbone dihedral angles. Every residue except chain termini has a φ (preceding-C → N → Cα → C) and a ψ (N → Cα → C → next-N). They are reported in degrees following the IUPAC sign convention. Secondary structure is essentially a statement about which (φ, ψ) basin each residue occupies.

Predicted aligned error. Predicted Aligned Error (PAE) is an AlphaFold confidence matrix: entry (i, j) is the expected error in the position of residue j, in ångströms, when the prediction is superimposed on the true structure at residue i. Low PAE within a block of residues means that block is internally rigid and well-predicted; high PAE between two blocks means their relative placement is uncertain even if each block individually is confident.

B-factor. B-factor (Debye–Waller factor) reflects atomic displacement in the crystal lattice. It is an experimental observable (units Å²), not a prediction; low values mean the atom is pinned down, high values mean it moves or is heterogeneous across the crystal.

Secondary structure (3-state, P-SEA). Three-state secondary structure (P-SEA) collapses the eight DSSP classes into helix (a), strand (b), and coil (c). P-SEA assigns these from Cα geometry alone — distances and angles — without requiring backbone oxygens, so it works on any Cα trace.

Sequence. Primary structure: the covalent order of the twenty standard amino acids along the backbone. Two proteins with the same sequence will (almost always) fold to the same structure; two with 30% identity often share a fold but not the details.

pLDDT. pLDDT is the predicted lDDT-Cα score: AlphaFold's confidence that the local environment of each residue (all inter-atomic distances within 15 Å) is correctly placed. It is a per-residue number between 0 and 100, with higher meaning more reliable.

InterPro / GO / CATH / organism. Functional annotations link the protein to curated databases. InterPro entries identify conserved domains and families by matching the sequence against member-database signatures (Pfam, PROSITE, CDD, …). Gene Ontology (GO) terms describe molecular function, biological process, and cellular component in a controlled vocabulary. CATH places the structure in a hierarchical fold classification (Class/Architecture/Topology/Homologous-superfamily). The organism is the source species.

Contact-map, Ramachandran, and PAE plots. Three diagnostic plots accompany the record. The Cα contact map visualizes the tertiary structure as a 2D adjacency matrix (8 Å cutoff, sequence-local contacts suppressed). The Ramachandran plot shows the distribution of backbone (φ, ψ) torsions, with points in the α and β basins reflecting secondary structure content. The PAE plot shows AlphaFold's inter-residue confidence as a color matrix.

mmCIF coordinates. The mmCIF table is the protein's shape written out atom by atom. For each backbone N, Cα, C, and carbonyl O, it records an (x, y, z) coordinate triple in Å plus the residue type, chain letter, and residue number.

Radius of gyration, Cα contacts, bounding box. Three whole-structure scalars: the radius of gyration (RMS distance of Cα from centroid, in Å), the count of Cα–Cα contacts (pairs closer than 8 Å and separated by more than four residues in sequence — i.e. tertiary, not local, contacts), and the bounding-box dimensions. Together they distinguish compact globular folds from extended fibres or disordered chains.

Foldseek 3Di. The Foldseek 3Di string encodes local tertiary geometry as a 20-letter alphabet — one character per residue — derived from the relative positions of nearby Cα atoms. Unlike the amino-acid sequence, 3Di is a direct function of the 3D structure, so two proteins with the same fold have similar 3Di strings even at low sequence identity.

Rendered structure images. Six rendered views show the 3D structure from the faces of a cube — i.e. along ±x, ±y, ±z. Rendering representation is drawn randomly per protein from cartoon (secondary-structure ribbons), sticks (backbone bonds), or molecular surface; coloring is either N→C rainbow (blue at the N-terminus through red at the C-terminus) or one color per chain.

Nearest PDB structures. The Foldseek neighbor list gives the closest experimentally determined structures in the PDB, ranked by structural alignment. TM-score near 1 means near-identical fold; near 0.3 means only rough topology match. This is how one finds what a novel AlphaFold prediction most resembles in the solved-structure universe.

Solvent-accessible surface area. SASA measures how much of the protein is reachable by solvent. It is computed by rolling a water-sized probe over the atomic surface and summing the exposed area (Å²). Per-residue SASA distinguishes core (buried, low SASA) from surface (exposed, high SASA) residues; total SASA is a whole-molecule size measure.